Protein AF-A0AAW0IPM3-F1 (afdb_monomer_lite)

InterPro domains:
  IPR001563 Peptidase S10, serine carboxypeptidase [PF00450] (6-259)
  IPR001563 Peptidase S10, serine carboxypeptidase [PF00450] (269-409)
  IPR001563 Peptidase S10, serine carboxypeptidase [PTHR11802] (10-239)
  IPR029058 Alpha/Beta hydrolase fold [G3DSA:3.40.50.1820] (2-261)
  IPR029058 Alpha/Beta hydrolase fold [G3DSA:3.40.50.1820] (268-418)
  IPR029058 Alpha/Beta hydrolase fold [SSF53474] (6-258)
  IPR029058 Alpha/Beta hydrolase fold [SSF53474] (269-416)

Structure (mmCIF, N/CA/C/O backbone):
data_AF-A0AAW0IPM3-F1
#
_entry.id   AF-A0AAW0IPM3-F1
#
loop_
_atom_site.group_PDB
_atom_site.id
_atom_site.type_symbol
_atom_site.label_atom_id
_atom_site.label_alt_id
_atom_site.label_comp_id
_atom_site.label_asym_id
_atom_site.label_entity_id
_atom_site.label_seq_id
_atom_site.pdbx_PDB_ins_code
_atom_site.Cartn_x
_atom_site.Cartn_y
_atom_site.Cartn_z
_atom_site.occupancy
_atom_site.B_iso_or_equiv
_atom_site.auth_seq_id
_atom_site.auth_comp_id
_atom_site.auth_asym_id
_atom_site.auth_atom_id
_atom_site.pdbx_PDB_model_num
ATOM 1 N N . MET A 1 1 ? -19.213 19.530 3.485 1.00 57.34 1 MET A N 1
ATOM 2 C CA . MET A 1 1 ? -17.833 19.816 3.890 1.00 57.34 1 MET A CA 1
ATOM 3 C C . MET A 1 1 ? -17.366 21.060 3.185 1.00 57.34 1 MET A C 1
ATOM 5 O O . MET A 1 1 ? -17.543 21.154 1.973 1.00 57.34 1 MET A O 1
ATOM 9 N N . THR A 1 2 ? -16.813 22.007 3.927 1.00 66.06 2 THR A N 1
ATOM 10 C CA . THR A 1 2 ? -16.049 23.106 3.331 1.00 66.06 2 THR A CA 1
ATOM 11 C C . THR A 1 2 ? -14.639 22.602 2.976 1.00 66.06 2 THR A C 1
ATOM 13 O O . THR A 1 2 ? -14.144 21.685 3.635 1.00 66.06 2 THR A O 1
ATOM 16 N N . PRO A 1 3 ? -13.933 23.170 1.978 1.00 67.94 3 PRO A N 1
ATOM 17 C CA . PRO A 1 3 ? -12.562 22.751 1.639 1.00 67.94 3 PRO A CA 1
ATOM 18 C C . PRO A 1 3 ? -11.554 22.834 2.802 1.00 67.94 3 PRO A C 1
ATOM 20 O O . PRO A 1 3 ? -10.479 22.240 2.741 1.00 67.94 3 PRO A O 1
ATOM 23 N N . LYS A 1 4 ? -11.886 23.572 3.871 1.00 72.06 4 LYS A N 1
ATOM 24 C CA . LYS A 1 4 ? -11.078 23.686 5.094 1.00 72.06 4 LYS A CA 1
ATOM 25 C C . LYS A 1 4 ? -11.217 22.478 6.031 1.00 72.06 4 LYS A C 1
ATOM 27 O O . LYS A 1 4 ? -10.321 22.253 6.833 1.00 72.06 4 LYS A O 1
ATOM 32 N N . GLU A 1 5 ? -12.292 21.700 5.916 1.00 84.94 5 GLU A N 1
ATOM 33 C CA . GLU A 1 5 ? -12.573 20.529 6.767 1.00 84.94 5 GLU A CA 1
ATOM 34 C C . GLU A 1 5 ? -11.927 19.235 6.249 1.00 84.94 5 GLU A C 1
ATOM 36 O O . GLU A 1 5 ? -11.933 18.219 6.943 1.00 84.94 5 GLU A O 1
ATOM 41 N N . ILE A 1 6 ? -11.387 19.245 5.025 1.00 91.31 6 ILE A N 1
ATOM 42 C CA . ILE A 1 6 ? -10.729 18.076 4.436 1.00 91.31 6 ILE A CA 1
ATOM 43 C C . ILE A 1 6 ? -9.354 17.887 5.106 1.00 91.31 6 ILE A C 1
ATOM 45 O O . ILE A 1 6 ? -8.531 18.809 5.057 1.00 91.31 6 ILE A O 1
ATOM 49 N N . PRO A 1 7 ? -9.066 16.710 5.700 1.00 94.38 7 PRO A N 1
ATOM 50 C CA . PRO A 1 7 ? -7.757 16.408 6.272 1.00 94.38 7 PRO A CA 1
ATOM 51 C C . PRO A 1 7 ? -6.605 16.597 5.278 1.00 94.38 7 PRO A C 1
ATOM 53 O O . PRO A 1 7 ? -6.738 16.296 4.093 1.00 94.38 7 PRO A O 1
ATOM 56 N N . ARG A 1 8 ? -5.450 17.049 5.780 1.00 94.88 8 ARG A N 1
ATOM 57 C CA . ARG A 1 8 ? -4.244 17.333 4.971 1.00 94.88 8 ARG A CA 1
ATOM 58 C C . ARG A 1 8 ? -3.052 16.432 5.291 1.00 94.88 8 ARG A C 1
ATOM 60 O O . ARG A 1 8 ? -1.985 16.577 4.697 1.00 94.88 8 ARG A O 1
ATOM 67 N N . ASP A 1 9 ? -3.229 15.512 6.231 1.00 94.62 9 ASP A N 1
ATOM 68 C CA . ASP A 1 9 ? -2.217 14.564 6.674 1.00 94.62 9 ASP A CA 1
ATOM 69 C C . ASP A 1 9 ? -2.870 13.309 7.271 1.00 94.62 9 ASP A C 1
ATOM 71 O O . ASP A 1 9 ? -4.066 13.279 7.580 1.00 94.62 9 ASP A O 1
ATOM 75 N N . GLN A 1 10 ? -2.059 12.271 7.450 1.00 96.50 10 GLN A N 1
ATOM 76 C CA . GLN A 1 10 ? -2.516 10.956 7.894 1.00 96.50 10 GLN A CA 1
ATOM 77 C C . GLN A 1 10 ? -2.997 10.900 9.348 1.00 96.50 10 GLN A C 1
ATOM 79 O O . GLN A 1 10 ? -3.873 10.095 9.653 1.00 96.50 10 GLN A O 1
ATOM 84 N N . LEU A 1 11 ? -2.483 11.747 10.245 1.00 96.75 11 LEU A N 1
ATOM 85 C CA . LEU A 1 11 ? -2.954 11.795 11.634 1.00 96.75 11 LEU A CA 1
ATOM 86 C C . LEU A 1 11 ? -4.331 12.454 11.715 1.00 96.75 11 LEU A C 1
ATOM 88 O O . LEU A 1 11 ? -5.203 11.960 12.428 1.00 96.75 11 LEU A O 1
ATOM 92 N N . SER A 1 12 ? -4.553 13.520 10.945 1.00 96.38 12 SER A N 1
ATOM 93 C CA . SER A 1 12 ? -5.864 14.157 10.816 1.00 96.38 12 SER A CA 1
ATOM 94 C C . SER A 1 12 ? -6.902 13.179 10.248 1.00 96.38 12 SER A C 1
ATOM 96 O O . SER A 1 12 ? -8.001 13.060 10.792 1.00 96.38 12 SER A O 1
ATOM 98 N N . VAL A 1 13 ? -6.541 12.410 9.209 1.00 95.69 13 VAL A N 1
ATOM 99 C CA . VAL A 1 13 ? -7.403 11.336 8.678 1.00 95.69 13 VAL A CA 1
ATOM 100 C C . VAL A 1 13 ? -7.668 10.265 9.739 1.00 95.69 13 VAL A C 1
ATOM 102 O O . VAL A 1 13 ? -8.821 9.898 9.951 1.00 95.69 13 VAL A O 1
ATOM 105 N N . ALA A 1 14 ? -6.634 9.792 10.440 1.00 97.00 14 ALA A N 1
ATOM 106 C CA . ALA A 1 14 ? -6.776 8.782 11.486 1.00 97.00 14 ALA A CA 1
ATOM 107 C C . ALA A 1 14 ? -7.693 9.247 12.626 1.00 97.00 14 ALA A C 1
ATOM 109 O O . ALA A 1 14 ? -8.519 8.470 13.089 1.00 97.00 14 ALA A O 1
ATOM 110 N N . LYS A 1 15 ? -7.626 10.520 13.033 1.00 95.75 15 LYS A N 1
ATOM 111 C CA . LYS A 1 15 ? -8.532 11.086 14.043 1.00 95.75 15 LYS A CA 1
ATOM 112 C C . LYS A 1 15 ? -9.994 11.045 13.589 1.00 95.75 15 LYS A C 1
ATOM 114 O O . LYS A 1 15 ? -10.866 10.679 14.373 1.00 95.75 15 LYS A O 1
ATOM 119 N N . HIS A 1 16 ? -10.268 11.394 12.330 1.00 94.81 16 HIS A N 1
ATOM 120 C CA . HIS A 1 16 ? -11.626 11.334 11.780 1.00 94.81 16 HIS A CA 1
ATOM 121 C C . HIS A 1 16 ? -12.124 9.887 11.660 1.00 94.81 16 HIS A C 1
ATOM 123 O O . HIS A 1 16 ? -13.259 9.600 12.033 1.00 94.81 16 HIS A O 1
ATOM 129 N N . LEU A 1 17 ? -11.270 8.965 11.199 1.00 93.88 17 LEU A N 1
ATOM 130 C CA . LEU A 1 17 ? -11.593 7.536 11.133 1.00 93.88 17 LEU A CA 1
ATOM 131 C C . LEU A 1 17 ? -11.852 6.946 12.522 1.00 93.88 17 LEU A C 1
ATOM 133 O O . LEU A 1 17 ? -12.798 6.184 12.687 1.00 93.88 17 LEU A O 1
ATOM 137 N N . PHE A 1 18 ? -11.052 7.324 13.520 1.00 94.31 18 PHE A N 1
ATOM 138 C CA . PHE A 1 18 ? -11.244 6.895 14.901 1.00 94.31 18 PHE A CA 1
ATOM 139 C C . PHE A 1 18 ? -12.614 7.324 15.422 1.00 94.31 18 PHE A C 1
ATOM 141 O O . PHE A 1 18 ? -13.366 6.473 15.879 1.00 94.31 18 PHE A O 1
ATOM 148 N N . ALA A 1 19 ? -12.977 8.602 15.263 1.00 93.62 19 ALA A N 1
ATOM 149 C CA . ALA A 1 1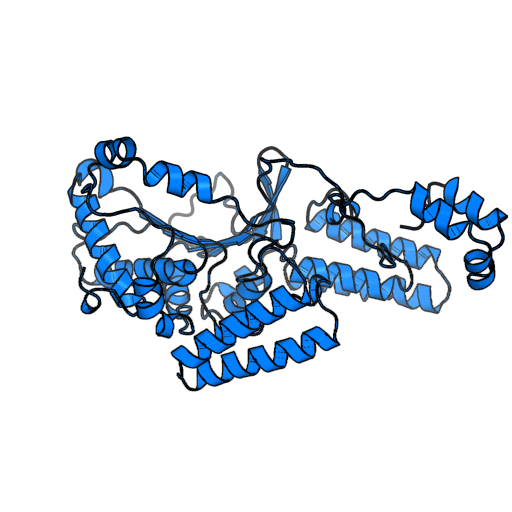9 ? -14.284 9.110 15.678 1.00 93.62 19 ALA A CA 1
ATOM 150 C C . ALA A 1 19 ? -15.450 8.403 14.966 1.00 93.62 19 ALA A C 1
ATOM 152 O O . ALA A 1 19 ? -16.459 8.083 15.594 1.00 93.62 19 ALA A O 1
ATOM 153 N N . ALA A 1 20 ? -15.317 8.132 13.664 1.00 90.62 20 ALA A N 1
ATOM 154 C CA . ALA A 1 20 ? -16.333 7.407 12.905 1.00 90.62 20 ALA A CA 1
ATOM 155 C C . ALA A 1 20 ? -16.515 5.971 13.419 1.00 90.62 20 ALA A C 1
ATOM 157 O O . ALA A 1 20 ? -17.638 5.490 13.538 1.00 90.62 20 ALA A O 1
ATOM 158 N N . ILE A 1 21 ? -15.417 5.294 13.749 1.00 90.62 21 ILE A N 1
ATOM 159 C CA . ILE A 1 21 ? -15.429 3.890 14.166 1.00 90.62 21 ILE A CA 1
ATOM 160 C C . ILE A 1 21 ? -15.889 3.728 15.601 1.00 90.62 21 ILE A C 1
ATOM 162 O O . ILE A 1 21 ? -16.661 2.816 15.874 1.00 90.62 21 ILE A O 1
ATOM 166 N N . THR A 1 22 ? -15.476 4.611 16.508 1.00 90.06 22 THR A N 1
ATOM 167 C CA . THR A 1 22 ? -16.028 4.610 17.863 1.00 90.06 22 THR A CA 1
ATOM 168 C C . THR A 1 22 ? -17.525 4.890 17.814 1.00 90.06 22 THR A C 1
ATOM 170 O O . THR A 1 22 ? -18.284 4.144 18.411 1.00 90.06 22 THR A O 1
ATOM 173 N N . SER A 1 23 ? -17.976 5.857 17.005 1.00 91.31 23 SER A N 1
ATOM 174 C CA . SER A 1 23 ? -19.414 6.111 16.816 1.00 91.31 23 SER A CA 1
ATOM 175 C C . SER A 1 23 ? -20.154 4.896 16.248 1.00 91.31 23 SER A C 1
ATOM 177 O O . SER A 1 23 ? -21.255 4.598 16.691 1.00 91.31 23 SER A O 1
ATOM 179 N N . PHE A 1 24 ? -19.555 4.175 15.294 1.00 88.94 24 PHE A N 1
ATOM 180 C CA . PHE A 1 24 ? -20.124 2.941 14.746 1.00 88.94 24 PHE A CA 1
ATOM 181 C C . PHE A 1 24 ? -20.228 1.829 15.797 1.00 88.94 24 PHE A C 1
ATOM 183 O O . PHE A 1 24 ? -21.254 1.162 15.871 1.00 88.94 24 PHE A O 1
ATOM 190 N N . ILE A 1 25 ? -19.193 1.641 16.621 1.00 87.44 25 ILE A N 1
ATOM 191 C CA . ILE A 1 25 ? -19.205 0.661 17.718 1.00 87.44 25 ILE A CA 1
ATOM 192 C C . ILE A 1 25 ? -20.319 0.995 18.717 1.00 87.44 25 ILE A C 1
ATOM 194 O O . ILE A 1 25 ? -21.007 0.089 19.178 1.00 87.44 25 ILE A O 1
ATOM 198 N N . GLU A 1 26 ? -20.537 2.280 19.002 1.00 90.56 26 GLU A N 1
ATOM 199 C CA . GLU A 1 26 ? -21.588 2.733 19.919 1.00 90.56 26 GLU A CA 1
ATOM 200 C C . GLU A 1 26 ? -23.018 2.574 19.365 1.00 90.56 26 GLU A C 1
ATOM 202 O O . GLU A 1 26 ? -23.972 2.672 20.133 1.00 90.56 26 GLU A O 1
ATOM 207 N N . LEU A 1 27 ? -23.200 2.278 18.069 1.00 91.38 27 LEU A N 1
ATOM 208 C CA . LEU A 1 27 ? -24.526 1.936 17.529 1.00 91.38 27 LEU A CA 1
ATOM 209 C C . LEU A 1 27 ? -25.035 0.588 18.057 1.00 91.38 27 LEU A C 1
ATOM 211 O O . LEU A 1 27 ? -26.241 0.420 18.213 1.00 91.38 27 LEU A O 1
ATOM 215 N N . ASP A 1 28 ? -24.129 -0.359 18.319 1.00 91.94 28 ASP A N 1
ATOM 216 C CA . ASP A 1 28 ? -24.443 -1.627 18.982 1.00 91.94 28 ASP A CA 1
ATOM 217 C C . ASP A 1 28 ? -23.225 -2.136 19.782 1.00 91.94 28 ASP A C 1
ATOM 219 O O . ASP A 1 28 ? -22.438 -2.972 19.308 1.00 91.94 28 ASP A O 1
ATOM 223 N N . PRO A 1 29 ? -23.037 -1.634 21.016 1.00 87.69 29 PRO A N 1
ATOM 224 C CA . PRO A 1 29 ? -21.896 -2.007 21.843 1.00 87.69 29 PRO A CA 1
ATOM 225 C C . PRO A 1 29 ? -21.868 -3.500 22.187 1.00 87.69 29 PRO A C 1
ATOM 227 O O . PRO A 1 29 ? -20.783 -4.063 22.343 1.00 87.69 29 PRO A O 1
ATOM 230 N N . LEU A 1 30 ? -23.036 -4.147 22.303 1.00 88.06 30 LEU A N 1
ATOM 231 C CA . LEU A 1 30 ? -23.138 -5.571 22.635 1.00 88.06 30 LEU A CA 1
ATOM 232 C C . LEU A 1 30 ? -22.555 -6.432 21.515 1.00 88.06 30 LEU A C 1
ATOM 234 O O . LEU A 1 30 ? -21.835 -7.394 21.788 1.00 88.06 30 LEU A O 1
ATOM 238 N N . LEU A 1 31 ? -22.822 -6.061 20.261 1.00 87.31 31 LEU A N 1
ATOM 239 C CA . LEU A 1 31 ? -22.283 -6.767 19.108 1.00 87.31 31 LEU A CA 1
ATOM 240 C C . LEU A 1 31 ? -20.825 -6.414 18.825 1.00 87.31 31 LEU A C 1
ATOM 242 O O . LEU A 1 31 ? -20.051 -7.312 18.498 1.00 87.31 31 LEU A O 1
ATOM 246 N N . PHE A 1 32 ? -20.432 -5.141 18.899 1.00 86.88 32 PHE A N 1
ATOM 247 C CA . PHE A 1 32 ? -19.159 -4.707 18.313 1.00 86.88 32 PHE A CA 1
ATOM 248 C C . PHE A 1 32 ? -18.005 -4.558 19.304 1.00 86.88 32 PHE A C 1
ATOM 250 O O . PHE A 1 32 ? -16.858 -4.775 18.914 1.00 86.88 32 PHE A O 1
ATOM 257 N N . LYS A 1 33 ? -18.264 -4.239 20.577 1.00 87.25 33 LYS A N 1
ATOM 258 C CA . LYS A 1 33 ? -17.207 -3.842 21.524 1.00 87.25 33 LYS A CA 1
ATOM 259 C C . LYS A 1 33 ? -16.208 -4.955 21.844 1.00 87.25 33 LYS A C 1
ATOM 261 O O . LYS A 1 33 ? -15.017 -4.695 21.992 1.00 87.25 33 LYS A O 1
ATOM 266 N N . SER A 1 34 ? -16.678 -6.198 21.933 1.00 86.62 34 SER A N 1
ATOM 267 C CA . SER A 1 34 ? -15.835 -7.362 22.237 1.00 86.62 34 SER A CA 1
ATOM 268 C C . SER A 1 34 ? -15.110 -7.928 21.011 1.00 86.62 34 SER A C 1
ATOM 270 O O . SER A 1 34 ? -14.167 -8.707 21.163 1.00 86.62 34 SER A O 1
ATOM 272 N N . ARG A 1 35 ? -15.500 -7.544 19.788 1.00 90.00 35 ARG A N 1
ATOM 273 C CA . ARG A 1 35 ? -14.964 -8.137 18.556 1.00 90.00 35 ARG A CA 1
ATOM 274 C C . ARG A 1 35 ? -13.617 -7.515 18.179 1.00 90.00 35 ARG A C 1
ATOM 276 O O . ARG A 1 35 ? -13.483 -6.293 18.224 1.00 90.00 35 ARG A O 1
ATOM 283 N N . PRO A 1 36 ? -12.631 -8.319 17.745 1.00 91.25 36 PRO A N 1
ATOM 284 C CA . PRO A 1 36 ? -11.386 -7.778 17.223 1.00 91.25 36 PRO A CA 1
ATOM 285 C C . PRO A 1 36 ? -11.651 -7.026 15.914 1.00 91.25 36 PRO A C 1
ATOM 287 O O . PRO A 1 36 ? -12.205 -7.577 14.959 1.00 91.25 36 PRO A O 1
ATOM 290 N N . LEU A 1 37 ? -11.229 -5.767 15.866 1.00 90.94 37 LEU A N 1
ATOM 291 C CA . LEU A 1 37 ? -11.354 -4.899 14.707 1.00 90.94 37 LEU A CA 1
ATOM 292 C C . LEU A 1 37 ? -10.104 -4.988 13.832 1.00 90.94 37 LEU A C 1
ATOM 294 O O . LEU A 1 37 ? -8.982 -4.813 14.311 1.00 90.94 37 LEU A O 1
ATOM 298 N N . TYR A 1 38 ? -10.303 -5.212 12.536 1.00 90.69 38 TYR A N 1
ATOM 299 C CA . TYR A 1 38 ? -9.230 -5.265 11.549 1.00 90.69 38 TYR A CA 1
ATOM 300 C C . TYR A 1 38 ? -9.368 -4.133 10.539 1.00 90.69 38 TYR A C 1
ATOM 302 O O . TYR A 1 38 ? -10.449 -3.901 10.002 1.00 90.69 38 TYR A O 1
ATOM 310 N N . PHE A 1 39 ? -8.254 -3.468 10.239 1.00 92.00 39 PHE A N 1
ATOM 311 C CA . PHE A 1 39 ? -8.198 -2.422 9.219 1.00 92.00 39 PHE A CA 1
ATOM 312 C C . PHE A 1 39 ? -7.480 -2.925 7.986 1.00 92.00 39 PHE A C 1
ATOM 314 O O . PHE A 1 39 ? -6.283 -3.194 8.043 1.00 92.00 39 PHE A O 1
ATOM 321 N N . ALA A 1 40 ? -8.190 -3.014 6.868 1.00 90.25 40 ALA A N 1
ATOM 322 C CA . ALA A 1 40 ? -7.616 -3.404 5.592 1.00 90.25 40 ALA A CA 1
ATOM 323 C C . ALA A 1 40 ? -7.768 -2.285 4.560 1.00 90.25 40 ALA A C 1
ATOM 325 O O . ALA A 1 40 ? -8.772 -1.574 4.551 1.00 90.25 40 ALA A O 1
ATOM 326 N N . GLY A 1 41 ? -6.790 -2.141 3.673 1.00 83.56 41 GLY A N 1
ATOM 327 C CA . GLY A 1 41 ? -6.887 -1.217 2.549 1.00 83.56 41 GLY A CA 1
ATOM 328 C C . GLY A 1 41 ? -5.760 -1.398 1.544 1.00 83.56 41 GLY A C 1
ATOM 329 O O . GLY A 1 41 ? -4.774 -2.081 1.828 1.00 83.56 41 GLY A O 1
ATOM 330 N N . GLU A 1 42 ? -5.906 -0.767 0.380 1.00 86.25 42 GLU A N 1
ATOM 331 C CA . GLU A 1 42 ? -4.940 -0.842 -0.716 1.00 86.25 42 GLU A CA 1
ATOM 332 C C . GLU A 1 42 ? -4.435 0.522 -1.220 1.00 86.25 42 GLU A C 1
ATOM 334 O O . GLU A 1 42 ? -5.034 1.571 -0.962 1.00 86.25 42 GLU A O 1
ATOM 339 N N . SER A 1 43 ? -3.320 0.516 -1.957 1.00 91.94 43 SER A N 1
ATOM 340 C CA . SER A 1 43 ? -2.732 1.697 -2.601 1.00 91.94 43 SER A CA 1
ATOM 341 C C . SER A 1 43 ? -2.425 2.827 -1.608 1.00 91.94 43 SER A C 1
ATOM 343 O O . SER A 1 43 ? -1.568 2.679 -0.732 1.00 91.94 43 SER A O 1
ATOM 345 N N . TYR A 1 44 ? -3.118 3.967 -1.681 1.00 95.56 44 TYR A N 1
ATOM 346 C CA . TYR A 1 44 ? -2.902 5.075 -0.746 1.00 95.56 44 TYR A CA 1
ATOM 347 C C . TYR A 1 44 ? -3.298 4.728 0.699 1.00 95.56 44 TYR A C 1
ATOM 349 O O . TYR A 1 44 ? -2.819 5.351 1.649 1.00 95.56 44 TYR A O 1
ATOM 357 N N . ALA A 1 45 ? -4.089 3.669 0.898 1.00 91.94 45 ALA A N 1
ATOM 358 C CA . ALA A 1 45 ? -4.352 3.124 2.223 1.00 91.94 45 ALA A CA 1
ATOM 359 C C . ALA A 1 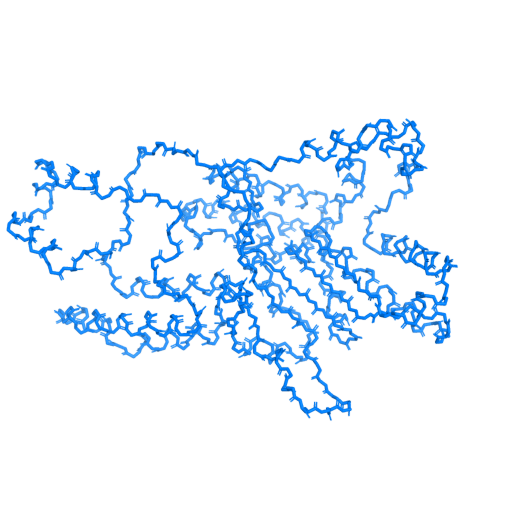45 ? -3.109 2.495 2.879 1.00 91.94 45 ALA A C 1
ATOM 361 O O . ALA A 1 45 ? -3.114 2.298 4.090 1.00 91.94 45 ALA A O 1
ATOM 362 N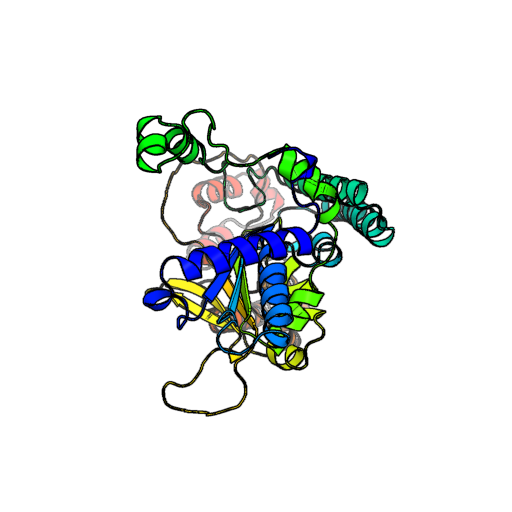 N . GLY A 1 46 ? -2.004 2.315 2.140 1.00 94.12 46 GLY A N 1
ATOM 363 C CA . GLY A 1 46 ? -0.666 2.117 2.713 1.00 94.12 46 GLY A CA 1
ATOM 364 C C . GLY A 1 46 ? -0.205 3.242 3.644 1.00 94.12 46 GLY A C 1
ATOM 365 O O . GLY A 1 46 ? 0.779 3.063 4.363 1.00 94.12 46 GLY A O 1
ATOM 366 N N . LYS A 1 47 ? -0.946 4.358 3.680 1.00 97.56 47 LYS A N 1
ATOM 367 C CA . LYS A 1 47 ? -0.844 5.425 4.675 1.00 97.56 47 LYS A CA 1
ATOM 368 C C . LYS A 1 47 ? -1.983 5.430 5.686 1.00 97.56 47 LYS A C 1
ATOM 370 O O . LYS A 1 47 ? -1.716 5.478 6.884 1.00 97.56 47 LYS A O 1
ATOM 375 N N . TYR A 1 48 ? -3.229 5.320 5.221 1.00 94.69 48 TYR A N 1
ATOM 376 C CA . TYR A 1 48 ? -4.404 5.377 6.097 1.00 94.69 48 TYR A CA 1
ATOM 377 C C . TYR A 1 48 ? -4.406 4.262 7.144 1.00 94.69 48 TYR A C 1
ATOM 379 O O . TYR A 1 48 ? -4.618 4.521 8.325 1.00 94.69 48 TYR A O 1
ATOM 387 N N . VAL A 1 49 ? -4.144 3.027 6.712 1.00 97.25 49 VAL A N 1
ATOM 388 C CA . VAL A 1 49 ? -4.205 1.821 7.544 1.00 97.25 49 VAL A CA 1
ATOM 389 C C . VAL A 1 49 ? -3.170 1.839 8.676 1.00 97.25 49 VAL A C 1
ATOM 391 O O . VAL A 1 49 ? -3.564 1.657 9.831 1.00 97.25 49 VAL A O 1
ATOM 394 N N . PRO A 1 50 ? -1.869 2.096 8.427 1.00 97.25 50 PRO A N 1
ATOM 395 C CA . PRO A 1 50 ? -0.927 2.200 9.532 1.00 97.25 50 PRO A CA 1
ATOM 396 C C . PRO A 1 50 ? -1.202 3.419 10.423 1.00 97.25 50 PRO A C 1
ATOM 398 O O . PRO A 1 50 ? -0.985 3.336 11.630 1.00 97.25 50 PRO A O 1
ATOM 401 N N . ALA A 1 51 ? -1.734 4.518 9.879 1.00 98.38 51 ALA A N 1
ATOM 402 C CA . ALA A 1 51 ? -2.068 5.698 10.672 1.00 98.38 51 ALA A CA 1
ATOM 403 C C . ALA A 1 51 ? -3.210 5.457 11.664 1.00 98.38 51 ALA A C 1
ATOM 405 O O . ALA A 1 51 ? -3.069 5.811 12.835 1.00 98.38 51 ALA A O 1
ATOM 406 N N . ILE A 1 52 ? -4.309 4.820 11.244 1.00 97.94 52 ILE A N 1
ATOM 407 C CA . ILE A 1 52 ? -5.420 4.513 12.156 1.00 97.94 52 ILE A CA 1
ATOM 408 C C . ILE A 1 52 ? -5.029 3.471 13.206 1.00 97.94 52 ILE A C 1
ATOM 410 O O . ILE A 1 52 ? -5.328 3.663 14.383 1.00 97.94 52 ILE A O 1
ATOM 414 N N . GLY A 1 53 ? -4.283 2.426 12.829 1.00 97.00 53 GLY A N 1
ATOM 415 C CA . GLY A 1 53 ? -3.776 1.450 13.795 1.00 97.00 53 GLY A CA 1
ATOM 416 C C . GLY A 1 53 ? -2.854 2.099 14.835 1.00 97.00 53 GLY A C 1
ATOM 417 O O . GLY A 1 53 ? -3.008 1.877 16.036 1.00 97.00 53 GLY A O 1
ATOM 418 N N . TYR A 1 54 ? -1.917 2.940 14.382 1.00 98.12 54 TYR A N 1
ATOM 419 C CA . TYR A 1 54 ? -1.028 3.702 15.260 1.00 98.12 54 TYR A CA 1
ATOM 420 C C . TYR A 1 54 ? -1.816 4.611 16.211 1.00 98.12 54 TYR A C 1
ATOM 422 O O . TYR A 1 54 ? -1.541 4.635 17.413 1.00 98.12 54 TYR A O 1
ATOM 430 N N . TYR A 1 55 ? -2.812 5.329 15.685 1.00 98.38 55 TYR A N 1
ATOM 431 C CA . TYR A 1 55 ? -3.653 6.232 16.465 1.00 98.38 55 TYR A CA 1
ATOM 432 C C . TYR A 1 55 ? -4.455 5.487 17.536 1.00 98.38 55 TYR A C 1
ATOM 434 O O . TYR A 1 55 ? -4.417 5.897 18.693 1.00 98.38 55 TYR A O 1
ATOM 442 N N . ILE A 1 56 ? -5.108 4.369 17.190 1.00 97.56 56 ILE A N 1
ATOM 443 C CA . ILE A 1 56 ? -5.880 3.549 18.139 1.00 97.56 56 ILE A CA 1
ATOM 444 C C . ILE A 1 56 ? -5.004 3.090 19.300 1.00 97.56 56 ILE A C 1
ATOM 446 O O . ILE A 1 56 ? -5.352 3.307 20.455 1.00 97.56 56 ILE A O 1
ATOM 450 N N . LEU A 1 57 ? -3.843 2.499 19.017 1.00 96.44 57 LEU A N 1
ATOM 451 C CA . LEU A 1 57 ? -2.962 1.996 20.071 1.00 96.44 57 LEU A CA 1
ATOM 452 C C . LEU A 1 57 ? -2.420 3.120 20.964 1.00 96.44 57 LEU A C 1
ATOM 454 O O . LEU A 1 57 ? -2.243 2.927 22.165 1.00 96.44 57 LEU A O 1
ATOM 458 N N . LYS A 1 58 ? -2.160 4.305 20.399 1.00 97.12 58 LYS A N 1
ATOM 459 C CA . LYS A 1 58 ? -1.766 5.485 21.180 1.00 97.12 58 LYS A CA 1
ATOM 460 C C . LYS A 1 58 ? -2.914 6.024 22.032 1.00 97.12 58 LYS A C 1
ATOM 462 O O . LYS A 1 58 ? -2.661 6.397 23.172 1.00 97.12 58 LYS A O 1
ATOM 467 N N . ALA A 1 59 ? -4.136 6.052 21.504 1.00 95.56 59 ALA A N 1
ATOM 468 C CA . ALA A 1 59 ? -5.324 6.473 22.238 1.00 95.56 59 ALA A CA 1
ATOM 469 C C . ALA A 1 59 ? -5.639 5.499 23.383 1.00 95.56 59 ALA A C 1
ATOM 471 O O . ALA A 1 59 ? -5.807 5.935 24.517 1.00 95.56 59 ALA A O 1
ATOM 472 N N . ASN A 1 60 ? -5.611 4.189 23.115 1.00 95.44 60 ASN A N 1
ATOM 473 C CA . ASN A 1 60 ? -5.897 3.146 24.100 1.00 95.44 60 ASN A CA 1
ATOM 474 C C . ASN A 1 60 ? -4.998 3.229 25.342 1.00 95.44 60 ASN A C 1
ATOM 476 O O . ASN A 1 60 ? -5.484 3.006 26.444 1.00 95.44 60 ASN A O 1
ATOM 480 N N . ASN A 1 61 ? -3.720 3.602 25.195 1.00 93.56 61 ASN A N 1
ATOM 481 C CA . ASN A 1 61 ? -2.804 3.763 26.335 1.00 93.56 61 ASN A CA 1
ATOM 482 C C . ASN A 1 61 ? -3.271 4.807 27.365 1.00 93.56 61 ASN A C 1
ATOM 484 O O . ASN A 1 61 ? -2.814 4.773 28.502 1.00 93.56 61 ASN A O 1
ATOM 488 N N . ASN A 1 62 ? -4.145 5.732 26.965 1.00 94.06 62 ASN A N 1
ATOM 489 C CA . ASN A 1 62 ? -4.669 6.797 27.817 1.00 94.06 62 ASN A CA 1
ATOM 490 C C . ASN A 1 62 ? -6.148 6.580 28.184 1.00 94.06 62 ASN A C 1
ATOM 492 O O . ASN A 1 62 ? -6.758 7.466 28.778 1.00 94.06 62 ASN A O 1
ATOM 496 N N . LEU A 1 63 ? -6.738 5.442 27.802 1.00 91.62 63 LEU A N 1
ATOM 497 C CA . LEU A 1 63 ? -8.150 5.135 28.020 1.00 91.62 63 LEU A CA 1
ATOM 498 C C . LEU A 1 63 ? -8.313 3.952 28.987 1.00 91.62 63 LEU A C 1
ATOM 500 O O . LEU A 1 63 ? -7.542 2.987 28.908 1.00 91.62 63 LEU A O 1
ATOM 504 N N . PRO A 1 64 ? -9.346 3.966 29.853 1.00 92.31 64 PRO A N 1
ATOM 505 C CA . PRO A 1 64 ? -9.756 2.783 30.604 1.00 92.31 64 PRO A CA 1
ATOM 506 C C . PRO A 1 64 ? -10.034 1.611 29.661 1.00 92.31 64 PRO A C 1
ATOM 508 O O . PRO A 1 64 ? -10.571 1.819 28.576 1.00 92.31 64 PRO A O 1
ATOM 511 N N . VAL A 1 65 ? -9.745 0.375 30.085 1.00 88.81 65 VAL A N 1
ATOM 512 C CA . VAL A 1 65 ? -9.947 -0.845 29.268 1.00 88.81 65 VAL A CA 1
ATOM 513 C C . VAL A 1 65 ? -11.361 -0.918 28.680 1.00 88.81 65 VAL A C 1
ATOM 515 O O . VAL A 1 65 ? -11.537 -1.282 27.522 1.00 88.81 65 VAL A O 1
ATOM 518 N N . SER A 1 66 ? -12.371 -0.489 29.439 1.00 86.44 66 SER A N 1
ATOM 519 C CA . SER A 1 66 ? -13.771 -0.446 29.006 1.00 86.44 66 SER A CA 1
ATOM 520 C C . SER A 1 66 ? -14.069 0.563 27.888 1.00 86.44 66 SER A C 1
ATOM 522 O O . SER A 1 66 ? -15.165 0.528 27.340 1.00 86.44 66 SER A O 1
ATOM 524 N N . GLN A 1 67 ? -13.146 1.460 27.550 1.00 86.81 67 GLN A N 1
ATOM 525 C CA . GLN A 1 67 ? -13.269 2.466 26.486 1.00 86.81 67 GLN A CA 1
ATOM 526 C C . GLN A 1 67 ? -12.247 2.256 25.358 1.00 86.81 67 GLN A C 1
ATOM 528 O O . GLN A 1 67 ? -12.221 3.019 24.394 1.00 86.81 67 GLN A O 1
ATOM 533 N N . GLN A 1 68 ? -11.392 1.237 25.468 1.00 92.06 68 GLN A N 1
ATOM 534 C CA . GLN A 1 68 ? -10.399 0.930 24.447 1.00 92.06 68 GLN A CA 1
ATOM 535 C C . GLN A 1 68 ? -11.045 0.286 23.219 1.00 92.06 68 GLN A C 1
ATOM 537 O O . GLN A 1 68 ? -11.979 -0.509 23.320 1.00 92.06 68 GLN A O 1
ATOM 542 N N . VAL A 1 69 ? -10.491 0.586 22.044 1.00 92.38 69 VAL A N 1
ATOM 543 C CA . VAL A 1 69 ? -10.856 -0.099 20.800 1.00 92.38 69 VAL A CA 1
ATOM 544 C C . VAL A 1 69 ? -10.060 -1.399 20.698 1.00 92.38 69 VAL A C 1
ATOM 546 O O . VAL A 1 69 ? -8.826 -1.372 20.719 1.00 92.38 69 VAL A O 1
ATOM 549 N N . ASN A 1 70 ? -10.751 -2.532 20.550 1.00 93.56 70 ASN A N 1
ATOM 550 C CA . ASN A 1 70 ? -10.140 -3.858 20.421 1.00 93.56 70 ASN A CA 1
ATOM 551 C C . ASN A 1 70 ? -9.490 -4.051 19.033 1.00 93.56 70 ASN A C 1
ATOM 553 O O . ASN A 1 70 ? -10.067 -4.676 18.146 1.00 93.56 70 ASN A O 1
ATOM 557 N N . LEU A 1 71 ? -8.304 -3.478 18.805 1.00 94.06 71 LEU A N 1
ATOM 558 C CA . LEU A 1 71 ? -7.572 -3.630 17.543 1.00 94.06 71 LEU A CA 1
ATOM 559 C C . LEU A 1 71 ? -7.002 -5.053 17.407 1.00 94.06 71 LEU A C 1
ATOM 561 O O . LEU A 1 71 ? -6.066 -5.425 18.108 1.00 94.06 71 LEU A O 1
ATOM 565 N N . GLY A 1 72 ? -7.520 -5.822 16.449 1.00 88.25 72 GLY A N 1
ATOM 566 C CA . GLY A 1 72 ? -7.043 -7.168 16.126 1.00 88.25 72 GLY A CA 1
ATOM 567 C C . GLY A 1 72 ? -5.863 -7.204 15.149 1.00 88.25 72 GLY A C 1
ATOM 568 O O . GLY A 1 72 ? -5.078 -8.159 15.165 1.00 88.25 72 GLY A O 1
ATOM 569 N N . GLY A 1 73 ? -5.730 -6.196 14.282 1.00 86.81 73 GLY A N 1
ATOM 570 C CA . GLY A 1 73 ? -4.644 -6.120 13.306 1.00 86.81 73 GLY A CA 1
ATOM 571 C C . GLY A 1 73 ? -4.896 -5.177 12.134 1.00 86.81 73 GLY A C 1
ATOM 572 O O . GLY A 1 73 ? -5.965 -4.584 11.995 1.00 86.81 73 GLY A O 1
ATOM 573 N N . VAL A 1 74 ? -3.897 -5.067 11.261 1.00 87.56 74 VAL A N 1
ATOM 574 C CA . VAL A 1 74 ? -3.972 -4.270 10.033 1.00 87.56 74 VAL A CA 1
ATOM 575 C C . VAL A 1 74 ? -3.505 -5.058 8.809 1.00 87.56 74 VAL A C 1
ATOM 577 O O . VAL A 1 74 ? -2.631 -5.913 8.928 1.00 87.56 74 VAL A O 1
ATOM 580 N N . ALA A 1 75 ? -4.049 -4.753 7.631 1.00 87.50 75 ALA A N 1
ATOM 581 C CA . ALA A 1 75 ? -3.688 -5.362 6.355 1.00 87.50 75 ALA A CA 1
ATOM 582 C C . ALA A 1 75 ? -3.517 -4.307 5.245 1.00 87.50 75 ALA A C 1
ATOM 584 O O . ALA A 1 75 ? -4.417 -3.514 4.979 1.00 87.50 75 ALA A O 1
ATOM 585 N N . ILE A 1 76 ? -2.367 -4.301 4.574 1.00 87.44 76 ILE A N 1
ATOM 586 C CA . ILE A 1 76 ? -1.973 -3.293 3.586 1.00 87.44 76 ILE A CA 1
ATOM 587 C C . ILE A 1 76 ? -1.666 -3.982 2.253 1.00 87.44 76 ILE A C 1
ATOM 589 O O . ILE A 1 76 ? -0.685 -4.719 2.141 1.00 87.44 76 ILE A O 1
ATOM 593 N N . GLY A 1 77 ? -2.501 -3.713 1.251 1.00 83.75 77 GLY A N 1
ATOM 594 C CA . GLY A 1 77 ? -2.386 -4.222 -0.114 1.00 83.75 77 GLY A CA 1
ATOM 595 C C . GLY A 1 77 ? -1.691 -3.238 -1.044 1.00 83.75 77 GLY A C 1
ATOM 596 O O . GLY A 1 77 ? -2.150 -2.105 -1.135 1.00 83.75 77 GLY A O 1
ATOM 597 N N . ASN A 1 78 ? -0.613 -3.619 -1.736 1.00 84.50 78 ASN A N 1
ATOM 598 C CA . ASN A 1 78 ? 0.039 -2.758 -2.746 1.00 84.50 78 ASN A CA 1
ATOM 599 C C . ASN A 1 78 ? 0.197 -1.292 -2.284 1.00 84.50 78 ASN A C 1
ATOM 601 O O . ASN A 1 78 ? -0.202 -0.348 -2.962 1.00 84.50 78 ASN A O 1
ATOM 605 N N . GLY A 1 79 ? 0.653 -1.109 -1.042 1.00 91.50 79 GLY A N 1
ATOM 606 C CA . GLY A 1 79 ? 0.557 0.168 -0.339 1.00 91.50 79 GLY A CA 1
ATOM 607 C C . GLY A 1 79 ? 1.699 1.144 -0.633 1.00 91.50 79 GLY A C 1
ATOM 608 O O . GLY A 1 79 ? 2.866 0.753 -0.674 1.00 91.50 79 GLY A O 1
ATOM 609 N N . LEU A 1 80 ? 1.384 2.440 -0.723 1.00 96.25 80 LEU A N 1
ATOM 610 C CA . LEU A 1 80 ? 2.376 3.518 -0.654 1.00 96.25 80 LEU A CA 1
ATOM 611 C C . LEU A 1 80 ? 2.655 3.870 0.817 1.00 96.25 80 LEU A C 1
ATOM 613 O O . LEU A 1 80 ? 1.881 4.595 1.436 1.00 96.25 80 LEU A O 1
ATOM 617 N N . THR A 1 81 ? 3.762 3.383 1.373 1.00 97.00 81 THR A N 1
ATOM 618 C CA . THR A 1 81 ? 4.108 3.508 2.803 1.00 97.00 81 THR A CA 1
ATOM 619 C C . THR A 1 81 ? 5.408 4.285 3.021 1.00 97.00 81 THR A C 1
ATOM 621 O O . THR A 1 81 ? 5.465 5.155 3.895 1.00 97.00 81 THR A O 1
ATOM 624 N N . ASP A 1 82 ? 6.437 4.023 2.208 1.00 97.69 82 ASP A N 1
ATOM 625 C CA . ASP A 1 82 ? 7.750 4.675 2.283 1.00 97.69 82 ASP A CA 1
ATOM 626 C C . ASP A 1 82 ? 8.182 5.211 0.905 1.00 97.69 82 ASP A C 1
ATOM 628 O O . ASP A 1 82 ? 8.955 4.567 0.188 1.00 97.69 82 ASP A O 1
ATOM 632 N N . PRO A 1 83 ? 7.685 6.398 0.500 1.00 96.50 83 PRO A N 1
ATOM 633 C CA . PRO A 1 83 ? 7.801 6.870 -0.878 1.00 96.50 83 PRO A CA 1
ATOM 634 C C . PRO A 1 83 ? 9.233 7.011 -1.399 1.00 96.50 83 PRO A C 1
ATOM 636 O O . PRO A 1 83 ? 9.460 6.739 -2.571 1.00 96.50 83 PRO A O 1
ATOM 639 N N . ILE A 1 84 ? 10.202 7.404 -0.560 1.00 95.50 84 ILE A N 1
ATOM 640 C CA . ILE A 1 84 ? 11.611 7.527 -0.982 1.00 95.50 84 ILE A CA 1
ATOM 641 C C . ILE A 1 84 ? 12.135 6.179 -1.479 1.00 95.50 84 ILE A C 1
ATOM 643 O O . ILE A 1 84 ? 12.666 6.094 -2.585 1.00 95.50 84 ILE A O 1
ATOM 647 N N . THR A 1 85 ? 11.964 5.134 -0.671 1.00 94.44 85 THR A N 1
ATOM 648 C CA . THR A 1 85 ? 12.451 3.792 -0.995 1.00 94.44 85 THR A CA 1
ATOM 649 C C . THR A 1 85 ? 11.675 3.199 -2.164 1.00 94.44 85 THR A C 1
ATOM 651 O O . THR A 1 85 ? 12.272 2.623 -3.066 1.00 94.44 85 THR A O 1
ATOM 654 N N . GLN A 1 86 ? 10.353 3.391 -2.202 1.00 93.81 86 GLN A N 1
ATOM 655 C CA . GLN A 1 86 ? 9.524 2.847 -3.277 1.00 93.81 86 GLN A CA 1
ATOM 656 C C . GLN A 1 86 ? 9.819 3.502 -4.632 1.00 93.81 86 GLN A C 1
ATOM 658 O O . GLN A 1 86 ? 9.954 2.798 -5.631 1.00 93.81 86 GLN A O 1
ATOM 663 N N . VAL A 1 87 ? 9.988 4.829 -4.674 1.00 93.44 87 VAL A N 1
ATOM 664 C CA . VAL A 1 87 ? 10.333 5.555 -5.908 1.00 93.44 87 VAL A CA 1
ATOM 665 C C . VAL A 1 87 ? 11.702 5.155 -6.442 1.00 93.44 87 VAL A C 1
ATOM 667 O O . VAL A 1 87 ? 11.885 5.183 -7.651 1.00 93.44 87 VAL A O 1
ATOM 670 N N . ALA A 1 88 ? 12.640 4.748 -5.587 1.00 89.75 88 ALA A N 1
ATOM 671 C CA . ALA A 1 88 ? 13.962 4.293 -6.015 1.00 89.75 88 ALA A CA 1
ATOM 672 C C . ALA A 1 88 ? 13.947 2.934 -6.748 1.00 89.75 88 ALA A C 1
ATOM 674 O O . ALA A 1 88 ? 14.962 2.535 -7.309 1.00 89.75 88 ALA A O 1
ATOM 675 N N . THR A 1 89 ? 12.822 2.210 -6.751 1.00 83.56 89 THR A N 1
ATOM 676 C CA . THR A 1 89 ? 12.692 0.917 -7.445 1.00 83.56 89 THR A CA 1
ATOM 677 C C . THR A 1 89 ? 12.068 1.080 -8.834 1.00 83.56 89 THR A C 1
ATOM 679 O O . THR A 1 89 ? 11.264 1.985 -9.050 1.00 83.56 89 THR A O 1
ATOM 682 N N . HIS A 1 90 ? 12.431 0.232 -9.806 1.00 71.19 90 HIS A N 1
ATOM 683 C CA . HIS A 1 90 ? 11.922 0.328 -11.183 1.00 71.19 90 HIS A CA 1
ATOM 684 C C . HIS A 1 90 ? 11.704 -1.036 -11.857 1.00 71.19 90 HIS A C 1
ATOM 686 O O . HIS A 1 90 ? 12.251 -2.063 -11.459 1.00 71.19 90 HIS A O 1
ATOM 692 N N . ALA A 1 91 ? 10.934 -1.023 -12.949 1.00 65.25 91 ALA A N 1
ATOM 693 C CA . ALA A 1 91 ? 10.487 -2.198 -13.699 1.00 65.25 91 ALA A CA 1
ATOM 694 C C . ALA A 1 91 ? 11.550 -2.817 -14.634 1.00 65.25 91 ALA A C 1
ATOM 696 O O . ALA A 1 91 ? 11.205 -3.570 -15.539 1.00 65.25 91 ALA A O 1
ATOM 697 N N . TYR A 1 92 ? 12.841 -2.525 -14.468 1.00 71.19 92 TYR A N 1
ATOM 698 C CA . TYR A 1 92 ? 13.866 -3.003 -15.416 1.00 71.19 92 TYR A CA 1
ATOM 699 C C . TYR A 1 92 ? 13.935 -4.530 -15.470 1.00 71.19 92 TYR A C 1
ATOM 701 O O . TYR A 1 92 ? 13.847 -5.120 -16.542 1.00 71.19 92 TYR A O 1
ATOM 709 N N . TYR A 1 93 ? 13.958 -5.176 -14.303 1.00 66.62 93 TYR A N 1
ATOM 710 C CA . TYR A 1 93 ? 14.008 -6.636 -14.201 1.00 66.62 93 TYR A CA 1
ATOM 711 C C . TYR A 1 93 ? 12.706 -7.336 -14.621 1.00 66.62 93 TYR A C 1
ATOM 713 O O . TYR A 1 93 ? 12.664 -8.557 -14.685 1.00 66.62 93 TYR A O 1
ATOM 721 N N . SER A 1 94 ? 11.652 -6.586 -14.962 1.00 70.44 94 SER A N 1
ATOM 722 C CA . SER A 1 94 ? 10.459 -7.155 -15.605 1.00 70.44 94 SER A CA 1
ATOM 723 C C . SER A 1 94 ? 10.591 -7.270 -17.132 1.00 70.44 94 SER A C 1
ATOM 725 O O . SER A 1 94 ? 9.701 -7.807 -17.784 1.00 70.44 94 SER A O 1
ATOM 727 N N . GLY A 1 95 ? 11.681 -6.754 -17.720 1.00 76.12 95 GLY A N 1
ATOM 728 C CA . GLY A 1 95 ? 11.915 -6.742 -19.169 1.00 76.12 95 GLY A CA 1
ATOM 729 C C . GLY A 1 95 ? 11.096 -5.699 -19.937 1.00 76.12 95 GLY A C 1
ATOM 730 O O . GLY A 1 95 ? 11.156 -5.655 -21.162 1.00 76.12 95 GLY A O 1
ATOM 731 N N . LEU A 1 96 ? 10.339 -4.850 -19.235 1.00 81.62 96 LEU A N 1
ATOM 732 C CA . LEU A 1 96 ? 9.451 -3.857 -19.846 1.00 81.62 96 LEU A CA 1
ATOM 733 C C . LEU A 1 96 ? 10.178 -2.597 -20.340 1.00 81.62 96 LEU A C 1
ATOM 735 O O . LEU A 1 96 ? 9.632 -1.859 -21.157 1.00 81.62 96 LEU A O 1
ATOM 739 N N . ILE A 1 97 ? 11.390 -2.340 -19.844 1.00 84.31 97 ILE A N 1
ATOM 740 C CA . ILE A 1 97 ? 12.233 -1.208 -20.247 1.00 84.31 97 ILE A CA 1
ATOM 741 C C . ILE A 1 97 ? 13.677 -1.672 -20.458 1.00 84.31 97 ILE A C 1
ATOM 743 O O . ILE A 1 97 ? 14.146 -2.579 -19.773 1.00 84.31 97 ILE A O 1
ATOM 747 N N . ASN A 1 98 ? 14.396 -1.036 -21.384 1.00 82.75 98 ASN A N 1
ATOM 748 C CA . ASN A 1 98 ? 15.818 -1.302 -21.629 1.00 82.75 98 ASN A CA 1
ATOM 749 C C . ASN A 1 98 ? 16.745 -0.458 -20.727 1.00 82.75 98 ASN A C 1
ATOM 751 O O . ASN A 1 98 ? 16.289 0.424 -19.999 1.00 82.75 98 ASN A O 1
ATOM 755 N N . GLU A 1 99 ? 18.062 -0.700 -20.796 1.00 86.62 99 GLU A N 1
ATOM 756 C CA . GLU A 1 99 ? 19.061 0.004 -19.967 1.00 86.62 99 GLU A CA 1
ATOM 757 C C . GLU A 1 99 ? 19.009 1.528 -20.154 1.00 86.62 99 GLU A C 1
ATOM 759 O O . GLU A 1 99 ? 19.035 2.284 -19.187 1.00 86.62 99 GLU A O 1
ATOM 764 N N . ARG A 1 100 ? 18.848 1.999 -21.398 1.00 90.31 100 ARG A N 1
ATOM 765 C CA . ARG A 1 100 ? 18.751 3.435 -21.694 1.00 90.31 100 ARG A CA 1
ATOM 766 C C . ARG A 1 100 ? 17.521 4.057 -21.032 1.00 90.31 100 ARG A C 1
ATOM 768 O O . ARG A 1 100 ? 17.617 5.132 -20.445 1.00 90.31 100 ARG A O 1
ATOM 775 N N . GLN A 1 101 ? 16.365 3.404 -21.141 1.00 92.25 101 GLN A N 1
ATOM 776 C CA . GLN A 1 101 ? 15.118 3.851 -20.518 1.00 92.25 101 GLN A CA 1
ATOM 777 C C . GLN A 1 101 ? 15.227 3.844 -18.991 1.00 92.25 101 GLN A C 1
ATOM 779 O O . GLN A 1 101 ? 14.806 4.811 -18.359 1.00 92.25 101 GLN A O 1
ATOM 784 N N . LYS A 1 102 ? 15.858 2.816 -18.409 1.00 89.56 102 LYS A N 1
ATOM 785 C CA . LYS A 1 102 ? 16.178 2.756 -16.979 1.00 89.56 102 LYS A CA 1
ATOM 786 C C . LYS A 1 102 ? 16.999 3.971 -16.541 1.00 89.56 102 LYS A C 1
ATOM 788 O O . LYS A 1 102 ? 16.550 4.685 -15.653 1.00 89.56 102 LYS A O 1
ATOM 793 N N . SER A 1 103 ? 18.120 4.279 -17.200 1.00 92.06 103 SER A N 1
ATOM 794 C CA . SER A 1 103 ? 18.952 5.435 -16.823 1.00 92.06 103 SER A CA 1
ATOM 795 C C . SER A 1 103 ? 18.206 6.773 -16.914 1.00 92.06 103 SER A C 1
ATOM 797 O O . SER A 1 103 ? 18.484 7.702 -16.157 1.00 92.06 103 SER A O 1
ATOM 799 N N . VAL A 1 104 ? 17.262 6.906 -17.852 1.00 95.06 104 VAL A N 1
ATOM 800 C CA . VAL A 1 104 ? 16.398 8.094 -17.951 1.00 95.06 104 VAL A CA 1
ATOM 801 C C . VAL A 1 104 ? 15.401 8.146 -16.790 1.00 95.06 104 VAL A C 1
ATOM 803 O O . VAL A 1 104 ? 15.223 9.205 -16.188 1.00 95.06 104 VAL A O 1
ATOM 806 N N . LEU A 1 105 ? 14.777 7.016 -16.452 1.00 94.62 105 LEU A N 1
ATOM 807 C CA . LEU A 1 105 ? 13.818 6.917 -15.354 1.00 94.62 105 LEU A CA 1
ATOM 808 C C . LEU A 1 105 ? 14.482 7.182 -13.993 1.00 94.62 105 LEU A C 1
ATOM 810 O O . LEU A 1 105 ? 13.934 7.930 -13.186 1.00 94.62 105 LEU A O 1
ATOM 814 N N . GLU A 1 106 ? 15.693 6.665 -13.776 1.00 93.88 106 GLU A N 1
ATOM 815 C CA . GLU A 1 106 ? 16.484 6.871 -12.556 1.00 93.88 106 GLU A CA 1
ATOM 816 C C . GLU A 1 106 ? 16.761 8.351 -12.281 1.00 93.88 106 GLU A C 1
ATOM 818 O O . GLU A 1 106 ? 16.664 8.800 -11.141 1.00 93.88 106 GLU A O 1
ATOM 823 N N . LYS A 1 107 ? 17.032 9.155 -13.316 1.00 95.75 107 LYS A N 1
ATOM 824 C CA . LYS A 1 107 ? 17.211 10.608 -13.153 1.00 95.75 107 LYS A CA 1
ATOM 825 C C . LYS A 1 107 ? 15.941 11.285 -12.630 1.00 95.75 107 LYS A C 1
ATOM 827 O O . LYS A 1 107 ? 16.020 12.119 -11.729 1.00 95.75 107 LYS A O 1
ATOM 832 N N . ALA A 1 108 ? 14.774 10.908 -13.153 1.00 97.00 108 ALA A N 1
ATOM 833 C CA . ALA A 1 108 ? 13.492 11.435 -12.685 1.00 97.00 108 ALA A CA 1
ATOM 834 C C . ALA A 1 108 ? 13.170 10.968 -11.251 1.00 97.00 108 ALA A C 1
ATOM 836 O O . ALA A 1 108 ? 12.687 11.752 -10.429 1.00 97.00 108 ALA A O 1
ATOM 837 N N . GLN A 1 109 ? 13.501 9.716 -10.917 1.00 96.38 109 GLN A N 1
ATOM 838 C CA . GLN A 1 109 ? 13.377 9.175 -9.559 1.00 96.38 109 GLN A CA 1
ATOM 839 C C . GLN A 1 109 ? 14.249 9.948 -8.566 1.00 96.38 109 GLN A C 1
ATOM 841 O O . GLN A 1 109 ? 13.775 10.323 -7.491 1.00 96.38 109 GLN A O 1
ATOM 846 N N . TRP A 1 110 ? 15.498 10.244 -8.936 1.00 97.12 110 TRP A N 1
ATOM 847 C CA . TRP A 1 110 ? 16.413 11.028 -8.110 1.00 97.12 110 TRP A CA 1
ATOM 848 C C . TRP A 1 110 ? 15.887 12.426 -7.807 1.00 97.12 110 TRP A C 1
ATOM 850 O O . TRP A 1 110 ? 16.016 12.875 -6.668 1.00 97.12 110 TRP A O 1
ATOM 860 N N . GLU A 1 111 ? 15.249 13.091 -8.769 1.00 98.00 111 GLU A N 1
ATOM 861 C CA . GLU A 1 111 ? 14.633 14.397 -8.527 1.00 98.00 111 GLU A CA 1
ATOM 862 C C . GLU A 1 111 ? 13.472 14.294 -7.527 1.00 98.00 111 GLU A C 1
ATOM 864 O O . GLU A 1 111 ? 13.424 15.044 -6.550 1.00 98.00 111 GLU A O 1
ATOM 869 N N . ALA A 1 112 ? 12.585 13.304 -7.684 1.00 98.00 112 ALA A N 1
ATOM 870 C CA . ALA A 1 112 ? 11.508 13.060 -6.724 1.00 98.00 112 ALA A CA 1
ATOM 871 C C . ALA A 1 112 ? 12.047 12.776 -5.309 1.00 98.00 112 ALA A C 1
ATOM 873 O O . ALA A 1 112 ? 11.560 13.343 -4.325 1.00 98.00 112 ALA A O 1
ATOM 874 N N . ILE A 1 113 ? 13.095 11.955 -5.188 1.00 97.81 113 ILE A N 1
ATOM 875 C CA . ILE A 1 113 ? 13.760 11.648 -3.913 1.00 97.81 113 ILE A CA 1
ATOM 876 C C . ILE A 1 113 ? 14.409 12.900 -3.314 1.00 97.81 113 ILE A C 1
ATOM 878 O O . ILE A 1 113 ? 14.236 13.171 -2.124 1.00 97.81 113 ILE A O 1
ATOM 882 N N . LYS A 1 114 ? 15.133 13.686 -4.116 1.00 98.44 114 LYS A N 1
ATOM 883 C CA . LYS A 1 114 ? 15.784 14.931 -3.690 1.00 98.44 114 LYS A CA 1
ATOM 884 C C . LYS A 1 114 ? 14.762 15.926 -3.149 1.00 98.44 114 LYS A C 1
ATOM 886 O O . LYS A 1 114 ? 14.915 16.397 -2.024 1.00 98.44 114 LYS A O 1
ATOM 891 N N . LEU A 1 115 ? 13.688 16.188 -3.894 1.00 98.69 115 LEU A N 1
ATOM 892 C CA . LEU A 1 115 ? 12.606 17.078 -3.465 1.00 98.69 115 LEU A CA 1
ATOM 893 C C . LEU A 1 115 ? 11.941 16.583 -2.175 1.00 98.69 115 LEU A C 1
ATOM 895 O O . LEU A 1 115 ? 11.638 17.390 -1.293 1.00 98.69 115 LEU A O 1
ATOM 899 N N . THR A 1 116 ? 11.779 15.264 -2.028 1.00 98.44 116 THR A N 1
ATOM 900 C CA . THR A 1 116 ? 11.249 14.651 -0.801 1.00 98.44 116 THR A CA 1
ATOM 901 C C . THR A 1 116 ? 12.170 14.906 0.392 1.00 98.44 116 THR A C 1
ATOM 903 O O . THR A 1 116 ? 11.710 15.356 1.440 1.00 98.44 116 THR A O 1
ATOM 906 N N . LYS A 1 117 ? 13.484 14.694 0.234 1.00 97.50 117 LYS A N 1
ATOM 907 C CA . LYS A 1 117 ? 14.487 14.968 1.279 1.00 97.50 117 LYS A CA 1
ATOM 908 C C . LYS A 1 117 ? 14.536 16.451 1.658 1.00 97.50 117 LYS A C 1
ATOM 910 O O . LYS A 1 117 ? 14.678 16.774 2.832 1.00 97.50 117 LYS A O 1
ATOM 915 N N . MET A 1 118 ? 14.337 17.345 0.689 1.00 98.31 118 MET A N 1
ATOM 916 C CA . MET A 1 118 ? 14.217 18.793 0.905 1.00 98.31 118 MET A CA 1
ATOM 917 C C . MET A 1 118 ? 12.863 19.220 1.498 1.00 98.31 118 MET A C 1
ATOM 919 O O . MET A 1 118 ? 12.637 20.413 1.685 1.00 98.31 118 MET A O 1
ATOM 923 N N . ARG A 1 119 ? 11.943 18.278 1.763 1.00 98.12 119 ARG A N 1
ATOM 924 C CA . ARG A 1 119 ? 10.577 18.534 2.257 1.00 98.12 119 ARG A CA 1
ATOM 925 C C . ARG A 1 119 ? 9.741 19.435 1.339 1.00 98.12 119 ARG A C 1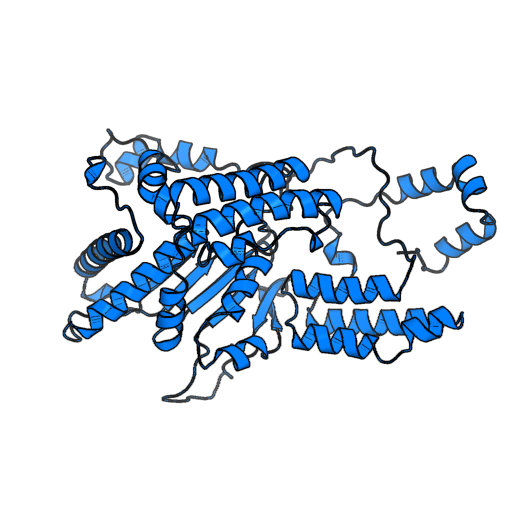
ATOM 927 O O . ARG A 1 119 ? 8.763 20.040 1.771 1.00 98.12 119 ARG A O 1
ATOM 934 N N . LYS A 1 120 ? 10.082 19.496 0.049 1.00 98.44 120 LYS A N 1
ATOM 935 C CA . LYS A 1 120 ? 9.307 20.189 -0.989 1.00 98.44 120 LYS A CA 1
ATOM 936 C C . LYS A 1 120 ? 8.160 19.289 -1.455 1.00 98.44 120 LYS A C 1
ATOM 938 O O . LYS A 1 120 ? 8.140 18.840 -2.598 1.00 98.44 120 LYS A O 1
ATOM 943 N N . TRP A 1 121 ? 7.229 18.980 -0.552 1.00 98.25 121 TRP A N 1
ATOM 944 C CA . TRP A 1 121 ? 6.297 17.857 -0.700 1.00 98.25 121 TRP A CA 1
ATOM 945 C C . TRP A 1 121 ? 5.458 17.888 -1.974 1.00 98.25 121 TRP A C 1
ATOM 947 O O . TRP A 1 121 ? 5.438 16.907 -2.709 1.00 98.25 121 TRP A O 1
ATOM 957 N N . ARG A 1 122 ? 4.824 19.025 -2.277 1.00 97.88 122 ARG A N 1
ATOM 958 C CA . ARG A 1 122 ? 4.023 19.202 -3.495 1.00 97.88 122 ARG A CA 1
ATOM 959 C C . ARG A 1 122 ? 4.822 18.931 -4.769 1.00 97.88 122 ARG A C 1
ATOM 961 O O . ARG A 1 122 ? 4.358 18.214 -5.652 1.00 97.88 122 ARG A O 1
ATOM 968 N N . LEU A 1 123 ? 6.039 19.474 -4.843 1.00 98.50 123 LEU A N 1
ATOM 969 C CA . LEU A 1 123 ? 6.941 19.269 -5.978 1.00 98.50 123 LEU A CA 1
ATOM 970 C C . LEU A 1 123 ? 7.412 17.813 -6.056 1.00 98.50 123 LEU A C 1
ATOM 972 O O . LEU A 1 123 ? 7.453 17.244 -7.141 1.00 98.50 123 LEU A O 1
ATOM 976 N N . ALA A 1 124 ? 7.702 17.188 -4.916 1.00 98.62 124 ALA A N 1
ATOM 977 C CA . ALA A 1 124 ? 8.072 15.781 -4.858 1.00 98.62 124 ALA A CA 1
ATOM 978 C C . ALA A 1 124 ? 6.940 14.862 -5.355 1.00 98.62 124 ALA A C 1
ATOM 980 O O . ALA A 1 124 ? 7.197 13.926 -6.111 1.00 98.62 124 ALA A O 1
ATOM 981 N N . THR A 1 125 ? 5.684 15.141 -4.984 1.00 98.06 125 THR A N 1
ATOM 982 C CA . THR A 1 125 ? 4.505 14.402 -5.470 1.00 98.06 125 THR A CA 1
ATOM 983 C C . THR A 1 125 ? 4.339 14.551 -6.983 1.00 98.06 125 THR A C 1
ATOM 985 O O . THR A 1 125 ? 4.071 13.564 -7.676 1.00 98.06 125 THR A O 1
ATOM 988 N N . ASN A 1 126 ? 4.560 15.757 -7.518 1.00 98.44 126 ASN A N 1
ATOM 989 C CA . ASN A 1 126 ? 4.551 15.997 -8.963 1.00 98.44 126 ASN A CA 1
ATOM 990 C C . ASN A 1 126 ? 5.658 15.197 -9.662 1.00 98.44 126 ASN A C 1
ATOM 992 O O . ASN A 1 126 ? 5.386 14.501 -10.634 1.00 98.44 126 ASN A O 1
ATOM 996 N N . ALA A 1 127 ? 6.880 15.224 -9.125 1.00 98.38 127 ALA A N 1
ATOM 997 C CA . ALA A 1 127 ? 8.011 14.481 -9.673 1.00 98.38 127 ALA A CA 1
ATOM 998 C C . ALA A 1 127 ? 7.784 12.958 -9.639 1.00 98.38 127 ALA A C 1
ATOM 1000 O O . ALA A 1 127 ? 8.069 12.275 -10.618 1.00 98.38 127 ALA A O 1
ATOM 1001 N N . ARG A 1 128 ? 7.192 12.401 -8.569 1.00 96.44 128 ARG A N 1
ATOM 1002 C CA . ARG A 1 128 ? 6.790 10.980 -8.548 1.00 96.44 128 ARG A CA 1
ATOM 1003 C C . ARG A 1 128 ? 5.734 10.672 -9.612 1.00 96.44 128 ARG A C 1
ATOM 1005 O O . ARG A 1 128 ? 5.799 9.626 -10.253 1.00 96.44 128 ARG A O 1
ATOM 1012 N N . SER A 1 129 ? 4.751 11.552 -9.783 1.00 96.62 129 SER A N 1
ATOM 1013 C CA . SER A 1 129 ? 3.707 11.377 -10.803 1.00 96.62 129 SER A CA 1
ATOM 1014 C C . SER A 1 129 ? 4.308 11.369 -12.208 1.00 96.62 129 SER A C 1
ATOM 1016 O O . SER A 1 129 ? 3.916 10.553 -13.039 1.00 96.62 129 SER A O 1
ATOM 1018 N N . GLU A 1 130 ? 5.319 12.206 -12.437 1.00 97.56 130 GLU A N 1
ATOM 1019 C CA . GLU A 1 130 ? 6.091 12.233 -13.675 1.00 97.56 130 GLU A CA 1
ATOM 1020 C C . GLU A 1 130 ? 6.872 10.932 -13.905 1.00 97.56 130 GLU A C 1
ATOM 1022 O O . GLU A 1 130 ? 6.782 10.368 -14.991 1.00 97.56 130 GLU A O 1
ATOM 1027 N N . VAL A 1 131 ? 7.543 10.381 -12.885 1.00 96.25 131 VAL A N 1
ATOM 1028 C CA . VAL A 1 131 ? 8.207 9.063 -12.974 1.00 96.25 131 VAL A CA 1
ATOM 1029 C C . VAL A 1 131 ? 7.230 7.980 -13.441 1.00 96.25 131 VAL A C 1
ATOM 1031 O O . VAL A 1 131 ? 7.530 7.225 -14.366 1.00 96.25 131 VAL A O 1
ATOM 1034 N N . LEU A 1 132 ? 6.041 7.911 -12.835 1.00 95.00 132 LEU A N 1
ATOM 1035 C CA . LEU A 1 132 ? 5.022 6.931 -13.218 1.00 95.00 132 LEU A CA 1
ATOM 1036 C C . LEU A 1 132 ? 4.519 7.171 -14.650 1.00 95.00 132 LEU A C 1
ATOM 1038 O O . LEU A 1 132 ? 4.386 6.224 -15.423 1.00 95.00 132 LEU A O 1
ATOM 1042 N N . ARG A 1 133 ? 4.295 8.431 -15.039 1.00 96.50 133 ARG A N 1
ATOM 1043 C CA . ARG A 1 133 ? 3.883 8.796 -16.402 1.00 96.50 133 ARG A CA 1
ATOM 1044 C C . ARG A 1 133 ? 4.938 8.405 -17.438 1.00 96.50 133 ARG A C 1
ATOM 1046 O O . ARG A 1 133 ? 4.590 7.840 -18.473 1.00 96.50 133 ARG A O 1
ATOM 1053 N N . MET A 1 134 ? 6.216 8.661 -17.153 1.00 95.88 134 MET A N 1
ATOM 1054 C CA . MET A 1 134 ? 7.341 8.257 -17.997 1.00 95.88 134 MET A CA 1
ATOM 1055 C C . MET A 1 134 ? 7.396 6.739 -18.144 1.00 95.88 134 MET A C 1
ATOM 1057 O O . MET A 1 134 ? 7.471 6.251 -19.267 1.00 95.88 134 MET A O 1
ATOM 1061 N N . LEU A 1 135 ? 7.297 5.989 -17.040 1.00 93.81 135 LEU A N 1
ATOM 1062 C CA . LEU A 1 135 ? 7.283 4.527 -17.075 1.00 93.81 135 LEU A CA 1
ATOM 1063 C C . LEU A 1 135 ? 6.119 3.996 -17.923 1.00 93.81 135 LEU A C 1
ATOM 1065 O O . LEU A 1 135 ? 6.316 3.129 -18.774 1.00 93.81 135 LEU A O 1
ATOM 1069 N N . GLN A 1 136 ? 4.910 4.530 -17.740 1.00 93.25 136 GLN A N 1
ATOM 1070 C CA . GLN A 1 136 ? 3.756 4.118 -18.537 1.00 93.25 136 GLN A CA 1
ATOM 1071 C C . GLN A 1 136 ? 3.940 4.453 -20.026 1.00 93.25 136 GLN A C 1
ATOM 1073 O O . GLN A 1 136 ? 3.650 3.618 -20.879 1.00 93.25 136 GLN A O 1
ATOM 1078 N N . GLY A 1 137 ? 4.490 5.627 -20.347 1.00 94.31 137 GLY A N 1
ATOM 1079 C CA . GLY A 1 137 ? 4.799 6.023 -21.723 1.00 94.31 137 GLY A CA 1
ATOM 1080 C C . GLY A 1 137 ? 5.893 5.173 -22.377 1.00 94.31 137 GLY A C 1
ATOM 1081 O O . GLY A 1 137 ? 5.771 4.810 -23.541 1.00 94.31 137 GLY A O 1
ATOM 1082 N N . MET A 1 138 ? 6.938 4.806 -21.629 1.00 93.81 138 MET A N 1
ATOM 1083 C CA . MET A 1 138 ? 8.032 3.947 -22.105 1.00 93.81 138 MET A CA 1
ATOM 1084 C C . MET A 1 138 ? 7.579 2.515 -22.398 1.00 93.81 138 MET A C 1
ATOM 1086 O O . MET A 1 138 ? 8.136 1.875 -23.285 1.00 93.81 138 MET A O 1
ATOM 1090 N N . THR A 1 139 ? 6.607 2.018 -21.633 1.00 88.25 139 THR A N 1
ATOM 1091 C CA . THR A 1 139 ? 6.131 0.628 -21.702 1.00 88.25 139 THR A CA 1
ATOM 1092 C C . THR A 1 139 ? 4.890 0.457 -22.579 1.00 88.25 139 THR A C 1
ATOM 1094 O O . THR A 1 139 ? 4.589 -0.657 -22.998 1.00 88.25 139 THR A O 1
ATOM 1097 N N . GLY A 1 140 ? 4.145 1.536 -22.845 1.00 89.38 140 GLY A N 1
ATOM 1098 C CA . GLY A 1 140 ? 2.875 1.487 -23.574 1.00 89.38 140 GLY A CA 1
ATOM 1099 C C . GLY A 1 140 ? 1.749 0.775 -22.814 1.00 89.38 140 GLY A C 1
ATOM 1100 O O . GLY A 1 140 ? 0.735 0.414 -23.411 1.00 89.38 140 GLY A O 1
ATOM 1101 N N . LEU A 1 141 ? 1.915 0.537 -21.508 1.00 86.19 141 LEU A N 1
ATOM 1102 C CA . LEU A 1 141 ? 0.930 -0.185 -20.709 1.00 86.19 141 LEU A CA 1
ATOM 1103 C C . LEU A 1 141 ? -0.370 0.609 -20.566 1.00 86.19 141 LEU A C 1
ATOM 1105 O O . LEU A 1 141 ? -0.371 1.806 -20.272 1.00 86.19 141 LEU A O 1
ATOM 1109 N N . ALA A 1 142 ? -1.499 -0.098 -20.655 1.00 84.31 142 ALA A N 1
ATOM 1110 C CA . ALA A 1 142 ? -2.803 0.482 -20.348 1.00 84.31 142 ALA A CA 1
ATOM 1111 C C . ALA A 1 142 ? -2.885 0.922 -18.876 1.00 84.31 142 ALA A C 1
ATOM 1113 O O . ALA A 1 142 ? -3.551 1.892 -18.535 1.00 84.31 142 ALA A O 1
ATOM 1114 N N . THR A 1 143 ? -2.204 0.231 -17.967 1.00 86.12 143 THR A N 1
ATOM 1115 C CA . THR A 1 143 ? -2.188 0.596 -16.552 1.00 86.12 143 THR A CA 1
ATOM 1116 C C . THR A 1 143 ? -0.933 0.081 -15.864 1.00 86.12 143 THR A C 1
ATOM 1118 O O . THR A 1 143 ? -0.428 -0.985 -16.203 1.00 86.12 143 THR A O 1
ATOM 1121 N N . LEU A 1 144 ? -0.452 0.827 -14.868 1.00 88.69 144 LEU A N 1
ATOM 1122 C CA . LEU A 1 144 ? 0.634 0.389 -13.990 1.00 88.69 144 LEU A CA 1
ATOM 1123 C C . LEU A 1 144 ? 0.154 -0.489 -12.824 1.00 88.69 144 LEU A C 1
ATOM 1125 O O . LEU A 1 144 ? 0.985 -1.048 -12.123 1.00 88.69 144 LEU A O 1
ATOM 1129 N N . HIS A 1 145 ? -1.159 -0.619 -12.611 1.00 83.94 145 HIS A N 1
ATOM 1130 C CA . HIS A 1 145 ? -1.720 -1.445 -11.532 1.00 83.94 145 HIS A CA 1
ATOM 1131 C C . HIS A 1 145 ? -1.672 -2.950 -11.837 1.00 83.94 145 HIS A C 1
ATOM 1133 O O . HIS A 1 145 ? -1.752 -3.772 -10.934 1.00 83.94 145 HIS A O 1
ATOM 1139 N N . ASP A 1 146 ? -1.599 -3.316 -13.117 1.00 82.19 146 ASP A N 1
ATOM 1140 C CA . ASP A 1 146 ? -1.465 -4.701 -13.572 1.00 82.19 146 ASP A CA 1
ATOM 1141 C C . ASP A 1 146 ? -0.871 -4.684 -14.982 1.00 82.19 146 ASP A C 1
ATOM 1143 O O . ASP A 1 146 ? -1.581 -4.438 -15.961 1.00 82.19 146 ASP A O 1
ATOM 1147 N N . PHE A 1 147 ? 0.430 -4.954 -15.100 1.00 79.81 147 PHE A N 1
ATOM 1148 C CA . PHE A 1 147 ? 1.107 -4.942 -16.399 1.00 79.81 147 PHE A CA 1
ATOM 1149 C C . PHE A 1 147 ? 0.644 -6.065 -17.346 1.00 79.81 147 PHE A C 1
ATOM 1151 O O . PHE A 1 147 ? 0.964 -6.042 -18.532 1.00 79.81 147 PHE A O 1
ATOM 1158 N N . SER A 1 148 ? -0.133 -7.044 -16.864 1.00 76.38 148 SER A N 1
ATOM 1159 C CA . SER A 1 148 ? -0.744 -8.076 -17.712 1.00 76.38 148 SER A CA 1
ATOM 1160 C C . SER A 1 148 ? -2.025 -7.596 -18.410 1.00 76.38 148 SER A C 1
ATOM 1162 O O . SER A 1 148 ? -2.534 -8.263 -19.321 1.00 76.38 148 SER A O 1
ATOM 1164 N N . LYS A 1 149 ? -2.580 -6.446 -18.000 1.00 74.94 149 LYS A N 1
ATOM 1165 C CA . LYS A 1 149 ? -3.796 -5.877 -18.588 1.00 74.94 149 LYS A CA 1
ATOM 1166 C C . LYS A 1 149 ? -3.488 -5.162 -19.895 1.00 74.94 149 LYS A C 1
ATOM 1168 O O . LYS A 1 149 ? -2.66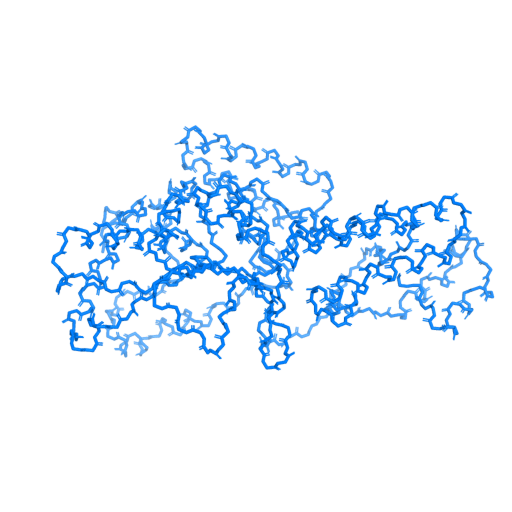7 -4.257 -19.970 1.00 74.94 149 LYS A O 1
ATOM 1173 N N . LYS A 1 150 ? -4.265 -5.517 -20.917 1.00 78.75 150 LYS A N 1
ATOM 1174 C CA . LYS A 1 150 ? -4.212 -4.891 -22.247 1.00 78.75 150 LYS A CA 1
ATOM 1175 C C . LYS A 1 150 ? -5.125 -3.670 -22.390 1.00 78.75 150 LYS A C 1
ATOM 1177 O O . LYS A 1 150 ? -5.063 -2.983 -23.398 1.00 78.75 150 LYS A O 1
ATOM 1182 N N . ALA A 1 151 ? -6.002 -3.433 -21.419 1.00 82.19 151 ALA A N 1
ATOM 1183 C CA . ALA A 1 151 ? -6.973 -2.347 -21.430 1.00 82.19 151 ALA A CA 1
ATOM 1184 C C . ALA A 1 151 ? -7.211 -1.839 -20.004 1.00 82.19 151 ALA A C 1
ATOM 1186 O O . ALA A 1 151 ? -6.967 -2.564 -19.034 1.00 82.19 151 ALA A O 1
ATOM 1187 N N . HIS A 1 152 ? -7.708 -0.607 -19.893 1.00 79.19 152 HIS A N 1
ATOM 1188 C CA . HIS A 1 152 ? -8.079 -0.004 -18.616 1.00 79.19 152 HIS A CA 1
ATOM 1189 C C . HIS A 1 152 ? -9.192 -0.790 -17.906 1.00 79.19 152 HIS A C 1
ATOM 1191 O O . HIS A 1 152 ? -9.969 -1.525 -18.525 1.00 79.19 152 HIS A O 1
ATOM 1197 N N . TYR A 1 153 ? -9.263 -0.632 -16.584 1.00 79.19 153 TYR A N 1
ATOM 1198 C CA . TYR A 1 153 ? -10.339 -1.201 -15.783 1.00 79.19 153 TYR A CA 1
ATOM 1199 C C . TYR A 1 153 ? -11.673 -0.546 -16.131 1.00 79.19 153 TYR A C 1
ATOM 1201 O O . TYR A 1 153 ? -11.775 0.676 -16.177 1.00 79.19 153 TYR A O 1
ATOM 1209 N N . LYS A 1 154 ? -12.690 -1.385 -16.335 1.00 82.38 154 LYS A N 1
ATOM 1210 C CA . LYS A 1 154 ? -14.063 -0.964 -16.609 1.00 82.38 154 LYS A CA 1
ATOM 1211 C C . LYS A 1 154 ? -14.807 -0.646 -15.316 1.00 82.38 154 LYS A C 1
ATOM 1213 O O . LYS A 1 154 ? -15.603 -1.454 -14.838 1.00 82.38 154 LYS A O 1
ATOM 1218 N N . THR A 1 155 ? -14.475 0.472 -14.682 1.00 79.06 155 THR A N 1
ATOM 1219 C CA . THR A 1 155 ? -15.091 0.870 -13.409 1.00 79.06 155 THR A CA 1
ATOM 1220 C C . THR A 1 155 ? -16.414 1.627 -13.612 1.00 79.06 155 THR A C 1
ATOM 1222 O O . THR A 1 155 ? -17.210 1.733 -12.679 1.00 79.06 155 THR A O 1
ATOM 1225 N N . GLU A 1 156 ? -16.725 2.031 -14.850 1.00 81.88 156 GLU A N 1
ATOM 1226 C CA . GLU A 1 156 ? -17.914 2.796 -15.251 1.00 81.88 156 GLU A CA 1
ATOM 1227 C C . GLU A 1 156 ? -19.251 2.215 -14.837 1.00 81.88 156 GLU A C 1
ATOM 1229 O O . GLU A 1 156 ? -20.162 2.958 -14.463 1.00 81.88 156 GLU A O 1
ATOM 1234 N N . MET A 1 157 ? -19.351 0.892 -14.811 1.00 82.94 157 MET A N 1
ATOM 1235 C CA . MET A 1 157 ? -20.581 0.217 -14.419 1.00 82.94 157 MET A CA 1
ATOM 1236 C C . MET A 1 157 ? -20.926 0.474 -12.948 1.00 82.94 157 MET A C 1
ATOM 1238 O O . MET A 1 157 ? -22.098 0.644 -12.613 1.00 82.94 157 MET A O 1
ATOM 1242 N N . VAL A 1 158 ? -19.916 0.562 -12.074 1.00 83.25 158 VAL A N 1
ATOM 1243 C CA . VAL A 1 158 ? -20.116 0.769 -10.633 1.00 83.25 158 VAL A CA 1
ATOM 1244 C C . VAL A 1 158 ? -20.629 2.177 -10.366 1.00 83.25 158 VAL A C 1
ATOM 1246 O O . VAL A 1 158 ? -21.624 2.347 -9.662 1.00 83.25 158 VAL A O 1
ATOM 1249 N N . PHE A 1 159 ? -20.011 3.201 -10.962 1.00 81.88 159 PHE A N 1
ATOM 1250 C CA . PHE A 1 159 ? -20.482 4.571 -10.754 1.00 81.88 159 PHE A CA 1
ATOM 1251 C C . PHE A 1 159 ? -21.817 4.829 -11.446 1.00 81.88 159 PHE A C 1
ATOM 1253 O O . PHE A 1 159 ? -22.654 5.523 -10.875 1.00 81.88 159 PHE A O 1
ATOM 1260 N N . ALA A 1 160 ? -22.066 4.249 -12.624 1.00 86.12 160 ALA A N 1
ATOM 1261 C CA . ALA A 1 160 ? -23.382 4.332 -13.253 1.00 86.12 160 ALA A CA 1
ATOM 1262 C C . ALA A 1 160 ? -24.474 3.751 -12.340 1.00 86.12 160 ALA A C 1
ATOM 1264 O O . ALA A 1 160 ? -25.534 4.356 -12.187 1.00 86.12 160 ALA A O 1
ATOM 1265 N N . PHE A 1 161 ? -24.199 2.622 -11.678 1.00 88.81 161 PHE A N 1
ATOM 1266 C CA . PHE A 1 161 ? -25.106 2.021 -10.704 1.00 88.81 161 PHE A CA 1
ATOM 1267 C C . PHE A 1 161 ? -25.313 2.906 -9.464 1.00 88.81 161 PHE A C 1
ATOM 1269 O O . PHE A 1 161 ? -26.453 3.232 -9.138 1.00 88.81 161 PHE A O 1
ATOM 1276 N N . LEU A 1 162 ? -24.236 3.361 -8.814 1.00 88.19 162 LEU A N 1
ATOM 1277 C CA . LEU A 1 162 ? -24.310 4.176 -7.590 1.00 88.19 162 LEU A CA 1
ATOM 1278 C C . LEU A 1 162 ? -24.888 5.583 -7.816 1.00 88.19 162 LEU A C 1
ATOM 1280 O O . LEU A 1 162 ? -25.312 6.240 -6.866 1.00 88.19 162 LEU A O 1
ATOM 1284 N N . ARG A 1 163 ? -24.939 6.058 -9.066 1.00 89.12 163 ARG A N 1
ATOM 1285 C CA . ARG A 1 163 ? -25.583 7.328 -9.433 1.00 89.12 163 ARG A CA 1
ATOM 1286 C C . ARG A 1 163 ? -27.098 7.216 -9.621 1.00 89.12 163 ARG A C 1
ATOM 1288 O O . ARG A 1 163 ? -27.760 8.256 -9.590 1.00 89.12 163 ARG A O 1
ATOM 1295 N N . LYS A 1 164 ? -27.659 6.007 -9.767 1.00 89.06 164 LYS A N 1
ATOM 1296 C CA . LYS A 1 164 ? -29.112 5.801 -9.909 1.00 89.06 164 LYS A CA 1
ATOM 1297 C C . LYS A 1 164 ? -29.861 6.352 -8.697 1.00 89.06 164 LYS A C 1
ATOM 1299 O O . LYS A 1 164 ? -29.461 6.138 -7.550 1.00 89.06 164 LYS A O 1
ATOM 1304 N N . LYS A 1 165 ? -30.965 7.060 -8.945 1.00 89.81 165 LYS A N 1
ATOM 1305 C CA . LYS A 1 165 ? -31.765 7.707 -7.895 1.00 89.81 165 LYS A CA 1
ATOM 1306 C C . LYS A 1 165 ? -32.321 6.679 -6.911 1.00 89.81 165 LYS A C 1
ATOM 1308 O O . LYS A 1 165 ? -32.296 6.916 -5.708 1.00 89.81 165 LYS A O 1
ATOM 1313 N N . GLU A 1 166 ? -32.771 5.538 -7.420 1.00 91.06 166 GLU A N 1
ATOM 1314 C CA . GLU A 1 166 ? -33.361 4.440 -6.654 1.00 91.06 166 GLU A CA 1
ATOM 1315 C C . GLU A 1 166 ? -32.327 3.827 -5.710 1.00 91.06 166 GLU A C 1
ATOM 1317 O O . GLU A 1 166 ? -32.606 3.647 -4.529 1.00 91.06 166 GLU A O 1
ATOM 1322 N N . VAL A 1 167 ? -31.106 3.596 -6.206 1.00 90.62 167 VAL A N 1
ATOM 1323 C CA . VAL A 1 167 ? -29.986 3.072 -5.407 1.00 90.62 167 VAL A CA 1
ATOM 1324 C C . VAL A 1 167 ? -29.623 4.052 -4.296 1.00 90.62 167 VAL A C 1
ATOM 1326 O O . VAL A 1 167 ? -29.504 3.669 -3.138 1.00 90.62 167 VAL A O 1
ATOM 1329 N N . ARG A 1 168 ? -29.511 5.343 -4.617 1.00 87.81 168 ARG A N 1
ATOM 1330 C CA . ARG A 1 168 ? -29.186 6.376 -3.623 1.00 87.81 168 ARG A CA 1
ATOM 1331 C C . ARG A 1 168 ? -30.276 6.522 -2.563 1.00 87.81 168 ARG A C 1
ATOM 1333 O O . ARG A 1 168 ? -29.949 6.661 -1.389 1.00 87.81 168 ARG A O 1
ATOM 1340 N N . LYS A 1 169 ? -31.550 6.437 -2.963 1.00 88.12 169 LYS A N 1
ATOM 1341 C CA . LYS A 1 169 ? -32.691 6.422 -2.038 1.00 88.12 169 LYS A CA 1
ATOM 1342 C C . LYS A 1 169 ? -32.649 5.189 -1.131 1.00 88.12 169 LYS A C 1
ATOM 1344 O O . LYS A 1 169 ? -32.839 5.335 0.069 1.00 88.12 169 LYS A O 1
ATOM 1349 N N . ALA A 1 170 ? -32.362 4.010 -1.683 1.00 90.94 170 ALA A N 1
ATOM 1350 C CA . ALA A 1 170 ? -32.250 2.768 -0.917 1.00 90.94 170 ALA A CA 1
ATOM 1351 C C . ALA A 1 170 ? -31.099 2.802 0.106 1.00 90.94 170 ALA A C 1
ATOM 1353 O O . ALA A 1 170 ? -31.229 2.246 1.189 1.00 90.94 170 ALA A O 1
ATOM 1354 N N . LEU A 1 171 ? -30.004 3.501 -0.205 1.00 88.81 171 LEU A N 1
ATOM 1355 C CA . LEU A 1 171 ? -28.872 3.718 0.705 1.00 88.81 171 LEU A CA 1
ATOM 1356 C C . LEU A 1 171 ? -29.092 4.868 1.710 1.00 88.81 171 LEU A C 1
ATOM 1358 O O . LEU A 1 171 ? -28.165 5.226 2.432 1.00 88.81 171 LEU A O 1
ATOM 1362 N N . GLY A 1 172 ? -30.277 5.493 1.735 1.00 88.50 172 GLY A N 1
ATOM 1363 C CA . GLY A 1 172 ? -30.582 6.612 2.636 1.00 88.50 172 GLY A CA 1
ATOM 1364 C C . GLY A 1 172 ? -29.789 7.894 2.344 1.00 88.50 172 GLY A C 1
ATOM 1365 O O . GLY A 1 172 ? -29.660 8.756 3.210 1.00 88.50 172 GLY A O 1
ATOM 1366 N N . LEU A 1 173 ? -29.228 8.035 1.138 1.00 85.00 173 LEU A N 1
ATOM 1367 C CA . LEU A 1 173 ? -28.377 9.168 0.780 1.00 85.00 173 LEU A CA 1
ATOM 1368 C C . LEU A 1 173 ? -29.207 10.389 0.377 1.00 85.00 173 LEU A C 1
ATOM 1370 O O . LEU A 1 173 ? -30.193 10.290 -0.356 1.00 85.00 173 LEU A O 1
ATOM 1374 N N . ASN A 1 174 ? -28.730 11.577 0.754 1.00 77.25 174 ASN A N 1
ATOM 1375 C CA . ASN A 1 174 ? -29.284 12.830 0.254 1.00 77.25 174 ASN A CA 1
ATOM 1376 C C . ASN A 1 174 ? -29.153 12.895 -1.285 1.00 77.25 174 ASN A C 1
ATOM 1378 O O . ASN A 1 174 ? -28.051 12.841 -1.850 1.00 77.25 174 ASN A O 1
ATOM 1382 N N . THR A 1 175 ? -30.285 13.048 -1.979 1.00 71.31 175 THR A N 1
ATOM 1383 C CA . THR A 1 175 ? -30.367 13.003 -3.446 1.00 71.31 175 THR A CA 1
ATOM 1384 C C . THR A 1 175 ? -29.696 14.193 -4.149 1.00 71.31 175 THR A C 1
ATOM 1386 O O . THR A 1 175 ? -29.527 14.158 -5.368 1.00 71.31 175 THR A O 1
ATOM 1389 N N . SER A 1 176 ? -29.191 15.187 -3.413 1.00 77.62 176 SER A N 1
ATOM 1390 C CA . SER A 1 176 ? -28.371 16.282 -3.959 1.00 77.62 176 SER A CA 1
ATOM 1391 C C . SER A 1 176 ? -26.895 15.920 -4.214 1.00 77.62 176 SER A C 1
ATOM 1393 O O . SER A 1 176 ? -26.235 16.594 -4.999 1.00 77.62 176 SER A O 1
ATOM 1395 N N . LYS A 1 177 ? -26.350 14.858 -3.593 1.00 74.69 177 LYS A N 1
ATOM 1396 C CA . LYS A 1 177 ? -24.922 14.481 -3.709 1.00 74.69 177 LYS A CA 1
ATOM 1397 C C . LYS A 1 177 ? -24.679 13.325 -4.678 1.00 74.69 177 LYS A C 1
ATOM 1399 O O . LYS A 1 177 ? -25.034 12.186 -4.384 1.00 74.69 177 LYS A O 1
ATOM 1404 N N . ILE A 1 178 ? -24.064 13.607 -5.822 1.00 81.62 178 ILE A N 1
ATOM 1405 C CA . ILE A 1 178 ? -23.762 12.601 -6.849 1.00 81.62 178 ILE A CA 1
ATOM 1406 C C . ILE A 1 178 ? -22.488 11.842 -6.466 1.00 81.62 178 ILE A C 1
ATOM 1408 O O . ILE A 1 178 ? -21.490 12.451 -6.092 1.00 81.62 178 ILE A O 1
ATOM 1412 N N . TYR A 1 179 ? -22.537 10.512 -6.556 1.00 82.62 179 TYR A N 1
ATOM 1413 C CA . TYR A 1 179 ? -21.379 9.656 -6.319 1.00 82.62 179 TYR A CA 1
ATOM 1414 C C . TYR A 1 179 ? -20.301 9.866 -7.392 1.00 82.62 179 TYR A C 1
ATOM 1416 O O . TYR A 1 179 ? -20.597 9.872 -8.594 1.00 82.62 179 TYR A O 1
ATOM 1424 N N . ASP A 1 180 ? -19.050 9.960 -6.949 1.00 82.69 180 ASP A N 1
ATOM 1425 C CA . ASP A 1 180 ? -17.866 9.928 -7.799 1.00 82.69 180 ASP A CA 1
ATOM 1426 C C . ASP A 1 180 ? -16.820 8.978 -7.208 1.00 82.69 180 ASP A C 1
ATOM 1428 O O . ASP A 1 180 ? -16.784 8.766 -5.995 1.00 82.69 180 ASP A O 1
ATOM 1432 N N . LEU A 1 181 ? -15.985 8.393 -8.067 1.00 80.06 181 LEU A N 1
ATOM 1433 C CA . LEU A 1 181 ? -14.984 7.410 -7.651 1.00 80.06 181 LEU A CA 1
ATOM 1434 C C . LEU A 1 181 ? -13.863 8.069 -6.838 1.00 80.06 181 LEU A C 1
ATOM 1436 O O . LEU A 1 181 ? -13.370 7.493 -5.871 1.00 80.06 181 LEU A O 1
ATOM 1440 N N . CYS A 1 182 ? -13.439 9.266 -7.243 1.00 82.44 182 CYS A N 1
ATOM 1441 C CA . CYS A 1 182 ? -12.376 10.029 -6.597 1.00 82.44 182 CYS A CA 1
ATOM 1442 C C . CYS A 1 182 ? -12.747 11.513 -6.548 1.00 82.44 182 CYS A C 1
ATOM 1444 O O . CYS A 1 182 ? -13.411 12.025 -7.442 1.00 82.44 182 CYS A O 1
ATOM 1446 N N . SER A 1 183 ? -12.287 12.216 -5.511 1.00 88.31 183 SER A N 1
ATOM 1447 C CA . SER A 1 183 ? -12.499 13.657 -5.357 1.00 88.31 183 SER A CA 1
ATOM 1448 C C . SER A 1 183 ? -11.204 14.424 -5.617 1.00 88.31 183 SER A C 1
ATOM 1450 O O . SER A 1 183 ? -10.203 14.206 -4.930 1.00 88.31 183 SER A O 1
ATOM 1452 N N . ASN A 1 184 ? -11.241 15.364 -6.566 1.00 88.75 184 ASN A N 1
ATOM 1453 C CA . ASN A 1 184 ? -10.119 16.267 -6.843 1.00 88.75 184 ASN A CA 1
ATOM 1454 C C . ASN A 1 184 ? -9.798 17.174 -5.649 1.00 88.75 184 ASN A C 1
ATOM 1456 O O . ASN A 1 184 ? -8.627 17.457 -5.399 1.00 88.75 184 ASN A O 1
ATOM 1460 N N . ASP A 1 185 ? -10.809 17.586 -4.881 1.00 90.25 185 ASP A N 1
ATOM 1461 C CA . ASP A 1 185 ? -10.619 18.409 -3.682 1.00 90.25 185 ASP A CA 1
ATOM 1462 C C . ASP A 1 185 ? -9.842 17.641 -2.609 1.00 90.25 185 ASP A C 1
ATOM 1464 O O . ASP A 1 185 ? -8.892 18.166 -2.025 1.00 90.25 185 ASP A O 1
ATOM 1468 N N . VAL A 1 186 ? -10.190 16.366 -2.396 1.00 90.62 186 VAL A N 1
ATOM 1469 C CA . VAL A 1 186 ? -9.468 15.480 -1.470 1.00 90.62 186 VAL A CA 1
ATOM 1470 C C . VAL A 1 186 ? -8.050 15.207 -1.967 1.00 90.62 186 VAL A C 1
ATOM 1472 O O . VAL A 1 186 ? -7.103 15.316 -1.187 1.00 90.62 186 VAL A O 1
ATOM 1475 N N . ALA A 1 187 ? -7.882 14.912 -3.260 1.00 88.94 187 ALA A N 1
ATOM 1476 C CA . ALA A 1 187 ? -6.564 14.713 -3.858 1.00 88.94 187 ALA A CA 1
ATOM 1477 C C . ALA A 1 187 ? -5.677 15.960 -3.693 1.00 88.94 187 ALA A C 1
ATOM 1479 O O . ALA A 1 187 ? -4.522 15.846 -3.293 1.00 88.94 187 ALA A O 1
ATOM 1480 N N . THR A 1 188 ? -6.237 17.153 -3.907 1.00 92.00 188 THR A N 1
ATOM 1481 C CA . THR A 1 188 ? -5.540 18.438 -3.746 1.00 92.00 188 THR A CA 1
ATOM 1482 C C . THR A 1 188 ? -5.173 18.711 -2.288 1.00 92.00 188 THR A C 1
ATOM 1484 O O . THR A 1 188 ? -4.070 19.188 -2.008 1.00 92.00 188 THR A O 1
ATOM 1487 N N . ALA A 1 189 ? -6.069 18.406 -1.344 1.00 94.12 189 ALA A N 1
ATOM 1488 C CA . ALA A 1 189 ? -5.824 18.600 0.084 1.00 94.12 189 ALA A CA 1
ATOM 1489 C C . ALA A 1 189 ? -4.699 17.694 0.612 1.00 94.12 189 ALA A C 1
ATOM 1491 O O . ALA A 1 189 ? -3.876 18.148 1.408 1.00 94.12 189 ALA A O 1
ATOM 1492 N N . LEU A 1 190 ? -4.632 16.448 0.131 1.00 94.62 190 LEU A N 1
ATOM 1493 C CA . LEU A 1 190 ? -3.629 15.450 0.521 1.00 94.62 190 LEU A CA 1
ATOM 1494 C C . LEU A 1 190 ? -2.391 15.421 -0.389 1.00 94.62 190 LEU A C 1
ATOM 1496 O O . LEU A 1 190 ? -1.491 14.610 -0.175 1.00 94.62 190 LEU A O 1
ATOM 1500 N N . HIS A 1 191 ? -2.301 16.299 -1.389 1.00 95.81 191 HIS A N 1
ATOM 1501 C CA . HIS A 1 191 ? -1.225 16.269 -2.387 1.00 95.81 191 HIS A CA 1
ATOM 1502 C C . HIS A 1 191 ? 0.176 16.373 -1.768 1.00 95.81 191 HIS A C 1
ATOM 1504 O O . HIS A 1 191 ? 1.118 15.697 -2.181 1.00 95.81 191 HIS A O 1
ATOM 1510 N N . ASP A 1 192 ? 0.303 17.182 -0.721 1.00 96.31 192 ASP A N 1
ATOM 1511 C CA . ASP A 1 192 ? 1.543 17.392 0.028 1.00 96.31 192 ASP A CA 1
ATOM 1512 C C . ASP A 1 192 ? 1.848 16.236 1.002 1.00 96.31 192 ASP A C 1
ATOM 1514 O O . ASP A 1 192 ? 2.928 16.167 1.583 1.00 96.31 192 ASP A O 1
ATOM 1518 N N . ASP A 1 193 ? 0.916 15.313 1.218 1.00 97.56 193 ASP A N 1
ATOM 1519 C CA . ASP A 1 193 ? 1.115 14.153 2.084 1.00 97.56 193 ASP A CA 1
ATOM 1520 C C . ASP A 1 193 ? 1.679 12.935 1.328 1.00 97.56 193 ASP A C 1
ATOM 1522 O O . ASP A 1 193 ? 2.364 12.092 1.916 1.00 97.56 193 ASP A O 1
ATOM 1526 N N . PHE A 1 194 ? 1.488 12.873 0.006 1.00 95.25 194 PHE A N 1
ATOM 1527 C CA . PHE A 1 194 ? 1.870 11.730 -0.831 1.00 95.25 194 PHE A CA 1
ATOM 1528 C C . PHE A 1 194 ? 3.315 11.265 -0.629 1.00 95.25 194 PHE A C 1
ATOM 1530 O O . PHE A 1 194 ? 3.554 10.068 -0.465 1.00 95.25 194 PHE A O 1
ATOM 1537 N N . MET A 1 195 ? 4.273 12.190 -0.570 1.00 97.62 195 MET A N 1
ATOM 1538 C CA . MET A 1 195 ? 5.696 11.855 -0.434 1.00 97.62 195 MET A CA 1
ATOM 1539 C C . MET A 1 195 ? 6.199 11.754 1.014 1.00 97.62 195 MET A C 1
ATOM 1541 O O . MET A 1 195 ? 7.371 11.451 1.232 1.00 97.62 195 MET A O 1
ATOM 1545 N N . LYS A 1 196 ? 5.338 11.943 2.021 1.00 98.25 196 LYS A N 1
ATOM 1546 C CA . LYS A 1 196 ? 5.703 11.741 3.433 1.00 98.25 196 LYS A CA 1
ATOM 1547 C C . LYS A 1 196 ? 5.696 10.252 3.789 1.00 98.25 196 LYS A C 1
ATOM 1549 O O . LYS A 1 196 ? 4.759 9.534 3.451 1.00 98.25 196 LYS A O 1
ATOM 1554 N N . SER A 1 197 ? 6.724 9.773 4.482 1.00 98.19 197 SER A N 1
ATOM 1555 C CA . SER A 1 197 ? 6.778 8.374 4.926 1.00 98.19 197 SER A CA 1
ATOM 1556 C C . SER A 1 197 ? 5.917 8.153 6.171 1.00 98.19 197 SER A C 1
ATOM 1558 O O . SER A 1 197 ? 5.966 8.948 7.110 1.00 98.19 197 SER A O 1
ATOM 1560 N N . VAL A 1 198 ? 5.170 7.049 6.195 1.00 98.31 198 VAL A N 1
ATOM 1561 C CA . VAL A 1 198 ? 4.465 6.539 7.388 1.00 98.31 198 VAL A CA 1
ATOM 1562 C C . VAL A 1 198 ? 5.094 5.241 7.907 1.00 98.31 198 VAL A C 1
ATOM 1564 O O . VAL A 1 198 ? 4.523 4.572 8.765 1.00 98.31 198 VAL A O 1
ATOM 1567 N N . LYS A 1 199 ? 6.285 4.869 7.415 1.00 97.50 199 LYS A N 1
ATOM 1568 C CA . LYS A 1 199 ? 6.989 3.638 7.810 1.00 97.50 199 LYS A CA 1
ATOM 1569 C C . LYS A 1 199 ? 7.127 3.487 9.329 1.00 97.50 199 LYS A C 1
ATOM 1571 O O . LYS A 1 199 ? 6.957 2.390 9.847 1.00 97.50 199 LYS A O 1
ATOM 1576 N N . PHE A 1 200 ? 7.350 4.588 10.049 1.00 97.81 200 PHE A N 1
ATOM 1577 C CA . PHE A 1 200 ? 7.457 4.585 11.513 1.00 97.81 200 PHE A CA 1
ATOM 1578 C C . PHE A 1 200 ? 6.172 4.113 12.220 1.00 97.81 200 PHE A C 1
ATOM 1580 O O . PHE A 1 200 ? 6.227 3.557 13.315 1.00 97.81 200 PHE A O 1
ATOM 1587 N N . MET A 1 201 ? 5.003 4.311 11.603 1.00 98.25 201 MET A N 1
ATOM 1588 C CA . MET A 1 201 ? 3.731 3.809 12.127 1.00 98.25 201 MET A CA 1
ATOM 1589 C C . MET A 1 201 ? 3.644 2.291 11.957 1.00 98.25 201 MET A C 1
ATOM 1591 O O . MET A 1 201 ? 3.162 1.607 12.855 1.00 98.25 201 MET A O 1
ATOM 1595 N N . VAL A 1 202 ? 4.181 1.750 10.856 1.00 95.69 202 VAL A N 1
ATOM 1596 C CA . VAL A 1 202 ? 4.326 0.297 10.673 1.00 95.69 202 VAL A CA 1
ATOM 1597 C C . VAL A 1 202 ? 5.321 -0.274 11.683 1.00 95.69 202 VAL A C 1
ATOM 1599 O O . VAL A 1 202 ? 4.985 -1.237 12.360 1.00 95.69 202 VAL A O 1
ATOM 1602 N N . GLU A 1 203 ? 6.493 0.349 11.858 1.00 94.50 203 GLU A N 1
ATOM 1603 C CA . GLU A 1 203 ? 7.493 -0.035 12.877 1.00 94.50 203 GLU A CA 1
ATOM 1604 C C . GLU A 1 203 ? 6.906 -0.090 14.292 1.00 94.50 203 GLU A C 1
ATOM 1606 O O . GLU A 1 203 ? 7.283 -0.937 15.100 1.00 94.50 203 GLU A O 1
ATOM 1611 N N . PHE A 1 204 ? 5.974 0.810 14.604 1.00 95.38 204 PHE A N 1
ATOM 1612 C CA . PHE A 1 204 ? 5.257 0.798 15.872 1.00 95.38 204 PHE A CA 1
ATOM 1613 C C . PHE A 1 204 ? 4.225 -0.335 15.945 1.00 95.38 204 PHE A C 1
ATOM 1615 O O . PHE A 1 204 ? 4.122 -1.010 16.969 1.00 95.38 204 PHE A O 1
ATOM 1622 N N . LEU A 1 205 ? 3.464 -0.550 14.868 1.00 92.94 205 LEU A N 1
ATOM 1623 C CA . LEU A 1 205 ? 2.401 -1.550 14.812 1.00 92.94 205 LEU A CA 1
ATOM 1624 C C . LEU A 1 205 ? 2.926 -2.973 14.928 1.00 92.94 205 LEU A C 1
ATOM 1626 O O . LEU A 1 205 ? 2.370 -3.749 15.694 1.00 92.94 205 LEU A O 1
ATOM 1630 N N . VAL A 1 206 ? 4.021 -3.299 14.245 1.00 86.75 206 VAL A N 1
ATOM 1631 C CA . VAL A 1 206 ? 4.616 -4.646 14.286 1.00 86.75 206 VAL A CA 1
ATOM 1632 C C . VAL A 1 206 ? 5.132 -5.027 15.678 1.00 86.75 206 VAL A C 1
ATOM 1634 O O . VAL A 1 206 ? 5.335 -6.195 15.967 1.00 86.75 206 VAL A O 1
ATOM 1637 N N . LYS A 1 207 ? 5.307 -4.064 16.586 1.00 88.25 207 LYS A N 1
ATOM 1638 C CA . LYS A 1 207 ? 5.699 -4.333 17.980 1.00 88.25 207 LYS A CA 1
ATOM 1639 C C . LYS A 1 207 ? 4.510 -4.561 18.912 1.00 88.25 207 LYS A C 1
ATOM 1641 O O . LYS A 1 207 ? 4.700 -4.893 20.077 1.00 88.25 207 LYS A O 1
ATOM 1646 N N . LYS A 1 208 ? 3.288 -4.274 18.455 1.00 89.88 208 LYS A N 1
ATOM 1647 C CA . LYS A 1 208 ? 2.102 -4.157 19.323 1.00 89.88 208 LYS A CA 1
ATOM 1648 C C . LYS A 1 208 ? 0.836 -4.802 18.765 1.00 89.88 208 LYS A C 1
ATOM 1650 O O . LYS A 1 208 ? -0.156 -4.883 19.476 1.00 89.88 208 LYS A O 1
ATOM 1655 N N . SER A 1 209 ? 0.839 -5.207 17.502 1.00 89.06 209 SER A N 1
ATOM 1656 C CA . SER A 1 209 ? -0.328 -5.706 16.784 1.00 89.06 209 SER A CA 1
ATOM 1657 C C . SER A 1 209 ? 0.104 -6.592 15.615 1.00 89.06 209 SER A C 1
ATOM 1659 O O . SER A 1 209 ? 1.266 -6.616 15.214 1.00 89.06 209 SER A O 1
ATOM 1661 N N . LYS A 1 210 ? -0.861 -7.303 15.029 1.00 86.25 210 LYS A N 1
ATOM 1662 C CA . LYS A 1 210 ? -0.673 -8.048 13.782 1.00 86.25 210 LYS A CA 1
ATOM 1663 C C . LYS A 1 210 ? -0.675 -7.081 12.596 1.00 86.25 210 LYS A C 1
ATOM 1665 O O . LYS A 1 210 ? -1.588 -6.260 12.477 1.00 86.25 210 LYS A O 1
ATOM 1670 N N . VAL A 1 211 ? 0.312 -7.198 11.715 1.00 85.25 211 VAL A N 1
ATOM 1671 C CA . VAL A 1 211 ? 0.390 -6.492 10.431 1.00 85.25 211 VAL A CA 1
ATOM 1672 C C . VAL A 1 211 ? 0.428 -7.529 9.312 1.00 85.25 211 VAL A C 1
ATOM 1674 O O . VAL A 1 211 ? 1.120 -8.537 9.389 1.00 85.25 211 VAL A O 1
ATOM 1677 N N . LEU A 1 212 ? -0.324 -7.294 8.249 1.00 84.75 212 LEU A N 1
ATOM 1678 C CA . LEU A 1 212 ? -0.305 -8.086 7.030 1.00 84.75 212 LEU A CA 1
ATOM 1679 C C . LEU A 1 212 ? 0.038 -7.154 5.872 1.00 84.75 212 LEU A C 1
ATOM 1681 O O . LEU A 1 212 ? -0.677 -6.198 5.609 1.00 84.75 212 LEU A O 1
ATOM 1685 N N . LEU A 1 213 ? 1.121 -7.427 5.163 1.00 83.25 213 LEU A N 1
ATOM 1686 C CA . LEU A 1 213 ? 1.422 -6.818 3.878 1.00 83.25 213 LEU A CA 1
ATOM 1687 C C . LEU A 1 213 ? 1.052 -7.829 2.793 1.00 83.25 213 LEU A C 1
ATOM 1689 O O . LEU A 1 213 ? 1.482 -8.978 2.832 1.00 83.25 213 LEU A O 1
ATOM 1693 N N . TYR A 1 214 ? 0.255 -7.431 1.813 1.00 80.50 214 TYR A N 1
ATOM 1694 C CA . TYR A 1 214 ? -0.031 -8.277 0.660 1.00 80.50 214 TYR A CA 1
ATOM 1695 C C . TYR A 1 214 ? 0.179 -7.495 -0.631 1.00 80.50 214 TYR A C 1
ATOM 1697 O O . TYR A 1 214 ? 0.016 -6.279 -0.674 1.00 80.50 214 TYR A O 1
ATOM 1705 N N . GLN A 1 215 ? 0.653 -8.170 -1.669 1.00 75.94 215 GLN A N 1
ATOM 1706 C CA . GLN A 1 215 ? 1.125 -7.525 -2.888 1.00 75.94 215 GLN A CA 1
ATOM 1707 C C . GLN A 1 215 ? 0.668 -8.317 -4.105 1.00 75.94 215 GLN A C 1
ATOM 1709 O O . GLN A 1 215 ? 0.936 -9.513 -4.227 1.00 75.94 215 GLN A O 1
ATOM 1714 N N . GLY A 1 216 ? -0.008 -7.645 -5.029 1.00 75.06 216 GLY A N 1
ATOM 1715 C CA . GLY A 1 216 ? -0.245 -8.147 -6.371 1.00 75.06 216 GLY A CA 1
ATOM 1716 C C . GLY A 1 216 ? 1.065 -8.193 -7.149 1.00 75.06 216 GLY A C 1
ATOM 1717 O O . GLY A 1 216 ? 1.751 -7.182 -7.287 1.00 75.06 216 GLY A O 1
ATOM 1718 N N . HIS A 1 217 ? 1.402 -9.368 -7.678 1.00 73.25 217 HIS A N 1
ATOM 1719 C CA . HIS A 1 217 ? 2.668 -9.592 -8.380 1.00 73.25 217 HIS A CA 1
ATOM 1720 C C . HIS A 1 217 ? 2.833 -8.734 -9.655 1.00 73.25 217 HIS A C 1
ATOM 1722 O O . HIS A 1 217 ? 3.953 -8.432 -10.055 1.00 73.25 217 HIS A O 1
ATOM 1728 N N . PHE A 1 218 ? 1.726 -8.317 -10.279 1.00 79.75 218 PHE A N 1
ATOM 1729 C CA . PHE A 1 218 ? 1.735 -7.541 -11.525 1.00 79.75 218 PHE A CA 1
ATOM 1730 C C . PHE A 1 218 ? 1.615 -6.019 -11.344 1.00 79.75 218 PHE A C 1
ATOM 1732 O O . PHE A 1 218 ? 1.528 -5.296 -12.338 1.00 79.75 218 PHE A O 1
ATOM 1739 N N . ASP A 1 219 ? 1.614 -5.521 -10.107 1.00 81.81 219 ASP A N 1
ATOM 1740 C CA . ASP A 1 219 ? 1.606 -4.082 -9.835 1.00 81.81 219 ASP A CA 1
ATOM 1741 C C . ASP A 1 219 ? 3.013 -3.494 -10.050 1.00 81.81 219 ASP A C 1
ATOM 1743 O O . ASP A 1 219 ? 3.989 -3.974 -9.471 1.00 81.81 219 ASP A O 1
ATOM 1747 N N . LEU A 1 220 ? 3.128 -2.458 -10.886 1.00 85.62 220 LEU A N 1
ATOM 1748 C CA . LEU A 1 220 ? 4.364 -1.696 -11.114 1.00 85.62 220 LEU A CA 1
ATOM 1749 C C . LEU A 1 220 ? 4.399 -0.354 -10.384 1.00 85.62 220 LEU A C 1
ATOM 1751 O O . LEU A 1 220 ? 5.456 0.270 -10.309 1.00 85.62 220 LEU A O 1
ATOM 1755 N N . ARG A 1 221 ? 3.256 0.125 -9.896 1.00 88.31 221 ARG A N 1
ATOM 1756 C CA . ARG A 1 221 ? 3.122 1.413 -9.218 1.00 88.31 221 ARG A CA 1
ATOM 1757 C C . ARG A 1 221 ? 3.609 1.324 -7.776 1.00 88.31 221 ARG A C 1
ATOM 1759 O O . ARG A 1 221 ? 4.403 2.161 -7.355 1.00 88.31 221 ARG A O 1
ATOM 1766 N N . ASP A 1 222 ? 3.123 0.323 -7.050 1.00 87.94 222 ASP A N 1
ATOM 1767 C CA . ASP A 1 222 ? 3.430 0.047 -5.646 1.00 87.94 222 ASP A CA 1
ATOM 1768 C C . ASP A 1 222 ? 3.722 -1.464 -5.526 1.00 87.94 222 ASP A C 1
ATOM 1770 O O . ASP A 1 222 ? 2.958 -2.251 -4.969 1.00 87.94 222 ASP A O 1
ATOM 1774 N N . SER A 1 223 ? 4.817 -1.871 -6.177 1.00 81.31 223 SER A N 1
ATOM 1775 C CA . SER A 1 223 ? 5.151 -3.265 -6.489 1.00 81.31 223 SER A CA 1
ATOM 1776 C C . SER A 1 223 ? 5.663 -4.077 -5.296 1.00 81.31 223 SER A C 1
ATOM 1778 O O . SER A 1 223 ? 6.112 -3.524 -4.283 1.00 81.31 223 SER A O 1
ATOM 1780 N N . VAL A 1 224 ? 5.712 -5.402 -5.486 1.00 80.25 224 VAL A N 1
ATOM 1781 C CA . VAL A 1 224 ? 6.408 -6.365 -4.610 1.00 80.25 224 VAL A CA 1
ATOM 1782 C C . VAL A 1 224 ? 7.818 -5.873 -4.279 1.00 80.25 224 VAL A C 1
ATOM 1784 O O . VAL A 1 224 ? 8.149 -5.727 -3.104 1.00 80.25 224 VAL A O 1
ATOM 1787 N N . LEU A 1 225 ? 8.606 -5.535 -5.308 1.00 82.38 225 LEU A N 1
ATOM 1788 C CA . LEU A 1 225 ? 9.985 -5.065 -5.166 1.00 82.38 225 LEU A CA 1
ATOM 1789 C C . LEU A 1 225 ? 10.074 -3.791 -4.322 1.00 82.38 225 LEU A C 1
ATOM 1791 O O . LEU A 1 225 ? 10.896 -3.700 -3.412 1.00 82.38 225 LEU A O 1
ATOM 1795 N N . SER A 1 226 ? 9.204 -2.818 -4.603 1.00 88.19 226 SER A N 1
ATOM 1796 C CA . SER A 1 226 ? 9.164 -1.557 -3.862 1.00 88.19 226 SER A CA 1
ATOM 1797 C C . SER A 1 226 ? 8.839 -1.788 -2.385 1.00 88.19 226 SER A C 1
ATOM 1799 O O . SER A 1 226 ? 9.428 -1.152 -1.510 1.00 88.19 226 SER A O 1
ATOM 1801 N N . THR A 1 227 ? 7.947 -2.744 -2.107 1.00 87.81 227 THR A N 1
ATOM 1802 C CA . THR A 1 227 ? 7.521 -3.077 -0.751 1.00 87.81 227 THR A CA 1
ATOM 1803 C C . THR A 1 227 ? 8.612 -3.815 0.013 1.00 87.81 227 THR A C 1
ATOM 1805 O O . THR A 1 227 ? 8.938 -3.439 1.136 1.00 87.81 227 THR A O 1
ATOM 1808 N N . GLU A 1 228 ? 9.232 -4.826 -0.596 1.00 85.56 228 GLU A N 1
ATOM 1809 C CA . GLU A 1 228 ? 10.358 -5.530 0.021 1.00 85.56 228 GLU A CA 1
ATOM 1810 C C . GLU A 1 228 ? 11.521 -4.587 0.340 1.00 85.56 228 GLU A C 1
ATOM 1812 O O . GLU A 1 228 ? 12.123 -4.698 1.410 1.00 85.56 228 GLU A O 1
ATOM 1817 N N . ALA A 1 229 ? 11.813 -3.637 -0.554 1.00 90.12 229 ALA A N 1
ATOM 1818 C CA . ALA A 1 229 ? 12.901 -2.687 -0.373 1.00 90.12 229 ALA A CA 1
ATOM 1819 C C . ALA A 1 229 ? 12.748 -1.866 0.916 1.00 90.12 229 ALA A C 1
ATOM 1821 O O . ALA A 1 229 ? 13.716 -1.737 1.664 1.00 90.12 229 ALA A O 1
ATOM 1822 N N . TRP A 1 230 ? 11.552 -1.349 1.228 1.00 93.94 230 TRP A N 1
ATOM 1823 C CA . TRP A 1 230 ? 11.367 -0.580 2.466 1.00 93.94 230 TRP A CA 1
ATOM 1824 C C . TRP A 1 230 ? 11.194 -1.465 3.699 1.00 93.94 230 TRP A C 1
ATOM 1826 O O . TRP A 1 230 ? 11.646 -1.069 4.776 1.00 93.94 230 TRP A O 1
ATOM 1836 N N . VAL A 1 231 ? 10.622 -2.668 3.562 1.00 90.06 231 VAL A N 1
ATOM 1837 C CA . VAL A 1 231 ? 10.490 -3.629 4.673 1.00 90.06 231 VAL A CA 1
ATOM 1838 C C . VAL A 1 231 ? 11.857 -4.000 5.247 1.00 90.06 231 VAL A C 1
ATOM 1840 O O . VAL A 1 231 ? 12.021 -4.017 6.465 1.00 90.06 231 VAL A O 1
ATOM 1843 N N . LYS A 1 232 ? 12.873 -4.170 4.393 1.00 90.00 232 LYS A N 1
ATOM 1844 C CA . LYS A 1 232 ? 14.270 -4.412 4.806 1.00 90.00 232 LYS A CA 1
ATOM 1845 C C . LYS A 1 232 ? 14.884 -3.293 5.653 1.00 90.00 232 LYS A C 1
ATOM 1847 O O . LYS A 1 232 ? 15.946 -3.481 6.232 1.00 90.00 232 LYS A O 1
ATOM 1852 N N . THR A 1 233 ? 14.244 -2.127 5.716 1.00 94.25 233 THR A N 1
ATOM 1853 C CA . THR A 1 233 ? 14.738 -0.952 6.450 1.00 94.25 233 THR A CA 1
ATOM 1854 C C . THR A 1 233 ? 13.946 -0.652 7.725 1.00 94.25 233 THR A C 1
ATOM 1856 O O . THR A 1 233 ? 14.210 0.362 8.372 1.00 94.25 233 THR A O 1
ATOM 1859 N N . ILE A 1 234 ? 12.955 -1.483 8.067 1.00 91.00 234 ILE A N 1
ATOM 1860 C CA . ILE A 1 234 ? 12.124 -1.325 9.268 1.00 91.00 234 ILE A CA 1
ATOM 1861 C C . ILE A 1 234 ? 12.970 -1.560 10.523 1.00 91.00 234 ILE A C 1
ATOM 1863 O O . ILE A 1 234 ? 13.683 -2.551 10.644 1.00 91.00 234 ILE A O 1
ATOM 1867 N N . LYS A 1 235 ? 12.822 -0.691 11.521 1.00 92.19 235 LYS A N 1
ATOM 1868 C CA . LYS A 1 235 ? 13.413 -0.871 12.856 1.00 92.19 235 LYS A CA 1
ATOM 1869 C C . LYS A 1 235 ? 12.575 -1.801 13.742 1.00 92.19 235 LYS A C 1
ATOM 1871 O O . LYS A 1 235 ? 11.860 -1.345 14.642 1.00 92.19 235 LYS A O 1
ATOM 1876 N N . TRP A 1 236 ? 12.689 -3.104 13.498 1.00 88.38 236 TRP A N 1
ATOM 1877 C CA . TRP A 1 236 ? 12.000 -4.159 14.244 1.00 88.38 236 TRP A CA 1
ATOM 1878 C C . TRP A 1 236 ? 12.942 -5.322 14.574 1.00 88.38 236 TRP A C 1
ATOM 1880 O O . TRP A 1 236 ? 13.660 -5.816 13.712 1.00 88.38 236 TRP A O 1
ATOM 1890 N N . GLU A 1 237 ? 12.917 -5.763 15.827 1.00 84.81 237 GLU A N 1
ATOM 1891 C CA . GLU A 1 237 ? 13.742 -6.840 16.377 1.00 84.81 237 GLU A CA 1
ATOM 1892 C C . GLU A 1 237 ? 13.555 -8.180 15.649 1.00 84.81 237 GLU A C 1
ATOM 1894 O O . GLU A 1 237 ? 14.524 -8.910 15.450 1.00 84.81 237 GLU A O 1
ATOM 1899 N N . GLY A 1 238 ? 12.345 -8.467 15.156 1.00 80.81 238 GLY A N 1
ATOM 1900 C CA . GLY A 1 238 ? 12.056 -9.676 14.380 1.00 80.81 238 GLY A CA 1
ATOM 1901 C C . GLY A 1 238 ? 12.436 -9.598 12.896 1.00 80.81 238 GLY A C 1
ATOM 1902 O O . GLY A 1 238 ? 12.227 -10.573 12.171 1.00 80.81 238 GLY A O 1
ATOM 1903 N N . LEU A 1 239 ? 12.998 -8.478 12.413 1.00 82.00 239 LEU A N 1
ATOM 1904 C CA . LEU A 1 239 ? 13.259 -8.274 10.982 1.00 82.00 239 LEU A CA 1
ATOM 1905 C C . LEU A 1 239 ? 14.192 -9.343 10.401 1.00 82.00 239 LEU A C 1
ATOM 1907 O O . LEU A 1 239 ? 13.899 -9.894 9.343 1.00 82.00 239 LEU A O 1
ATOM 1911 N N . ASN A 1 240 ? 15.296 -9.659 11.082 1.00 80.06 240 ASN A N 1
ATOM 1912 C CA . ASN A 1 240 ? 16.264 -10.636 10.574 1.00 80.06 240 ASN A CA 1
ATOM 1913 C C . ASN A 1 240 ? 15.633 -12.024 10.420 1.00 80.06 240 ASN A C 1
ATOM 1915 O O . ASN A 1 240 ? 15.784 -12.656 9.377 1.00 80.06 240 ASN A O 1
ATOM 1919 N N . GLN A 1 241 ? 14.872 -12.473 11.422 1.00 77.88 241 GLN A N 1
ATOM 1920 C CA . GLN A 1 241 ? 14.155 -13.746 11.358 1.00 77.88 241 GLN A CA 1
ATOM 1921 C C . GLN A 1 241 ? 13.118 -13.744 10.227 1.00 77.88 241 GLN A C 1
ATOM 1923 O O . GLN A 1 241 ? 13.013 -14.717 9.485 1.00 77.88 241 GLN A O 1
ATOM 1928 N N . PHE A 1 242 ? 12.392 -12.637 10.056 1.00 77.62 242 PHE A N 1
ATOM 1929 C CA . PHE A 1 242 ? 11.420 -12.475 8.979 1.00 77.62 242 PHE A CA 1
ATOM 1930 C C . PHE A 1 242 ? 12.066 -12.540 7.585 1.00 77.62 242 PHE A C 1
ATOM 1932 O O . PHE A 1 242 ? 11.553 -13.236 6.712 1.00 77.62 242 PHE A O 1
ATOM 1939 N N . LEU A 1 243 ? 13.202 -11.865 7.373 1.00 76.69 243 LEU A N 1
ATOM 1940 C CA . LEU A 1 243 ? 13.912 -11.864 6.087 1.00 76.69 243 LEU A CA 1
ATOM 1941 C C . LEU A 1 243 ? 14.546 -13.223 5.758 1.00 76.69 243 LEU A C 1
ATOM 1943 O O . LEU A 1 243 ? 14.610 -13.599 4.587 1.00 76.69 243 LEU A O 1
ATOM 1947 N N . MET A 1 244 ? 15.000 -13.953 6.779 1.00 77.75 244 MET A N 1
ATOM 1948 C CA . MET A 1 244 ? 15.632 -15.267 6.627 1.00 77.75 244 MET A CA 1
ATOM 1949 C C . MET A 1 244 ? 14.627 -16.418 6.517 1.00 77.75 244 MET A C 1
ATOM 1951 O O . MET A 1 244 ? 15.002 -17.516 6.106 1.00 77.75 244 MET A O 1
ATOM 1955 N N . ALA A 1 245 ? 13.357 -16.197 6.866 1.00 74.44 245 ALA A N 1
ATOM 1956 C CA . ALA A 1 245 ? 12.325 -17.218 6.763 1.00 74.44 245 ALA A CA 1
ATOM 1957 C C . ALA A 1 245 ? 12.083 -17.603 5.295 1.00 74.44 245 ALA A C 1
ATOM 1959 O O . ALA A 1 245 ? 11.739 -16.756 4.467 1.00 74.44 245 ALA A O 1
ATOM 1960 N N . ASN A 1 246 ? 12.227 -18.895 4.980 1.00 73.38 246 ASN A N 1
ATOM 1961 C CA . ASN A 1 246 ? 11.983 -19.432 3.638 1.00 73.38 246 ASN A CA 1
ATOM 1962 C C . ASN A 1 246 ? 10.590 -19.058 3.139 1.00 73.38 246 ASN A C 1
ATOM 1964 O O . ASN A 1 246 ? 9.620 -19.134 3.889 1.00 73.38 246 ASN A O 1
ATOM 1968 N N . ARG A 1 247 ? 10.455 -18.703 1.863 1.00 70.50 247 ARG A N 1
ATOM 1969 C CA . ARG A 1 247 ? 9.127 -18.530 1.271 1.00 70.50 247 ARG A CA 1
ATOM 1970 C C . ARG A 1 247 ? 8.530 -19.901 0.960 1.00 70.50 247 ARG A C 1
ATOM 1972 O O . ARG A 1 247 ? 9.154 -20.708 0.277 1.00 70.50 247 ARG A O 1
ATOM 1979 N N . LYS A 1 248 ? 7.324 -20.159 1.465 1.00 69.06 248 LYS A N 1
ATOM 1980 C CA . LYS A 1 248 ? 6.482 -21.305 1.120 1.00 69.06 248 LYS A CA 1
ATOM 1981 C C . LYS A 1 248 ? 5.431 -20.909 0.100 1.00 69.06 248 LYS A C 1
ATOM 1983 O O . LYS A 1 248 ? 4.883 -19.808 0.123 1.00 69.06 248 LYS A O 1
ATOM 1988 N N . VAL A 1 249 ? 5.113 -21.866 -0.753 1.00 68.88 249 VAL A N 1
ATOM 1989 C CA . VAL A 1 249 ? 4.047 -21.775 -1.742 1.00 68.88 249 VAL A CA 1
ATOM 1990 C C . VAL A 1 249 ? 2.702 -21.735 -1.035 1.00 68.88 249 VAL A C 1
ATOM 1992 O O . VAL A 1 249 ? 2.395 -22.598 -0.215 1.00 68.88 249 VAL A O 1
ATOM 1995 N N . TRP A 1 250 ? 1.884 -20.748 -1.370 1.00 64.25 250 TRP A N 1
ATOM 1996 C CA . TRP A 1 250 ? 0.504 -20.684 -0.928 1.00 64.25 250 TRP A CA 1
ATOM 1997 C C . TRP A 1 250 ? -0.421 -21.119 -2.059 1.00 64.25 250 TRP A C 1
ATOM 1999 O O . TRP A 1 250 ? -0.331 -20.618 -3.183 1.00 64.25 250 TRP A O 1
ATOM 2009 N N . ARG A 1 251 ? -1.309 -22.068 -1.756 1.00 69.75 251 ARG A N 1
ATOM 2010 C CA . ARG A 1 251 ? -2.326 -22.568 -2.678 1.00 69.75 251 ARG A CA 1
ATOM 2011 C C . ARG A 1 251 ? -3.724 -22.333 -2.130 1.00 69.75 251 ARG A C 1
ATOM 2013 O O . ARG A 1 251 ? -3.942 -22.442 -0.927 1.00 69.75 251 ARG A O 1
ATOM 2020 N N . VAL A 1 252 ? -4.660 -22.055 -3.028 1.00 61.78 252 VAL A N 1
ATOM 2021 C CA . VAL A 1 252 ? -6.097 -21.990 -2.746 1.00 61.78 252 VAL A CA 1
ATOM 2022 C C . VAL A 1 252 ? -6.767 -22.958 -3.712 1.00 61.78 252 VAL A C 1
ATOM 2024 O O . VAL A 1 252 ? -6.561 -22.856 -4.917 1.00 61.78 252 VAL A O 1
ATOM 2027 N N . ASN A 1 253 ? -7.508 -23.935 -3.185 1.00 68.88 253 ASN A N 1
ATOM 2028 C CA . ASN A 1 253 ? -8.159 -24.989 -3.977 1.00 68.88 253 ASN A CA 1
ATOM 2029 C C . ASN A 1 253 ? -7.189 -25.737 -4.920 1.00 68.88 253 ASN A C 1
ATOM 2031 O O . ASN A 1 253 ? -7.514 -26.021 -6.066 1.00 68.88 253 ASN A O 1
ATOM 2035 N N . GLY A 1 254 ? -5.963 -26.012 -4.458 1.00 66.25 254 GLY A N 1
ATOM 2036 C CA . GLY A 1 254 ? -4.919 -26.689 -5.245 1.00 66.25 254 GLY A CA 1
ATOM 2037 C C . GLY A 1 254 ? -4.165 -25.790 -6.237 1.00 66.25 254 GLY A C 1
ATOM 2038 O O . GLY A 1 254 ? -3.037 -26.108 -6.631 1.00 66.25 254 GLY A O 1
ATOM 2039 N N . GLU A 1 255 ? -4.702 -24.619 -6.577 1.00 57.22 255 GLU A N 1
ATOM 2040 C CA . GLU A 1 255 ? -4.058 -23.668 -7.480 1.00 57.22 255 GLU A CA 1
ATOM 2041 C C . GLU A 1 255 ? -3.042 -22.786 -6.754 1.00 57.22 255 GLU A C 1
ATOM 2043 O O . GLU A 1 255 ? -3.237 -22.399 -5.604 1.00 57.22 255 GLU A O 1
ATOM 2048 N N . LEU A 1 256 ? -1.945 -22.442 -7.437 1.00 60.06 256 LEU A N 1
ATOM 2049 C CA . LEU A 1 256 ? -0.964 -21.490 -6.921 1.00 60.06 256 LEU A CA 1
ATOM 2050 C C . LEU A 1 256 ? -1.624 -20.122 -6.713 1.00 60.06 256 LEU A C 1
ATOM 2052 O O . LEU A 1 256 ? -1.940 -19.439 -7.685 1.00 60.06 256 LEU A O 1
ATOM 2056 N N . ALA A 1 257 ? -1.750 -19.711 -5.456 1.00 56.19 257 ALA A N 1
ATOM 2057 C CA . ALA A 1 257 ? -2.266 -18.410 -5.059 1.00 56.19 257 ALA A CA 1
ATOM 2058 C C . ALA A 1 257 ? -1.143 -17.427 -4.715 1.00 56.19 257 ALA A C 1
ATOM 2060 O O . ALA A 1 257 ? -1.372 -16.224 -4.772 1.00 56.19 257 ALA A O 1
ATOM 2061 N N . GLY A 1 258 ? 0.062 -17.905 -4.378 1.00 58.38 258 GLY A N 1
ATOM 2062 C CA . GLY A 1 258 ? 1.126 -17.011 -3.948 1.00 58.38 258 GLY A CA 1
ATOM 2063 C C . GLY A 1 258 ? 2.343 -17.635 -3.287 1.00 58.38 258 GLY A C 1
ATOM 2064 O O . GLY A 1 258 ? 2.535 -18.848 -3.326 1.00 58.38 258 GLY A O 1
ATOM 2065 N N . SER A 1 259 ? 3.132 -16.794 -2.619 1.00 59.25 259 SER A N 1
ATOM 2066 C CA . SER A 1 259 ? 4.153 -17.211 -1.651 1.00 59.25 259 SER A CA 1
ATOM 2067 C C . SER A 1 259 ? 4.007 -16.441 -0.331 1.00 59.25 259 SER A C 1
ATOM 2069 O O . SER A 1 259 ? 3.550 -15.293 -0.328 1.00 59.25 259 SER A O 1
ATOM 2071 N N . LYS A 1 260 ? 4.366 -17.086 0.787 1.00 62.44 260 LYS A N 1
ATOM 2072 C CA . LYS A 1 260 ? 4.336 -16.546 2.161 1.00 62.44 260 LYS A CA 1
ATOM 2073 C C . LYS A 1 260 ? 5.611 -16.940 2.935 1.00 62.44 260 LYS A C 1
ATOM 2075 O O . LYS A 1 260 ? 6.098 -18.044 2.711 1.00 62.44 260 LYS A O 1
ATOM 2080 N N . PRO A 1 261 ? 6.166 -16.123 3.848 1.00 57.56 261 PRO A N 1
ATOM 2081 C CA . PRO A 1 261 ? 7.245 -16.556 4.743 1.00 57.56 261 PRO A CA 1
ATOM 2082 C C . PRO A 1 261 ? 6.845 -17.748 5.637 1.00 57.56 261 PRO A C 1
ATOM 2084 O O . PRO A 1 261 ? 5.736 -17.787 6.168 1.00 57.56 261 PRO A O 1
ATOM 2087 N N . LEU A 1 262 ? 7.760 -18.702 5.838 1.00 45.12 262 LEU A N 1
ATOM 2088 C CA . LEU A 1 262 ? 7.580 -19.941 6.612 1.00 45.12 262 LEU A CA 1
ATOM 2089 C C . LEU A 1 262 ? 7.258 -19.695 8.089 1.00 45.12 262 LEU A C 1
ATOM 2091 O O . LEU A 1 262 ? 6.563 -20.501 8.695 1.00 45.12 262 LEU A O 1
ATOM 2095 N N . ALA A 1 263 ? 7.700 -18.567 8.649 1.00 46.19 263 ALA A N 1
ATOM 2096 C CA . ALA A 1 263 ? 7.442 -18.208 10.044 1.00 46.19 263 ALA A CA 1
ATOM 2097 C C . ALA A 1 263 ? 5.937 -18.124 10.394 1.00 46.19 263 ALA A C 1
ATOM 2099 O O . ALA A 1 263 ? 5.589 -18.044 11.563 1.00 46.19 263 ALA A O 1
ATOM 2100 N N . LEU A 1 264 ? 5.044 -18.143 9.395 1.00 44.22 264 LEU A N 1
ATOM 2101 C CA . LEU A 1 264 ? 3.593 -17.985 9.534 1.00 44.22 264 LEU A CA 1
ATOM 2102 C C . LEU A 1 264 ? 2.811 -19.300 9.736 1.00 44.22 264 LEU A C 1
ATOM 2104 O O . LEU A 1 264 ? 1.581 -19.257 9.753 1.00 44.22 264 LEU A O 1
ATOM 2108 N N . GLU A 1 265 ? 3.464 -20.461 9.845 1.00 38.38 265 GLU A N 1
ATOM 2109 C CA . GLU A 1 265 ? 2.784 -21.726 10.168 1.00 38.38 265 GLU A CA 1
ATOM 2110 C C . GLU A 1 265 ? 2.859 -22.023 11.668 1.00 38.38 265 GLU A C 1
ATOM 2112 O O . GLU A 1 265 ? 3.886 -22.457 12.178 1.00 38.38 265 GLU A O 1
ATOM 2117 N N . GLN A 1 266 ? 1.742 -21.801 12.369 1.00 41.31 266 GLN A N 1
ATOM 2118 C CA . GLN A 1 266 ? 1.473 -22.490 13.630 1.00 41.31 266 GLN A CA 1
ATOM 2119 C C . GLN A 1 266 ? 1.181 -23.961 13.312 1.00 41.31 266 GLN A C 1
ATOM 2121 O O . GLN A 1 266 ? 0.329 -24.249 12.466 1.00 41.31 266 GLN A O 1
ATOM 2126 N N . ASN A 1 267 ? 1.862 -24.887 13.988 1.00 31.62 267 ASN A N 1
ATOM 2127 C CA . ASN A 1 267 ? 1.445 -26.285 14.008 1.00 31.62 267 ASN A CA 1
ATOM 2128 C C . ASN A 1 267 ? 0.049 -26.372 14.657 1.00 31.62 267 ASN A C 1
ATOM 2130 O O . ASN A 1 267 ? -0.153 -25.791 15.728 1.00 31.62 267 ASN A O 1
ATOM 2134 N N . PRO A 1 268 ? -0.925 -27.080 14.058 1.00 28.20 268 PRO A N 1
ATOM 2135 C CA . PRO A 1 268 ? -2.216 -27.307 14.694 1.00 28.20 268 PRO A CA 1
ATOM 2136 C C . PRO A 1 268 ? -2.015 -28.267 15.878 1.00 28.20 268 PRO A C 1
ATOM 2138 O O . PRO A 1 268 ? -1.986 -29.479 15.697 1.00 28.20 268 PRO A O 1
ATOM 2141 N N . GLY A 1 269 ? -1.811 -27.723 17.081 1.00 30.44 269 GLY A N 1
ATOM 2142 C CA . GLY A 1 269 ? -1.646 -28.515 18.307 1.00 30.44 269 GLY A CA 1
ATOM 2143 C C . GLY A 1 269 ? -0.828 -27.864 19.426 1.00 30.44 269 GLY A C 1
ATOM 2144 O O . GLY A 1 269 ? -0.956 -28.281 20.572 1.00 30.44 269 GLY A O 1
ATOM 2145 N N . GLU A 1 270 ? -0.035 -26.825 19.149 1.00 27.30 270 GLU A N 1
ATOM 2146 C CA . GLU A 1 270 ? 0.797 -26.184 20.178 1.00 27.30 270 GLU A CA 1
ATOM 2147 C C . GLU A 1 270 ? 0.171 -24.881 20.691 1.00 27.30 270 GLU A C 1
ATOM 2149 O O . GLU A 1 270 ? 0.217 -23.824 20.062 1.00 27.30 270 GLU A O 1
ATOM 2154 N N . SER A 1 271 ? -0.427 -24.968 21.879 1.00 26.77 271 SER A N 1
ATOM 2155 C CA . SER A 1 271 ? -0.817 -23.817 22.690 1.00 26.77 271 SER A CA 1
ATOM 2156 C C . SER A 1 271 ? 0.426 -23.225 23.361 1.00 26.77 271 SER A C 1
ATOM 2158 O O . SER A 1 271 ? 0.808 -23.648 24.452 1.00 26.77 271 SER A O 1
ATOM 2160 N N . TYR A 1 272 ? 1.022 -22.198 22.757 1.00 32.91 272 TYR A N 1
ATOM 2161 C CA . TYR A 1 272 ? 1.907 -21.288 23.484 1.00 32.91 272 TYR A CA 1
ATOM 2162 C C . TYR A 1 272 ? 1.088 -20.114 24.015 1.00 32.91 272 TYR A C 1
ATOM 2164 O O . TYR A 1 272 ? 0.893 -19.092 23.353 1.00 32.91 272 TYR A O 1
ATOM 2172 N N . ALA A 1 273 ? 0.592 -20.269 25.241 1.00 27.73 273 ALA A N 1
ATOM 2173 C CA . ALA A 1 273 ? 0.178 -19.137 26.049 1.00 27.73 273 ALA A CA 1
ATOM 2174 C C . ALA A 1 273 ? 1.410 -18.240 26.270 1.00 27.73 273 ALA A C 1
ATOM 2176 O O . ALA A 1 273 ? 2.288 -18.556 27.065 1.00 27.73 273 ALA A O 1
ATOM 2177 N N . GLY A 1 274 ? 1.485 -17.141 25.517 1.00 31.23 274 GLY A N 1
ATOM 2178 C CA . GLY A 1 274 ? 2.479 -16.085 25.697 1.00 31.23 274 GLY A CA 1
ATOM 2179 C C . GLY A 1 274 ? 3.875 -16.394 25.150 1.00 31.23 274 GLY A C 1
ATOM 2180 O O . GLY A 1 274 ? 4.776 -16.666 25.932 1.00 31.23 274 GLY A O 1
ATOM 2181 N N . LYS A 1 275 ? 4.063 -16.286 23.825 1.00 30.09 275 LYS A N 1
ATOM 2182 C CA . LYS A 1 275 ? 5.238 -15.703 23.128 1.00 30.09 275 LYS A CA 1
ATOM 2183 C C . LYS A 1 275 ? 5.135 -15.941 21.607 1.00 30.09 275 LYS A C 1
ATOM 2185 O O . LYS A 1 275 ? 4.784 -17.026 21.169 1.00 30.09 275 LYS A O 1
ATOM 2190 N N . ASP A 1 276 ? 5.421 -14.881 20.850 1.00 36.66 276 ASP A N 1
ATOM 2191 C CA . ASP A 1 276 ? 5.831 -14.826 19.436 1.00 36.66 276 ASP A CA 1
ATOM 2192 C C . ASP A 1 276 ? 4.890 -15.362 18.333 1.00 36.66 276 ASP A C 1
ATOM 2194 O O . ASP A 1 276 ? 5.033 -16.457 17.798 1.00 36.66 276 ASP A O 1
ATOM 2198 N N . VAL A 1 277 ? 3.982 -14.487 17.878 1.00 31.16 277 VAL A N 1
ATOM 2199 C CA . VAL A 1 277 ? 3.372 -14.538 16.532 1.00 31.16 277 VAL A CA 1
ATOM 2200 C C . VAL A 1 277 ? 4.203 -13.626 15.619 1.00 31.16 277 VAL A C 1
ATOM 2202 O O . VAL A 1 277 ? 4.481 -12.500 16.041 1.00 31.16 277 VAL A O 1
ATOM 2205 N N . PRO A 1 278 ? 4.572 -13.997 14.375 1.00 38.75 278 PRO A N 1
ATOM 2206 C CA . PRO A 1 278 ? 5.240 -13.050 13.493 1.00 38.75 278 PRO A CA 1
ATOM 2207 C C . PRO A 1 278 ? 4.298 -11.882 13.222 1.00 38.75 278 PRO A C 1
ATOM 2209 O O . PRO A 1 278 ? 3.212 -12.041 12.662 1.00 38.75 278 PRO A O 1
ATOM 2212 N N . ALA A 1 279 ? 4.726 -10.694 13.626 1.00 43.00 279 ALA A N 1
ATOM 2213 C CA . ALA A 1 279 ? 3.928 -9.487 13.532 1.00 43.00 279 ALA A CA 1
ATOM 2214 C C . ALA A 1 279 ? 3.753 -8.964 12.096 1.00 43.00 279 ALA A C 1
ATOM 2216 O O . ALA A 1 279 ? 3.026 -7.995 11.903 1.00 43.00 279 ALA A O 1
ATOM 2217 N N . ILE A 1 280 ? 4.372 -9.603 11.094 1.00 39.56 280 ILE A N 1
ATOM 2218 C CA . ILE A 1 280 ? 4.193 -9.307 9.668 1.00 39.56 280 ILE A CA 1
ATOM 2219 C C . ILE A 1 280 ? 3.882 -10.599 8.903 1.00 39.56 280 ILE A C 1
ATOM 2221 O O . ILE A 1 280 ? 4.739 -11.471 8.770 1.00 39.56 280 ILE A O 1
ATOM 2225 N N . GLY A 1 281 ? 2.684 -10.698 8.328 1.00 46.22 281 GLY A N 1
ATOM 2226 C CA . GLY A 1 281 ? 2.417 -11.592 7.200 1.00 46.22 281 GLY A CA 1
ATOM 2227 C C . GLY A 1 281 ? 2.822 -10.913 5.893 1.00 46.22 281 GLY A C 1
ATOM 2228 O O . GLY A 1 281 ? 2.501 -9.744 5.716 1.00 46.22 281 GLY A O 1
ATOM 2229 N N . TYR A 1 282 ? 3.511 -11.599 4.979 1.00 46.72 282 TYR A N 1
ATOM 2230 C CA . TYR A 1 282 ? 3.781 -11.077 3.632 1.00 46.72 282 TYR A CA 1
ATOM 2231 C C . TYR A 1 282 ? 3.271 -12.054 2.584 1.00 46.72 282 TYR A C 1
ATOM 2233 O O . TYR A 1 282 ? 3.761 -13.176 2.515 1.00 46.72 282 TYR A O 1
ATOM 2241 N N . TYR A 1 283 ? 2.288 -11.645 1.788 1.00 49.16 283 TYR A N 1
ATOM 2242 C CA . TYR A 1 283 ? 1.659 -12.514 0.794 1.00 49.16 283 TYR A CA 1
ATOM 2243 C C . TYR A 1 283 ? 1.795 -11.911 -0.594 1.00 49.16 283 TYR A C 1
ATOM 2245 O O . TYR A 1 283 ? 1.360 -10.787 -0.834 1.00 49.16 283 TYR A O 1
ATOM 2253 N N . ILE A 1 284 ? 2.355 -12.673 -1.526 1.00 51.66 284 ILE A N 1
ATOM 2254 C CA . ILE A 1 284 ? 2.327 -12.304 -2.943 1.00 51.66 284 ILE A CA 1
ATOM 2255 C C . ILE A 1 284 ? 1.147 -13.007 -3.575 1.00 51.66 284 ILE A C 1
ATOM 2257 O O . ILE A 1 284 ? 1.143 -14.226 -3.621 1.00 51.66 284 ILE A O 1
ATOM 2261 N N . LEU A 1 285 ? 0.158 -12.265 -4.058 1.00 39.72 285 LEU A N 1
ATOM 2262 C CA . LEU A 1 285 ? -1.040 -12.830 -4.668 1.00 39.72 285 LEU A CA 1
ATOM 2263 C C . LEU A 1 285 ? -0.850 -13.010 -6.179 1.00 39.72 285 LEU A C 1
ATOM 2265 O O . LEU A 1 285 ? -0.582 -12.051 -6.909 1.00 39.72 285 LEU A O 1
ATOM 2269 N N . LYS A 1 286 ? -1.058 -14.238 -6.665 1.00 39.28 286 LYS A N 1
ATOM 2270 C CA . LYS A 1 286 ? -1.358 -14.538 -8.067 1.00 39.28 286 LYS A CA 1
ATOM 2271 C C . LYS A 1 286 ? -2.846 -14.253 -8.294 1.00 39.28 286 LYS A C 1
ATOM 2273 O O . LYS A 1 286 ? -3.689 -14.597 -7.473 1.00 39.28 286 LYS A O 1
ATOM 2278 N N . LYS A 1 287 ? -3.167 -13.587 -9.404 1.00 39.84 287 LYS A N 1
ATOM 2279 C CA . LYS A 1 287 ? -4.529 -13.178 -9.787 1.00 39.84 287 LYS A CA 1
ATOM 2280 C C . LYS A 1 287 ? -5.586 -14.283 -9.576 1.00 39.84 287 LYS A C 1
ATOM 2282 O O . LYS A 1 287 ? -5.393 -15.395 -10.057 1.00 39.84 287 LYS A O 1
ATOM 2287 N N . ASN A 1 288 ? -6.735 -13.918 -8.997 1.00 37.25 288 ASN A N 1
ATOM 2288 C CA . ASN A 1 288 ? -7.957 -14.735 -8.938 1.00 37.25 288 ASN A CA 1
ATOM 2289 C C . ASN A 1 288 ? -8.668 -14.727 -10.325 1.00 37.25 288 ASN A C 1
ATOM 2291 O O . ASN A 1 288 ? -8.894 -13.638 -10.875 1.00 37.25 288 ASN A O 1
ATOM 2295 N N . PRO A 1 289 ? -8.939 -15.880 -10.970 1.00 31.38 289 PRO A N 1
ATOM 2296 C CA . PRO A 1 289 ? -9.285 -15.939 -12.390 1.00 31.38 289 PRO A CA 1
ATOM 2297 C C . PRO A 1 289 ? -10.798 -15.885 -12.647 1.00 31.38 289 PRO A C 1
ATOM 2299 O O . PRO A 1 289 ? -11.429 -16.908 -12.857 1.00 31.38 289 PRO A O 1
ATOM 2302 N N . TYR A 1 290 ? -11.370 -14.689 -12.776 1.00 27.36 290 TYR A N 1
ATOM 2303 C CA . TYR A 1 290 ? -12.627 -14.518 -13.517 1.00 27.36 290 TYR A CA 1
ATOM 2304 C C . TYR A 1 290 ? -12.511 -13.315 -14.459 1.00 27.36 290 TYR A C 1
ATOM 2306 O O . TYR A 1 290 ? -11.931 -12.292 -14.094 1.00 27.36 290 TYR A O 1
ATOM 2314 N N . LEU A 1 291 ? -13.052 -13.465 -15.675 1.00 25.41 291 LEU A N 1
ATOM 2315 C CA . LEU A 1 291 ? -13.046 -12.552 -16.836 1.00 25.41 291 LEU A CA 1
ATOM 2316 C C . LEU A 1 291 ? -11.958 -12.836 -17.890 1.00 25.41 291 LEU A C 1
ATOM 2318 O O . LEU A 1 291 ? -10.884 -12.227 -17.936 1.00 25.41 291 LEU A O 1
ATOM 2322 N N . THR A 1 292 ? -12.303 -13.757 -18.790 1.00 25.55 292 THR A N 1
ATOM 2323 C CA . THR A 1 292 ? -11.743 -13.941 -20.133 1.00 25.55 292 THR A CA 1
ATOM 2324 C C . THR A 1 292 ? -12.338 -12.933 -21.114 1.00 25.55 292 THR A C 1
ATOM 2326 O O . THR A 1 292 ? -13.555 -12.865 -21.247 1.00 25.55 292 THR A O 1
ATOM 2329 N N . VAL A 1 293 ? -11.496 -12.228 -21.876 1.00 26.23 293 VAL A N 1
ATOM 2330 C CA . VAL A 1 293 ? -11.859 -11.744 -23.219 1.00 26.23 293 VAL A CA 1
ATOM 2331 C C . VAL A 1 293 ? -10.644 -11.903 -24.129 1.00 26.23 293 VAL A C 1
ATOM 2333 O O . VAL A 1 293 ? -9.580 -11.330 -23.891 1.00 26.23 293 VAL A O 1
ATOM 2336 N N . SER A 1 294 ? -10.811 -12.727 -25.157 1.00 30.00 294 SER A N 1
ATOM 2337 C CA . SER A 1 294 ? -9.863 -12.985 -26.234 1.00 30.00 294 SER A CA 1
ATOM 2338 C C . SER A 1 294 ? -10.007 -11.948 -27.349 1.00 30.00 294 SER A C 1
ATOM 2340 O O . SER A 1 294 ? -11.117 -11.749 -27.838 1.00 30.00 294 SER A O 1
ATOM 2342 N N . LYS A 1 295 ? -8.890 -11.363 -27.798 1.00 27.38 295 LYS A N 1
ATOM 2343 C CA . LYS A 1 295 ? -8.579 -11.081 -29.216 1.00 27.38 295 LYS A CA 1
ATOM 2344 C C . LYS A 1 295 ? -7.082 -10.715 -29.366 1.00 27.38 295 LYS A C 1
ATOM 2346 O O . LYS A 1 295 ? -6.503 -10.171 -28.420 1.00 27.38 295 LYS A O 1
ATOM 2351 N N . PRO A 1 296 ? -6.429 -11.084 -30.485 1.00 27.72 296 PRO A N 1
ATOM 2352 C CA . PRO A 1 296 ? -4.977 -10.993 -30.653 1.00 27.72 296 PRO A CA 1
ATOM 2353 C C . PRO A 1 296 ? -4.532 -9.611 -31.162 1.00 27.72 296 PRO A C 1
ATOM 2355 O O . PRO A 1 296 ? -5.261 -8.961 -31.906 1.00 27.72 296 PRO A O 1
ATOM 2358 N N . LEU A 1 297 ? -3.327 -9.180 -30.767 1.00 25.14 297 LEU A N 1
ATOM 2359 C CA . LEU A 1 297 ? -2.673 -7.972 -31.280 1.00 25.14 297 LEU A CA 1
ATOM 2360 C C . LEU A 1 297 ? -1.450 -8.372 -32.115 1.00 25.14 297 LEU A C 1
ATOM 2362 O O . LEU A 1 297 ? -0.653 -9.207 -31.689 1.00 25.14 297 LEU A O 1
ATOM 2366 N N . ASN A 1 298 ? -1.336 -7.751 -33.286 1.00 29.12 298 ASN A N 1
ATOM 2367 C CA . ASN A 1 298 ? -0.217 -7.828 -34.219 1.00 29.12 298 ASN A CA 1
ATOM 2368 C C . ASN A 1 298 ? 1.000 -7.089 -33.636 1.00 29.12 298 ASN A C 1
ATOM 2370 O O . ASN A 1 298 ? 0.883 -5.913 -33.296 1.00 29.12 298 ASN A O 1
ATOM 2374 N N . LEU A 1 299 ? 2.163 -7.739 -33.565 1.00 28.03 299 LEU A N 1
ATOM 2375 C CA . LEU A 1 299 ? 3.439 -7.072 -33.296 1.00 28.03 299 LEU A CA 1
ATOM 2376 C C . LEU A 1 299 ? 4.453 -7.473 -34.369 1.00 28.03 299 LEU A C 1
ATOM 2378 O O . LEU A 1 299 ? 4.973 -8.586 -34.387 1.00 28.03 299 LEU A O 1
ATOM 2382 N N . VAL A 1 300 ? 4.722 -6.524 -35.265 1.00 24.91 300 VAL A N 1
ATOM 2383 C CA . VAL A 1 300 ? 5.893 -6.512 -36.142 1.00 24.91 300 VAL A CA 1
ATOM 2384 C C . VAL A 1 300 ? 7.076 -6.107 -35.264 1.00 24.91 300 VAL A C 1
ATOM 2386 O O . VAL A 1 300 ? 7.343 -4.931 -35.051 1.00 24.91 300 VAL A O 1
ATOM 2389 N N . GLY A 1 301 ? 7.726 -7.096 -34.662 1.00 23.86 301 GLY A N 1
ATOM 2390 C CA . GLY A 1 301 ? 8.863 -6.904 -33.771 1.00 23.86 301 GLY A CA 1
ATOM 2391 C C . GLY A 1 301 ? 9.502 -8.255 -33.494 1.00 23.86 301 GLY A C 1
ATOM 2392 O O . GLY A 1 301 ? 8.833 -9.194 -33.076 1.00 23.86 301 GLY A O 1
ATOM 2393 N N . PHE A 1 302 ? 10.785 -8.378 -33.804 1.00 21.84 302 PHE A N 1
ATOM 2394 C CA . PHE A 1 302 ? 11.549 -9.613 -33.686 1.00 21.84 302 PHE A CA 1
ATOM 2395 C C . PHE A 1 302 ? 11.595 -10.063 -32.212 1.00 21.84 302 PHE A C 1
ATOM 2397 O O . PHE A 1 302 ? 12.258 -9.437 -31.389 1.00 21.84 302 PHE A O 1
ATOM 2404 N N . ALA A 1 303 ? 10.872 -11.130 -31.866 1.00 23.95 303 ALA A N 1
ATOM 2405 C CA . ALA A 1 303 ? 10.919 -11.743 -30.543 1.00 23.95 303 ALA A CA 1
ATOM 2406 C C . ALA A 1 303 ? 12.037 -12.793 -30.506 1.00 23.95 303 ALA A C 1
ATOM 2408 O O . ALA A 1 303 ? 11.959 -13.809 -31.196 1.00 23.95 303 ALA A O 1
ATOM 2409 N N . ILE A 1 304 ? 13.064 -12.581 -29.681 1.00 26.23 304 ILE A N 1
ATOM 2410 C CA . ILE A 1 304 ? 13.928 -13.678 -29.230 1.00 26.23 304 ILE A CA 1
ATOM 2411 C C . ILE A 1 304 ? 13.248 -14.267 -27.991 1.00 26.23 304 ILE A C 1
ATOM 2413 O O . ILE A 1 304 ? 13.472 -13.812 -26.873 1.00 26.23 304 ILE A O 1
ATOM 2417 N N . GLY A 1 305 ? 12.357 -15.239 -28.197 1.00 29.03 305 GLY A N 1
ATOM 2418 C CA . GLY A 1 305 ? 11.885 -16.106 -27.114 1.00 29.03 305 GLY A CA 1
ATOM 2419 C C . GLY A 1 305 ? 13.044 -16.961 -26.599 1.00 29.03 305 GLY A C 1
ATOM 2420 O O . GLY A 1 305 ? 13.848 -17.386 -27.421 1.00 29.03 305 GLY A O 1
ATOM 2421 N N . ASN A 1 306 ? 13.157 -17.121 -25.271 1.00 34.34 306 ASN A N 1
ATOM 2422 C CA . ASN A 1 306 ? 14.010 -18.052 -24.498 1.00 34.34 306 ASN A CA 1
ATOM 2423 C C . ASN A 1 306 ? 15.413 -18.441 -25.053 1.00 34.34 306 ASN A C 1
ATOM 2425 O O . ASN A 1 306 ? 16.014 -19.419 -24.622 1.00 34.34 306 ASN A O 1
ATOM 2429 N N . GLY A 1 307 ? 16.016 -17.635 -25.930 1.00 33.19 307 GLY A N 1
ATOM 2430 C CA . GLY A 1 307 ? 17.192 -18.024 -26.705 1.00 33.19 307 GLY A CA 1
ATOM 2431 C C . GLY A 1 307 ? 18.408 -18.369 -25.844 1.00 33.19 307 GLY A C 1
ATOM 2432 O O . GLY A 1 307 ? 19.001 -17.486 -25.220 1.00 33.19 307 GLY A O 1
ATOM 2433 N N . LEU A 1 308 ? 18.783 -19.654 -25.857 1.00 41.09 308 LEU A N 1
ATOM 2434 C CA . LEU A 1 308 ? 19.965 -20.299 -25.259 1.00 41.09 308 LEU A CA 1
ATOM 2435 C C . LEU A 1 308 ? 21.298 -19.737 -25.788 1.00 41.09 308 LEU A C 1
ATOM 2437 O O . LEU A 1 308 ? 22.056 -20.444 -26.445 1.00 41.09 308 LEU A O 1
ATOM 2441 N N . LYS A 1 309 ? 21.600 -18.460 -25.539 1.00 40.88 309 LYS A N 1
ATOM 2442 C CA . LYS A 1 309 ? 22.889 -17.876 -25.953 1.00 40.88 309 LYS A CA 1
ATOM 2443 C C . LYS A 1 309 ? 23.952 -17.881 -24.854 1.00 40.88 309 LYS A C 1
ATOM 2445 O O . LYS A 1 309 ? 25.128 -17.820 -25.183 1.00 40.88 309 LYS A O 1
ATOM 2450 N N . ASP A 1 310 ? 23.554 -18.052 -23.590 1.00 48.41 310 ASP A N 1
ATOM 2451 C CA . ASP A 1 310 ? 24.460 -18.321 -22.466 1.00 48.41 310 ASP A CA 1
ATOM 2452 C C . ASP A 1 310 ? 23.677 -18.949 -21.290 1.00 48.41 310 ASP A C 1
ATOM 2454 O O . ASP A 1 310 ? 22.818 -18.307 -20.676 1.00 48.41 310 ASP A O 1
ATOM 2458 N N . SER A 1 311 ? 23.929 -20.227 -20.984 1.00 46.06 311 SER A N 1
ATOM 2459 C CA . SER A 1 311 ? 23.236 -20.945 -19.903 1.00 46.06 311 SER A CA 1
ATOM 2460 C C . SER A 1 311 ? 23.543 -20.386 -18.513 1.00 46.06 311 SER A C 1
ATOM 2462 O O . SER A 1 311 ? 22.705 -20.502 -17.621 1.00 46.06 311 SER A O 1
ATOM 2464 N N . VAL A 1 312 ? 24.710 -19.765 -18.328 1.00 45.66 312 VAL A N 1
ATOM 2465 C CA . VAL A 1 312 ? 25.135 -19.149 -17.066 1.00 45.66 312 VAL A CA 1
ATOM 2466 C C . VAL A 1 312 ? 24.346 -17.875 -16.826 1.00 45.66 312 VAL A C 1
ATOM 2468 O O . VAL A 1 312 ? 23.737 -17.716 -15.767 1.00 45.66 312 VAL A O 1
ATOM 2471 N N . ILE A 1 313 ? 24.329 -16.987 -17.824 1.00 49.25 313 ILE A N 1
ATOM 2472 C CA . ILE A 1 313 ? 23.607 -15.717 -17.736 1.00 49.25 313 ILE A CA 1
ATOM 2473 C C . ILE A 1 313 ? 22.123 -16.002 -17.538 1.00 49.25 313 ILE A C 1
ATOM 2475 O O . ILE A 1 313 ? 21.506 -15.411 -16.657 1.00 49.25 313 ILE A O 1
ATOM 2479 N N . GLN A 1 314 ? 21.550 -16.956 -18.278 1.00 50.78 314 GLN A N 1
ATOM 2480 C CA . GLN A 1 314 ? 20.142 -17.303 -18.113 1.00 50.78 314 GLN A CA 1
ATOM 2481 C C . GLN A 1 314 ? 19.822 -17.775 -16.694 1.00 50.78 314 GLN A C 1
ATOM 2483 O O . GLN A 1 314 ? 18.861 -17.281 -16.120 1.00 50.78 314 GLN A O 1
ATOM 2488 N N . VAL A 1 315 ? 20.571 -18.709 -16.104 1.00 49.03 315 VAL A N 1
ATOM 2489 C CA . VAL A 1 315 ? 20.252 -19.247 -14.766 1.00 49.03 315 VAL A CA 1
ATOM 2490 C C . VAL A 1 315 ? 20.382 -18.185 -13.669 1.00 49.03 315 VAL A C 1
ATOM 2492 O O . VAL A 1 315 ? 19.454 -18.054 -12.871 1.00 49.03 315 VAL A O 1
ATOM 2495 N N . ALA A 1 316 ? 21.436 -17.358 -13.703 1.00 51.47 316 ALA A N 1
ATOM 2496 C CA . ALA A 1 316 ? 21.545 -16.188 -12.819 1.00 51.47 316 ALA A CA 1
ATOM 2497 C C . ALA A 1 316 ? 20.336 -15.258 -12.998 1.00 51.47 316 ALA A C 1
ATOM 2499 O O . ALA A 1 316 ? 19.717 -14.827 -12.028 1.00 51.47 316 ALA A O 1
ATOM 2500 N N . THR A 1 317 ? 19.927 -15.029 -14.249 1.00 55.88 317 THR A N 1
ATOM 2501 C CA . THR A 1 317 ? 18.745 -14.221 -14.570 1.00 55.88 317 THR A CA 1
ATOM 2502 C C . THR A 1 317 ? 17.458 -14.857 -14.028 1.00 55.88 317 THR A C 1
ATOM 2504 O O . THR A 1 317 ? 16.581 -14.129 -13.588 1.00 55.88 317 THR A O 1
ATOM 2507 N N . HIS A 1 318 ? 17.317 -16.189 -13.979 1.00 56.34 318 HIS A N 1
ATOM 2508 C CA . HIS A 1 318 ? 16.139 -16.847 -13.387 1.00 56.34 318 HIS A CA 1
ATOM 2509 C C . HIS A 1 318 ? 16.078 -16.668 -11.865 1.00 56.34 318 HIS A C 1
ATOM 2511 O O . HIS A 1 318 ? 15.005 -16.350 -11.352 1.00 56.34 318 HIS A O 1
ATOM 2517 N N . ALA A 1 319 ? 17.198 -16.837 -11.153 1.00 58.75 319 ALA A N 1
ATOM 2518 C CA . ALA A 1 319 ? 17.265 -16.601 -9.708 1.00 58.75 319 ALA A CA 1
ATOM 2519 C C . ALA A 1 319 ? 16.996 -15.124 -9.383 1.00 58.75 319 ALA A C 1
ATOM 2521 O O . ALA A 1 319 ? 16.146 -14.816 -8.547 1.00 58.75 319 ALA A O 1
ATOM 2522 N N . MET A 1 320 ? 17.625 -14.206 -10.124 1.00 60.25 320 MET A N 1
ATOM 2523 C CA . MET A 1 320 ? 17.368 -12.770 -10.020 1.00 60.25 320 MET A CA 1
ATOM 2524 C C . MET A 1 320 ? 15.906 -12.435 -10.328 1.00 60.25 320 MET A C 1
ATOM 2526 O O . MET A 1 320 ? 15.274 -11.734 -9.548 1.00 60.25 320 MET A O 1
ATOM 2530 N N . ASN A 1 321 ? 15.327 -12.965 -11.407 1.00 60.81 321 ASN A N 1
ATOM 2531 C CA . ASN A 1 321 ? 13.930 -12.720 -11.761 1.00 60.81 321 ASN A CA 1
ATOM 2532 C C . ASN A 1 321 ? 12.976 -13.260 -10.697 1.00 60.81 321 ASN A C 1
ATOM 2534 O O . ASN A 1 321 ? 12.036 -12.562 -10.331 1.00 60.81 321 ASN A O 1
ATOM 2538 N N . ALA A 1 322 ? 13.207 -14.468 -10.174 1.00 59.56 322 ALA A N 1
ATOM 2539 C CA . ALA A 1 322 ? 12.389 -15.055 -9.114 1.00 59.56 322 ALA A CA 1
ATOM 2540 C C . ALA A 1 322 ? 12.459 -14.230 -7.822 1.00 59.56 322 ALA A C 1
ATOM 2542 O O . ALA A 1 322 ? 11.438 -14.018 -7.164 1.00 59.56 322 ALA A O 1
ATOM 2543 N N . TYR A 1 323 ? 13.645 -13.723 -7.494 1.00 63.22 323 TYR A N 1
ATOM 2544 C CA . TYR A 1 323 ? 13.871 -12.833 -6.364 1.00 63.22 323 TYR A CA 1
ATOM 2545 C C . TYR A 1 323 ? 13.207 -11.462 -6.557 1.00 63.22 323 TYR A C 1
ATOM 2547 O O . TYR A 1 323 ? 12.426 -11.041 -5.713 1.00 63.22 323 TYR A O 1
ATOM 2555 N N . TYR A 1 324 ? 13.415 -10.791 -7.696 1.00 62.94 324 TYR A N 1
ATOM 2556 C CA . TYR A 1 324 ? 12.769 -9.507 -8.009 1.00 62.94 324 TYR A CA 1
ATOM 2557 C C . TYR A 1 324 ? 11.245 -9.635 -8.167 1.00 62.94 324 TYR A C 1
ATOM 2559 O O . TYR A 1 324 ? 10.516 -8.655 -8.021 1.00 62.94 324 TYR A O 1
ATOM 2567 N N . SER A 1 325 ? 10.763 -10.855 -8.411 1.00 58.59 325 SER A N 1
ATOM 2568 C CA . SER A 1 325 ? 9.350 -11.241 -8.397 1.00 58.59 325 SER A CA 1
ATOM 2569 C C . SER A 1 325 ? 8.794 -11.521 -6.993 1.00 58.59 325 SER A C 1
ATOM 2571 O O . SER A 1 325 ? 7.586 -11.726 -6.856 1.00 58.59 325 SER A O 1
ATOM 2573 N N . GLY A 1 326 ? 9.657 -11.562 -5.971 1.00 61.03 326 GLY A N 1
ATOM 2574 C CA . GLY A 1 326 ? 9.370 -11.897 -4.571 1.00 61.03 326 GLY A CA 1
ATOM 2575 C C . GLY A 1 326 ? 9.017 -13.369 -4.315 1.00 61.03 326 GLY A C 1
ATOM 2576 O O . GLY A 1 326 ? 8.546 -13.731 -3.235 1.00 61.03 326 GLY A O 1
ATOM 2577 N N . LEU A 1 327 ? 9.212 -14.254 -5.296 1.00 62.75 327 LEU A N 1
ATOM 2578 C CA . LEU A 1 327 ? 8.884 -15.678 -5.161 1.00 62.75 327 LEU A CA 1
ATOM 2579 C C . LEU A 1 327 ? 9.820 -16.393 -4.183 1.00 62.75 327 LEU A C 1
ATOM 2581 O O . LEU A 1 327 ? 9.386 -17.301 -3.478 1.00 62.75 327 LEU A O 1
ATOM 2585 N N . ILE A 1 328 ? 11.071 -15.944 -4.120 1.00 65.75 328 ILE A N 1
ATOM 2586 C CA . ILE A 1 328 ? 12.127 -16.448 -3.241 1.00 65.75 328 ILE A CA 1
ATOM 2587 C C . ILE A 1 328 ? 12.714 -15.290 -2.423 1.00 65.75 328 ILE A C 1
ATOM 2589 O O . ILE A 1 328 ? 12.653 -14.138 -2.849 1.00 65.75 328 ILE A O 1
ATOM 2593 N N . ASN A 1 329 ? 13.232 -15.571 -1.227 1.00 70.50 329 ASN A N 1
ATOM 2594 C CA . ASN A 1 329 ? 13.938 -14.572 -0.414 1.00 70.50 329 ASN A CA 1
ATOM 2595 C C . ASN A 1 329 ? 15.430 -14.463 -0.817 1.00 70.50 329 ASN A C 1
ATOM 2597 O O . ASN A 1 329 ? 15.895 -15.185 -1.700 1.00 70.50 329 ASN A O 1
ATOM 2601 N N . GLU A 1 330 ? 16.189 -13.556 -0.185 1.00 78.31 330 GLU A N 1
ATOM 2602 C CA . GLU A 1 330 ? 17.621 -13.370 -0.495 1.00 78.31 330 GLU A CA 1
ATOM 2603 C C . GLU A 1 330 ? 18.436 -14.637 -0.228 1.00 78.31 330 GLU A C 1
ATOM 2605 O O . GLU A 1 330 ? 19.275 -14.993 -1.040 1.00 78.31 330 GLU A O 1
ATOM 2610 N N . ARG A 1 331 ? 18.158 -15.352 0.868 1.00 82.06 331 ARG A N 1
ATOM 2611 C CA . ARG A 1 331 ? 18.845 -16.604 1.202 1.00 82.06 331 ARG A CA 1
ATOM 2612 C C . ARG A 1 331 ? 18.618 -17.668 0.128 1.00 82.06 331 ARG A C 1
ATOM 2614 O O . ARG A 1 331 ? 19.576 -18.253 -0.343 1.00 82.06 331 ARG A O 1
ATOM 2621 N N . GLN A 1 332 ? 17.374 -17.883 -0.292 1.00 76.31 332 GLN A N 1
ATOM 2622 C CA . GLN A 1 332 ? 17.010 -18.824 -1.355 1.00 76.31 332 GLN A CA 1
ATOM 2623 C C . GLN A 1 332 ? 17.619 -18.404 -2.701 1.00 76.31 332 GLN A C 1
ATOM 2625 O O . GLN A 1 332 ? 18.033 -19.257 -3.480 1.00 76.31 332 GLN A O 1
ATOM 2630 N N . LYS A 1 333 ? 17.713 -17.095 -2.976 1.00 77.81 333 LYS A N 1
ATOM 2631 C CA . LYS A 1 333 ? 18.462 -16.577 -4.127 1.00 77.81 333 LYS A CA 1
ATOM 2632 C C . LYS A 1 333 ? 19.950 -16.910 -4.003 1.00 77.81 333 LYS A C 1
ATOM 2634 O O . LYS A 1 333 ? 20.486 -17.467 -4.949 1.00 77.81 333 LYS A O 1
ATOM 2639 N N . SER A 1 334 ? 20.587 -16.644 -2.861 1.00 78.38 334 SER A N 1
ATOM 2640 C CA . SER A 1 334 ? 21.982 -17.012 -2.600 1.00 78.38 334 SER A CA 1
ATOM 2641 C C . SER A 1 334 ? 22.215 -18.515 -2.710 1.00 78.38 334 SER A C 1
ATOM 2643 O O . SER A 1 334 ? 23.198 -18.908 -3.308 1.00 78.38 334 SER A O 1
ATOM 2645 N N . GLU A 1 335 ? 21.306 -19.358 -2.217 1.00 77.50 335 GLU A N 1
ATOM 2646 C CA . GLU A 1 335 ? 21.381 -20.820 -2.345 1.00 77.50 335 GLU A CA 1
ATOM 2647 C C . GLU A 1 335 ? 21.291 -21.261 -3.818 1.00 77.50 335 GLU A C 1
ATOM 2649 O O . GLU A 1 335 ? 22.013 -22.162 -4.239 1.00 77.50 335 GLU A O 1
ATOM 2654 N N . LEU A 1 336 ? 20.444 -20.615 -4.631 1.00 68.50 336 LEU A N 1
ATOM 2655 C CA . LEU A 1 336 ? 20.379 -20.861 -6.078 1.00 68.50 336 LEU A CA 1
ATOM 2656 C C . LEU A 1 336 ? 21.627 -20.343 -6.808 1.00 68.50 336 LEU A C 1
ATOM 2658 O O . LEU A 1 336 ? 22.127 -21.011 -7.712 1.00 68.50 336 LEU A O 1
ATOM 2662 N N . GLU A 1 337 ? 22.135 -19.177 -6.412 1.00 67.94 337 GLU A N 1
ATOM 2663 C CA . GLU A 1 337 ? 23.379 -18.594 -6.920 1.00 67.94 337 GLU A CA 1
ATOM 2664 C C . GLU A 1 337 ? 24.608 -19.404 -6.473 1.00 67.94 337 GLU A C 1
ATOM 2666 O O . GLU A 1 337 ? 2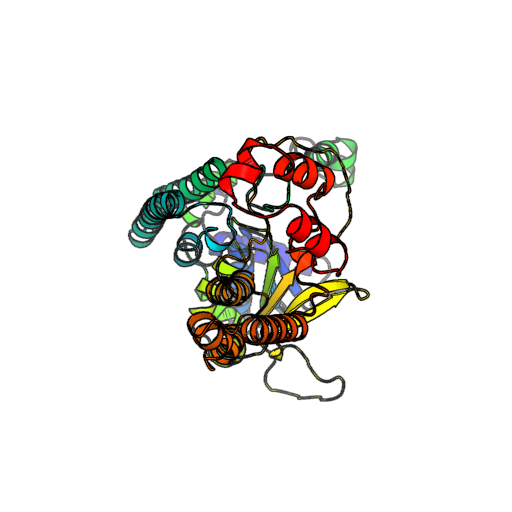5.581 -19.474 -7.212 1.00 67.94 337 GLU A O 1
ATOM 2671 N N . GLU A 1 338 ? 24.572 -20.073 -5.319 1.00 68.19 338 GLU A N 1
ATOM 2672 C CA . GLU A 1 338 ? 25.627 -20.954 -4.804 1.00 68.19 338 GLU A CA 1
ATOM 2673 C C . GLU A 1 338 ? 25.587 -22.331 -5.472 1.00 68.19 338 GLU A C 1
ATOM 2675 O O . GLU A 1 338 ? 26.610 -22.835 -5.935 1.00 68.19 338 GLU A O 1
ATOM 2680 N N . ALA A 1 339 ? 24.392 -22.902 -5.650 1.00 62.62 339 ALA A N 1
ATOM 2681 C CA . ALA A 1 339 ? 24.195 -24.065 -6.512 1.00 62.62 339 ALA A CA 1
ATOM 2682 C C . ALA A 1 339 ? 24.668 -23.790 -7.955 1.00 62.62 339 ALA A C 1
ATOM 2684 O O . ALA A 1 339 ? 25.076 -24.705 -8.669 1.00 62.62 339 ALA A O 1
ATOM 2685 N N . GLN A 1 340 ? 24.647 -22.521 -8.374 1.00 56.66 340 GLN A N 1
ATOM 2686 C CA . GLN A 1 340 ? 25.242 -22.037 -9.616 1.00 56.66 340 GLN A CA 1
ATOM 2687 C C . GLN A 1 340 ? 26.763 -21.780 -9.505 1.00 56.66 340 GLN A C 1
ATOM 2689 O O . GLN A 1 340 ? 27.476 -21.993 -10.490 1.00 56.66 340 GLN A O 1
ATOM 2694 N N . SER A 1 341 ? 27.264 -21.325 -8.348 1.00 52.22 341 SER A N 1
ATOM 2695 C CA . SER A 1 341 ? 28.668 -20.955 -8.098 1.00 52.22 341 SER A CA 1
ATOM 2696 C C . SER A 1 341 ? 29.586 -22.151 -7.866 1.00 52.22 341 SER A C 1
ATOM 2698 O O . SER A 1 341 ? 30.800 -22.009 -8.024 1.00 52.22 341 SER A O 1
ATOM 2700 N N . GLN A 1 342 ? 29.043 -23.349 -7.624 1.00 48.41 342 GLN A N 1
ATOM 2701 C CA . GLN A 1 342 ? 29.786 -24.605 -7.754 1.00 48.41 342 GLN A CA 1
ATOM 2702 C C . GLN A 1 342 ? 30.081 -24.944 -9.225 1.00 48.41 342 GLN A C 1
ATOM 2704 O O . GLN A 1 342 ? 29.747 -26.023 -9.681 1.00 48.41 342 GLN A O 1
ATOM 2709 N N . TRP A 1 343 ? 30.687 -24.007 -9.962 1.00 50.41 343 TRP A N 1
ATOM 2710 C CA . TRP A 1 343 ? 31.480 -24.099 -11.195 1.00 50.41 343 TRP A CA 1
ATOM 2711 C C . TRP A 1 343 ? 31.020 -24.967 -12.373 1.00 50.41 343 TRP A C 1
ATOM 2713 O O . TRP A 1 343 ? 31.553 -24.763 -13.452 1.00 50.41 343 TRP A O 1
ATOM 2723 N N . ASP A 1 344 ? 30.036 -25.848 -12.282 1.00 55.50 344 ASP A N 1
ATOM 2724 C CA . ASP A 1 344 ? 29.727 -26.824 -13.313 1.00 55.50 344 ASP A CA 1
ATOM 2725 C C . ASP A 1 344 ? 29.237 -26.123 -14.575 1.00 55.50 344 ASP A C 1
ATOM 2727 O O . ASP A 1 344 ? 29.921 -26.161 -15.585 1.00 55.50 344 ASP A O 1
ATOM 2731 N N . ALA A 1 345 ? 28.122 -25.391 -14.567 1.00 52.44 345 ALA A N 1
ATOM 2732 C CA . ALA A 1 345 ? 27.595 -24.842 -15.822 1.00 52.44 345 ALA A CA 1
ATOM 2733 C C . ALA A 1 345 ? 28.571 -23.875 -16.526 1.00 52.44 345 ALA A C 1
ATOM 2735 O O . ALA A 1 345 ? 28.738 -23.958 -17.741 1.00 52.44 345 ALA A O 1
ATOM 2736 N N . VAL A 1 346 ? 29.254 -23.000 -15.778 1.00 51.28 346 VAL A N 1
ATOM 2737 C CA . VAL A 1 346 ? 30.208 -22.009 -16.316 1.00 51.28 346 VAL A CA 1
ATOM 2738 C C . VAL A 1 346 ? 31.483 -22.670 -16.819 1.00 51.28 346 VAL A C 1
ATOM 2740 O O . VAL A 1 346 ? 31.920 -22.407 -17.939 1.00 51.28 346 VAL A O 1
ATOM 2743 N N . LYS A 1 347 ? 32.097 -23.519 -15.990 1.00 57.16 347 LYS A N 1
ATOM 2744 C CA . LYS A 1 347 ? 33.348 -24.209 -16.309 1.00 57.16 347 LYS A CA 1
ATOM 2745 C C . LYS A 1 347 ? 33.110 -25.211 -17.429 1.00 57.16 347 LYS A C 1
ATOM 2747 O O . LYS A 1 347 ? 33.864 -25.206 -18.389 1.00 57.16 347 LYS A O 1
ATOM 2752 N N . LEU A 1 348 ? 32.023 -25.983 -17.376 1.00 57.47 348 LEU A N 1
ATOM 2753 C CA . LEU A 1 348 ? 31.639 -26.932 -18.424 1.00 57.47 348 LEU A CA 1
ATOM 2754 C C . LEU A 1 348 ? 31.334 -26.208 -19.739 1.00 57.47 348 LEU A C 1
ATOM 2756 O O . LEU A 1 348 ? 31.759 -26.686 -20.781 1.00 57.47 348 LEU A O 1
ATOM 2760 N N . THR A 1 349 ? 30.705 -25.027 -19.707 1.00 53.25 349 THR A N 1
ATOM 2761 C CA . THR A 1 349 ? 30.523 -24.187 -20.908 1.00 53.25 349 THR A CA 1
ATOM 2762 C C . THR A 1 349 ? 31.866 -23.723 -21.477 1.00 53.25 349 THR A C 1
ATOM 2764 O O . THR A 1 349 ? 32.130 -23.915 -22.661 1.00 53.25 349 THR A O 1
ATOM 2767 N N . LYS A 1 350 ? 32.762 -23.184 -20.636 1.00 56.34 350 LYS A N 1
ATOM 2768 C CA . LYS A 1 350 ? 34.115 -22.764 -21.049 1.00 56.34 350 LYS A CA 1
ATOM 2769 C C . LYS A 1 350 ? 34.986 -23.930 -21.540 1.00 56.34 350 LYS A C 1
ATOM 2771 O O . LYS A 1 350 ? 35.865 -23.717 -22.364 1.00 56.34 350 LYS A O 1
ATOM 2776 N N . MET A 1 351 ? 34.732 -25.148 -21.061 1.00 62.91 351 MET A N 1
ATOM 2777 C CA . MET A 1 351 ? 35.401 -26.388 -21.477 1.00 62.91 351 MET A CA 1
ATOM 2778 C C . MET A 1 351 ? 34.721 -27.071 -22.681 1.00 62.91 351 MET A C 1
ATOM 2780 O O . MET A 1 351 ? 35.132 -28.162 -23.064 1.00 62.91 351 MET A O 1
ATOM 2784 N N . GLY A 1 352 ? 33.664 -26.486 -23.262 1.00 57.28 352 GLY A N 1
ATOM 2785 C CA . GLY A 1 352 ? 32.923 -27.076 -24.386 1.00 57.28 352 GLY A CA 1
ATOM 2786 C C . GLY A 1 352 ? 32.083 -28.315 -24.030 1.00 57.28 352 GLY A C 1
ATOM 2787 O O . GLY A 1 352 ? 31.596 -29.014 -24.916 1.00 57.28 352 GLY A O 1
ATOM 2788 N N . ASN A 1 353 ? 31.880 -28.602 -22.743 1.00 60.97 353 ASN A N 1
ATOM 2789 C CA . ASN A 1 353 ? 31.060 -29.706 -22.245 1.00 60.97 353 ASN A CA 1
ATOM 2790 C C . ASN A 1 353 ? 29.588 -29.280 -22.081 1.00 60.97 353 ASN A C 1
ATOM 2792 O O . ASN A 1 353 ? 29.036 -29.169 -20.981 1.00 60.97 353 ASN A O 1
ATOM 2796 N N . TRP A 1 354 ? 28.940 -29.040 -23.220 1.00 53.28 354 TRP A N 1
ATOM 2797 C CA . TRP A 1 354 ? 27.585 -28.487 -23.316 1.00 53.28 354 TRP A CA 1
ATOM 2798 C C . TRP A 1 354 ? 26.503 -29.351 -22.650 1.00 53.28 354 TRP A C 1
ATOM 2800 O O . TRP A 1 354 ? 25.546 -28.822 -22.080 1.00 53.28 354 TRP A O 1
ATOM 2810 N N . ARG A 1 355 ? 26.651 -30.683 -22.672 1.00 54.31 355 ARG A N 1
ATOM 2811 C CA . ARG A 1 355 ? 25.682 -31.620 -22.071 1.00 54.31 355 ARG A CA 1
ATOM 2812 C C . ARG A 1 355 ? 25.675 -31.521 -20.550 1.00 54.31 355 ARG A C 1
ATOM 2814 O O . ARG A 1 355 ? 24.613 -31.423 -19.939 1.00 54.31 355 ARG A O 1
ATOM 2821 N N . ALA A 1 356 ? 26.852 -31.516 -19.935 1.00 57.59 356 ALA A N 1
ATOM 2822 C CA . ALA A 1 356 ? 26.962 -31.417 -18.489 1.00 57.59 356 ALA A CA 1
ATOM 2823 C C . ALA A 1 356 ? 26.578 -30.003 -17.996 1.00 57.59 356 ALA A C 1
ATOM 2825 O O . ALA A 1 356 ? 25.901 -29.882 -16.975 1.00 57.59 356 ALA A O 1
ATOM 2826 N N . ALA A 1 357 ? 26.885 -28.953 -18.773 1.00 55.66 357 ALA A N 1
ATOM 2827 C CA . ALA A 1 357 ? 26.399 -27.597 -18.503 1.00 55.66 357 ALA A CA 1
ATOM 2828 C C . ALA A 1 357 ? 24.860 -27.502 -18.545 1.00 55.66 357 ALA A C 1
ATOM 2830 O O . ALA A 1 357 ? 24.240 -26.896 -17.669 1.00 55.66 357 ALA A O 1
ATOM 2831 N N . THR A 1 358 ? 24.233 -28.165 -19.521 1.00 56.41 358 THR A N 1
ATOM 2832 C CA . THR A 1 358 ? 22.769 -28.251 -19.640 1.00 56.41 358 THR A CA 1
ATOM 2833 C C . THR A 1 358 ? 22.149 -28.992 -18.453 1.00 56.41 358 THR A C 1
ATOM 2835 O O . THR A 1 358 ? 21.179 -28.512 -17.869 1.00 56.41 358 THR A O 1
ATOM 2838 N N . ASN A 1 359 ? 22.736 -30.114 -18.027 1.00 59.91 359 ASN A N 1
ATOM 2839 C CA . ASN A 1 359 ? 22.266 -30.862 -16.857 1.00 59.91 359 ASN A CA 1
ATOM 2840 C C . ASN A 1 359 ? 22.371 -30.046 -15.558 1.00 59.91 359 ASN A C 1
ATOM 2842 O O . ASN A 1 359 ? 21.459 -30.086 -14.734 1.00 59.91 359 ASN A O 1
ATOM 2846 N N . ALA A 1 360 ? 23.444 -29.269 -15.384 1.00 59.12 360 ALA A N 1
ATOM 2847 C CA . ALA A 1 360 ? 23.585 -28.354 -14.253 1.00 59.12 360 ALA A CA 1
ATOM 2848 C C . ALA A 1 360 ? 22.494 -27.265 -14.255 1.00 59.12 360 ALA A C 1
ATOM 2850 O O . ALA A 1 360 ? 21.863 -27.032 -13.226 1.00 59.12 360 ALA A O 1
ATOM 2851 N N . LYS A 1 361 ? 22.180 -26.673 -15.420 1.00 57.66 361 LYS A N 1
ATOM 2852 C CA . LYS A 1 361 ? 21.045 -25.742 -15.579 1.00 57.66 361 LYS A CA 1
ATOM 2853 C C . LYS A 1 361 ? 19.706 -26.390 -15.207 1.00 57.66 361 LYS A C 1
ATOM 2855 O O . LYS A 1 361 ? 18.908 -25.778 -14.499 1.00 57.66 361 LYS A O 1
ATOM 2860 N N . ILE A 1 362 ? 19.452 -27.613 -15.673 1.00 61.09 362 ILE A N 1
ATOM 2861 C CA . ILE A 1 362 ? 18.216 -28.355 -15.379 1.00 61.09 362 ILE A CA 1
ATOM 2862 C C . ILE A 1 362 ? 18.058 -28.582 -13.866 1.00 61.09 362 ILE A C 1
ATOM 2864 O O . ILE A 1 362 ? 16.965 -28.391 -13.339 1.00 61.09 362 ILE A O 1
ATOM 2868 N N . ARG A 1 363 ? 19.142 -28.899 -13.144 1.00 63.91 363 ARG A N 1
ATOM 2869 C CA . ARG A 1 363 ? 19.117 -29.038 -11.677 1.00 63.91 363 ARG A CA 1
ATOM 2870 C C . ARG A 1 363 ? 18.687 -27.751 -10.973 1.00 63.91 363 ARG A C 1
ATOM 2872 O O . ARG A 1 363 ? 17.806 -27.807 -10.122 1.00 63.91 363 ARG A O 1
ATOM 2879 N N . VAL A 1 364 ? 19.230 -26.597 -11.368 1.00 58.94 364 VAL A N 1
ATOM 2880 C CA . VAL A 1 364 ? 18.834 -25.303 -10.780 1.00 58.94 364 VAL A CA 1
ATOM 2881 C C . VAL A 1 364 ? 17.372 -24.969 -11.092 1.00 58.94 364 VAL A C 1
ATOM 2883 O O . VAL A 1 364 ? 16.653 -24.472 -10.228 1.00 58.94 364 VAL A O 1
ATOM 2886 N N . LEU A 1 365 ? 16.889 -25.294 -12.297 1.00 59.22 365 LEU A N 1
ATOM 2887 C CA . LEU A 1 365 ? 15.473 -25.135 -12.641 1.00 59.22 365 LEU A CA 1
ATOM 2888 C C . LEU A 1 365 ? 14.566 -26.026 -11.780 1.00 59.22 365 LEU A C 1
ATOM 2890 O O . LEU A 1 365 ? 13.529 -25.548 -11.325 1.00 59.22 365 LEU A O 1
ATOM 2894 N N . TYR A 1 366 ? 14.958 -27.273 -11.504 1.00 63.75 366 TYR A N 1
ATOM 2895 C CA . TYR A 1 366 ? 14.223 -28.145 -10.583 1.00 63.75 366 TYR A CA 1
ATOM 2896 C C . TYR A 1 366 ? 14.251 -27.631 -9.142 1.00 63.75 366 TYR A C 1
ATOM 2898 O O . TYR A 1 366 ? 13.216 -27.658 -8.481 1.00 63.75 366 TYR A O 1
ATOM 2906 N N . MET A 1 367 ? 15.382 -27.094 -8.673 1.00 64.75 367 MET A N 1
ATOM 2907 C CA . MET A 1 367 ? 15.467 -26.446 -7.357 1.00 64.75 367 MET A CA 1
ATOM 2908 C C . MET A 1 367 ? 14.536 -25.232 -7.272 1.00 64.75 367 MET A C 1
ATOM 2910 O O . MET A 1 367 ? 13.795 -25.073 -6.303 1.00 64.75 367 MET A O 1
ATOM 2914 N N . LEU A 1 368 ? 14.502 -24.398 -8.314 1.00 60.38 368 LEU A N 1
ATOM 2915 C CA . LEU A 1 368 ? 13.583 -23.267 -8.381 1.00 60.38 368 LEU A CA 1
ATOM 2916 C C . LEU A 1 368 ? 12.119 -23.734 -8.405 1.00 60.38 368 LEU A C 1
ATOM 2918 O O . LEU A 1 368 ? 11.282 -23.154 -7.714 1.00 60.38 368 LEU A O 1
ATOM 2922 N N . GLN A 1 369 ? 11.791 -24.793 -9.151 1.00 63.81 369 GLN A N 1
ATOM 2923 C CA . GLN A 1 369 ? 10.451 -25.392 -9.160 1.00 63.81 369 GLN A CA 1
ATOM 2924 C C . GLN A 1 369 ? 10.065 -25.945 -7.786 1.00 63.81 369 GLN A C 1
ATOM 2926 O O . GLN A 1 369 ? 8.953 -25.687 -7.330 1.00 63.81 369 GLN A O 1
ATOM 2931 N N . SER A 1 370 ? 10.973 -26.630 -7.085 1.00 66.94 370 SER A N 1
ATOM 2932 C CA . SER A 1 370 ? 10.706 -27.129 -5.733 1.00 66.94 370 SER A CA 1
ATOM 2933 C C . SER A 1 370 ? 10.533 -25.994 -4.722 1.00 66.94 370 SER A C 1
ATOM 2935 O O . SER A 1 370 ? 9.670 -26.081 -3.853 1.00 66.94 370 SER A O 1
ATOM 2937 N N . MET A 1 371 ? 11.299 -24.904 -4.855 1.00 65.44 371 MET A N 1
ATOM 2938 C CA . MET A 1 371 ? 11.195 -23.729 -3.979 1.00 65.44 371 MET A CA 1
ATOM 2939 C C . MET A 1 371 ? 9.921 -22.909 -4.234 1.00 65.44 371 MET A C 1
ATOM 2941 O O . MET A 1 371 ? 9.323 -22.389 -3.295 1.00 65.44 371 MET A O 1
ATOM 2945 N N . THR A 1 372 ? 9.495 -22.780 -5.495 1.00 53.56 372 THR A N 1
ATOM 2946 C CA . THR A 1 372 ? 8.385 -21.891 -5.900 1.00 53.56 372 THR A CA 1
ATOM 2947 C C . THR A 1 372 ? 7.055 -22.608 -6.136 1.00 53.56 372 THR A C 1
ATOM 2949 O O . THR A 1 372 ? 6.015 -21.954 -6.222 1.00 53.56 372 THR A O 1
ATOM 2952 N N . GLY A 1 373 ? 7.054 -23.938 -6.268 1.00 53.47 373 GLY A N 1
ATOM 2953 C CA . GLY A 1 373 ? 5.876 -24.748 -6.602 1.00 53.47 373 GLY A CA 1
ATOM 2954 C C . GLY A 1 373 ? 5.270 -24.459 -7.977 1.00 53.47 373 GLY A C 1
ATOM 2955 O O . GLY A 1 373 ? 4.119 -24.834 -8.230 1.00 53.47 373 GLY A O 1
ATOM 2956 N N . LEU A 1 374 ? 6.002 -23.772 -8.856 1.00 52.91 374 LEU A N 1
ATOM 2957 C CA . LEU A 1 374 ? 5.615 -23.570 -10.247 1.00 52.91 374 LEU A CA 1
ATOM 2958 C C . LEU A 1 374 ? 5.776 -24.893 -11.007 1.00 52.91 374 LEU A C 1
ATOM 2960 O O . LEU A 1 374 ? 6.837 -25.506 -10.962 1.00 52.91 374 LEU A O 1
ATOM 2964 N N . ALA A 1 375 ? 4.717 -25.333 -11.696 1.00 43.16 375 ALA A N 1
ATOM 2965 C CA . ALA A 1 375 ? 4.670 -26.646 -12.342 1.00 43.16 375 ALA A CA 1
ATOM 2966 C C . ALA A 1 375 ? 5.657 -26.780 -13.515 1.00 43.16 375 ALA A C 1
ATOM 2968 O O . ALA A 1 375 ? 6.170 -27.867 -13.756 1.00 43.16 375 ALA A O 1
ATOM 2969 N N . THR A 1 376 ? 5.947 -25.689 -14.238 1.00 43.91 376 THR A N 1
ATOM 2970 C CA . THR A 1 376 ? 6.948 -25.659 -15.317 1.00 43.91 376 THR A CA 1
ATOM 2971 C C . THR A 1 376 ? 7.585 -24.271 -15.464 1.00 43.91 376 THR A C 1
ATOM 2973 O O . THR A 1 376 ? 6.954 -23.259 -15.160 1.00 43.91 376 THR A O 1
ATOM 2976 N N . SER A 1 377 ? 8.806 -24.194 -16.017 1.00 38.72 377 SER A N 1
ATOM 2977 C CA . SER A 1 377 ? 9.418 -22.926 -16.477 1.00 38.72 377 SER A CA 1
ATOM 2978 C C . SER A 1 377 ? 8.574 -22.218 -17.553 1.00 38.72 377 SER A C 1
ATOM 2980 O O . SER A 1 377 ? 8.655 -21.003 -17.715 1.00 38.72 377 SER A O 1
ATOM 2982 N N . ASN A 1 378 ? 7.714 -22.968 -18.251 1.00 39.16 378 ASN A N 1
ATOM 2983 C CA . ASN A 1 378 ? 6.812 -22.470 -19.288 1.00 39.16 378 ASN A CA 1
ATOM 2984 C C . ASN A 1 378 ? 5.582 -21.717 -18.744 1.00 39.16 378 ASN A C 1
ATOM 2986 O O . ASN A 1 378 ? 4.950 -20.978 -19.493 1.00 39.16 378 ASN A O 1
ATOM 2990 N N . ASP A 1 379 ? 5.207 -21.856 -17.469 1.00 38.69 379 ASP A N 1
ATOM 2991 C CA . ASP A 1 379 ? 3.980 -21.216 -16.954 1.00 38.69 379 ASP A CA 1
ATOM 2992 C C . ASP A 1 379 ? 4.132 -19.714 -16.658 1.00 38.69 379 ASP A C 1
ATOM 2994 O O . ASP A 1 379 ? 3.133 -19.026 -16.441 1.00 38.69 379 ASP A O 1
ATOM 2998 N N . ILE A 1 380 ? 5.355 -19.181 -16.727 1.00 36.50 380 ILE A N 1
ATOM 2999 C CA . ILE A 1 380 ? 5.632 -17.739 -16.630 1.00 36.50 380 ILE A CA 1
ATOM 3000 C C . ILE A 1 380 ? 5.231 -17.010 -17.935 1.00 36.50 380 ILE A C 1
ATOM 3002 O O . ILE A 1 380 ? 4.883 -15.832 -17.895 1.00 36.50 380 ILE A O 1
ATOM 3006 N N . SER A 1 381 ? 5.175 -17.703 -19.085 1.00 33.00 381 SER A N 1
ATOM 3007 C CA . SER A 1 381 ? 4.912 -17.106 -20.411 1.00 33.00 381 SER A CA 1
ATOM 3008 C C . SER A 1 381 ? 3.602 -17.543 -21.094 1.00 33.00 381 SER A C 1
ATOM 3010 O O . SER A 1 381 ? 3.207 -16.954 -22.102 1.00 33.00 381 SER A O 1
ATOM 3012 N N . LYS A 1 382 ? 2.862 -18.519 -20.551 1.00 31.72 382 LYS A N 1
ATOM 3013 C CA . LYS A 1 382 ? 1.684 -19.147 -21.199 1.00 31.72 382 LYS A CA 1
ATOM 3014 C C . LYS A 1 382 ? 0.414 -18.286 -21.368 1.00 31.72 382 LYS A C 1
ATOM 3016 O O . LYS A 1 382 ? -0.657 -18.823 -21.635 1.00 31.72 382 LYS A O 1
ATOM 3021 N N . LYS A 1 383 ? 0.484 -16.953 -21.275 1.00 26.84 383 LYS A N 1
ATOM 3022 C CA . LYS A 1 383 ? -0.645 -16.060 -21.635 1.00 26.84 383 LYS A CA 1
ATOM 3023 C C . LYS A 1 383 ? -0.470 -15.301 -22.953 1.00 26.84 383 LYS A C 1
ATOM 3025 O O . LYS A 1 383 ? -1.302 -14.452 -23.277 1.00 26.84 383 LYS A O 1
ATOM 3030 N N . VAL A 1 384 ? 0.543 -15.643 -23.748 1.00 25.39 384 VAL A N 1
ATOM 3031 C CA . VAL A 1 384 ? 0.679 -15.181 -25.138 1.00 25.39 384 VAL A CA 1
ATOM 3032 C C . VAL A 1 384 ? 0.663 -16.410 -26.055 1.00 25.39 384 VAL A C 1
ATOM 3034 O O . VAL A 1 384 ? 1.444 -17.329 -25.812 1.00 25.39 384 VAL A O 1
ATOM 3037 N N . PRO A 1 385 ? -0.216 -16.490 -27.075 1.00 29.06 385 PRO A N 1
ATOM 3038 C CA . PRO A 1 385 ? -0.219 -17.626 -27.986 1.00 29.06 385 PRO A CA 1
ATOM 3039 C C . PRO A 1 385 ? 1.084 -17.627 -28.794 1.00 29.06 385 PRO A C 1
ATOM 3041 O O . PRO A 1 385 ? 1.299 -16.753 -29.631 1.00 29.06 385 PRO A O 1
ATOM 3044 N N . TYR A 1 386 ? 1.956 -18.601 -28.540 1.00 34.69 386 TYR A N 1
ATOM 3045 C CA . TYR A 1 386 ? 3.086 -18.910 -29.411 1.00 34.69 386 TYR A CA 1
ATOM 3046 C C . TYR A 1 386 ? 2.554 -19.687 -30.617 1.00 34.69 386 TYR A C 1
ATOM 3048 O O . TYR A 1 386 ? 2.240 -20.869 -30.507 1.00 34.69 386 TYR A O 1
ATOM 3056 N N . SER A 1 387 ? 2.437 -19.043 -31.777 1.00 36.75 387 SER A N 1
ATOM 3057 C CA . SER A 1 387 ? 2.200 -19.767 -33.027 1.00 36.75 387 SER A CA 1
ATOM 3058 C C . SER A 1 387 ? 3.533 -20.325 -33.539 1.00 36.75 387 SER A C 1
ATOM 3060 O O . SER A 1 387 ? 4.324 -19.610 -34.162 1.00 36.75 387 SER A O 1
ATOM 3062 N N . THR A 1 388 ? 3.784 -21.605 -33.285 1.00 38.66 388 THR A N 1
ATOM 3063 C CA . THR A 1 388 ? 4.918 -22.387 -33.818 1.00 38.66 388 THR A CA 1
ATOM 3064 C C . THR A 1 388 ? 5.025 -22.321 -35.351 1.00 38.66 388 THR A C 1
ATOM 3066 O O . THR A 1 388 ? 6.115 -22.416 -35.916 1.00 38.66 388 THR A O 1
ATOM 3069 N N . GLU A 1 389 ? 3.914 -22.054 -36.036 1.00 40.16 389 GLU A N 1
ATOM 3070 C CA . GLU A 1 389 ? 3.828 -21.956 -37.494 1.00 40.16 389 GLU A CA 1
ATOM 3071 C C . GLU A 1 389 ? 4.571 -20.740 -38.088 1.00 40.16 389 GLU A C 1
ATOM 3073 O O . GLU A 1 389 ? 5.205 -20.842 -39.140 1.00 40.16 389 GLU A O 1
ATOM 3078 N N . LEU A 1 390 ? 4.552 -19.591 -37.403 1.00 41.00 390 LEU A N 1
ATOM 3079 C CA . LEU A 1 390 ? 5.205 -18.358 -37.869 1.00 41.00 390 LEU A CA 1
ATOM 3080 C C . LEU A 1 390 ? 6.730 -18.427 -37.739 1.00 41.00 390 LEU A C 1
ATOM 3082 O O . LEU A 1 390 ? 7.445 -17.986 -38.640 1.00 41.00 390 LEU A O 1
ATOM 3086 N N . LEU A 1 391 ? 7.229 -19.036 -36.658 1.00 41.88 391 LEU A N 1
ATOM 3087 C CA . LEU A 1 391 ? 8.660 -19.270 -36.461 1.00 41.88 391 LEU A CA 1
ATOM 3088 C C . LEU A 1 391 ? 9.202 -20.275 -37.488 1.00 41.88 391 LEU A C 1
ATOM 3090 O O . LEU A 1 391 ? 10.266 -20.053 -38.062 1.00 41.88 391 LEU A O 1
ATOM 3094 N N . SER A 1 392 ? 8.434 -21.329 -37.787 1.00 44.62 392 SER A N 1
ATOM 3095 C CA . SER A 1 392 ? 8.766 -22.292 -38.844 1.00 44.62 392 SER A CA 1
ATOM 3096 C C . SER A 1 392 ? 8.866 -21.615 -40.217 1.00 44.62 392 SER A C 1
ATOM 3098 O O . SER A 1 392 ? 9.891 -21.731 -40.891 1.00 44.62 392 SER A O 1
ATOM 3100 N N . LYS A 1 393 ? 7.869 -20.804 -40.602 1.00 47.06 393 LYS A N 1
ATOM 3101 C CA . LYS A 1 393 ? 7.896 -20.042 -41.866 1.00 47.06 393 LYS A CA 1
ATOM 3102 C C . LYS A 1 393 ? 9.052 -19.035 -41.925 1.00 47.06 393 LYS A C 1
ATOM 3104 O O . LYS A 1 393 ? 9.631 -18.836 -42.990 1.00 47.06 393 LYS A O 1
ATOM 3109 N N . PHE A 1 394 ? 9.419 -18.422 -40.798 1.00 46.62 394 PHE A N 1
ATOM 3110 C CA . PHE A 1 394 ? 10.541 -17.484 -40.712 1.00 46.62 394 PHE A CA 1
ATOM 3111 C C . PHE A 1 394 ? 11.905 -18.168 -40.903 1.00 46.62 394 PHE A C 1
ATOM 3113 O O . PHE A 1 394 ? 12.703 -17.721 -41.726 1.00 46.62 394 PHE A O 1
ATOM 3120 N N . LEU A 1 395 ? 12.153 -19.282 -40.209 1.00 46.78 395 LEU A N 1
ATOM 3121 C CA . LEU A 1 395 ? 13.402 -20.053 -40.313 1.00 46.78 395 LEU A CA 1
ATOM 3122 C C . LEU A 1 395 ? 13.573 -20.733 -41.678 1.00 46.78 395 LEU A C 1
ATOM 3124 O O . LEU A 1 395 ? 14.685 -21.088 -42.071 1.00 46.78 395 LEU A O 1
ATOM 3128 N N . GLN A 1 396 ? 12.483 -20.901 -42.429 1.00 52.19 396 GLN A N 1
ATOM 3129 C CA . GLN A 1 396 ? 12.535 -21.448 -43.778 1.00 52.19 396 GLN A CA 1
ATOM 3130 C C . GLN A 1 396 ? 12.981 -20.442 -44.851 1.00 52.19 396 GLN A C 1
ATOM 3132 O O . GLN A 1 396 ? 13.358 -20.886 -45.942 1.00 52.19 396 GLN A O 1
ATOM 3137 N N . LYS A 1 397 ? 13.008 -19.135 -44.548 1.00 53.75 397 LYS A N 1
ATOM 3138 C CA . LYS A 1 397 ? 13.433 -18.085 -45.486 1.00 53.75 397 LYS A CA 1
ATOM 3139 C C . LYS A 1 397 ? 14.898 -18.245 -45.891 1.00 53.75 397 LYS A C 1
ATOM 3141 O O . LYS A 1 397 ? 15.770 -18.522 -45.064 1.00 53.75 397 LYS A O 1
ATOM 3146 N N . LYS A 1 398 ? 15.174 -18.064 -47.185 1.00 53.09 398 LYS A N 1
ATOM 3147 C CA . LYS A 1 398 ? 16.488 -18.317 -47.795 1.00 53.09 398 LYS A CA 1
ATOM 3148 C C . LYS A 1 398 ? 17.573 -17.410 -47.203 1.00 53.09 398 LYS A C 1
ATOM 3150 O O . LYS A 1 398 ? 18.693 -17.868 -46.989 1.00 53.09 398 LYS A O 1
ATOM 3155 N N . GLU A 1 399 ? 17.232 -16.165 -46.871 1.00 47.50 399 GLU A N 1
ATOM 3156 C CA . GLU A 1 399 ? 18.146 -15.192 -46.263 1.00 47.50 399 GLU A CA 1
ATOM 3157 C C . GLU A 1 399 ? 18.521 -15.586 -44.827 1.00 47.50 399 GLU A C 1
ATOM 3159 O O . GLU A 1 399 ? 19.684 -15.502 -44.440 1.00 47.50 399 GLU A O 1
ATOM 3164 N N . VAL A 1 400 ? 17.550 -16.093 -44.060 1.00 44.12 400 VAL A N 1
ATOM 3165 C CA . VAL A 1 400 ? 17.737 -16.536 -42.668 1.00 44.12 400 VAL A CA 1
ATOM 3166 C C . VAL A 1 400 ? 18.608 -17.791 -42.613 1.00 44.12 400 VAL A C 1
ATOM 3168 O O . VAL A 1 400 ? 19.541 -17.866 -41.817 1.00 44.12 400 VAL A O 1
ATOM 3171 N N . LYS A 1 401 ? 18.378 -18.748 -43.519 1.00 50.94 401 LYS A N 1
ATOM 3172 C CA . LYS A 1 401 ? 19.212 -19.954 -43.653 1.00 50.94 401 LYS A CA 1
ATOM 3173 C C . LYS A 1 401 ? 20.662 -19.623 -44.000 1.00 50.94 401 LYS A C 1
ATOM 3175 O O . LYS A 1 401 ? 21.578 -20.204 -43.425 1.00 50.94 401 LYS A O 1
ATOM 3180 N N . LYS A 1 402 ? 20.870 -18.663 -44.908 1.00 48.34 402 LYS A N 1
ATOM 3181 C CA . LYS A 1 402 ? 22.206 -18.210 -45.317 1.00 48.34 402 LYS A CA 1
ATOM 3182 C C . LYS A 1 402 ? 22.942 -17.489 -44.181 1.00 48.34 402 LYS A C 1
ATOM 3184 O O . LYS A 1 402 ? 24.144 -17.672 -44.043 1.00 48.34 402 LYS A O 1
ATOM 3189 N N . ALA A 1 403 ? 22.226 -16.717 -43.360 1.00 39.84 403 ALA A N 1
ATOM 3190 C CA . ALA A 1 403 ? 22.798 -15.987 -42.227 1.00 39.84 403 ALA A CA 1
ATOM 3191 C C . ALA A 1 403 ? 23.154 -16.886 -41.029 1.00 39.84 403 ALA A C 1
ATOM 3193 O O . ALA A 1 403 ? 24.083 -16.576 -40.289 1.00 39.84 403 ALA A O 1
ATOM 3194 N N . LEU A 1 404 ? 22.420 -17.986 -40.825 1.00 42.69 404 LEU A N 1
ATOM 3195 C CA . LEU A 1 404 ? 22.621 -18.885 -39.682 1.00 42.69 404 LEU A CA 1
ATOM 3196 C C . LEU A 1 404 ? 23.599 -20.040 -39.962 1.00 42.69 404 LEU A C 1
ATOM 3198 O O . LEU A 1 404 ? 24.024 -20.699 -39.019 1.00 42.69 404 LEU A O 1
ATOM 3202 N N . GLY A 1 405 ? 23.955 -20.305 -41.225 1.00 44.88 405 GLY A N 1
ATOM 3203 C CA . GLY A 1 405 ? 24.969 -21.306 -41.591 1.00 44.88 405 GLY A CA 1
ATOM 3204 C C . GLY A 1 405 ? 24.615 -22.763 -41.251 1.00 44.88 405 GLY A C 1
ATOM 3205 O O . GLY A 1 405 ? 25.504 -23.608 -41.204 1.00 44.88 405 GLY A O 1
ATOM 3206 N N . VAL A 1 406 ? 23.340 -23.079 -40.993 1.00 49.41 406 VAL A N 1
ATOM 3207 C CA . VAL A 1 406 ? 22.917 -24.397 -40.480 1.00 49.41 406 VAL A CA 1
ATOM 3208 C C . VAL A 1 406 ? 22.463 -25.326 -41.612 1.00 49.41 406 VAL A C 1
ATOM 3210 O O . VAL A 1 406 ? 21.663 -24.938 -42.465 1.00 49.41 406 VAL A O 1
ATOM 3213 N N . ASN A 1 407 ? 22.935 -26.577 -41.601 1.00 51.62 407 ASN A N 1
ATOM 3214 C CA . ASN A 1 407 ? 22.526 -27.627 -42.541 1.00 51.62 407 ASN A CA 1
ATOM 3215 C C . ASN A 1 407 ? 21.062 -28.058 -42.288 1.00 51.62 407 ASN A C 1
ATOM 3217 O O . ASN A 1 407 ? 20.660 -28.279 -41.145 1.00 51.62 407 ASN A O 1
ATOM 3221 N N . VAL A 1 408 ? 20.266 -28.203 -43.354 1.00 48.44 408 VAL A N 1
ATOM 3222 C CA . VAL A 1 408 ? 18.819 -28.516 -43.315 1.00 48.44 408 VAL A CA 1
ATOM 3223 C C . VAL A 1 408 ? 18.512 -29.813 -42.551 1.00 48.44 408 VAL A C 1
ATOM 3225 O O . VAL A 1 408 ? 17.498 -29.893 -41.859 1.00 48.44 408 VAL A O 1
ATOM 3228 N N . SER A 1 409 ? 19.414 -30.796 -42.598 1.00 48.28 409 SER A N 1
ATOM 3229 C CA . SER A 1 409 ? 19.292 -32.051 -41.837 1.00 48.28 409 SER A CA 1
ATOM 3230 C C . SER A 1 409 ? 19.311 -31.847 -40.313 1.00 48.28 409 SER A C 1
ATOM 3232 O O . SER A 1 409 ? 18.661 -32.585 -39.575 1.00 48.28 409 SER A O 1
ATOM 3234 N N . MET A 1 410 ? 19.990 -30.802 -39.833 1.00 43.59 410 MET A N 1
ATOM 3235 C CA . MET A 1 410 ? 20.108 -30.469 -38.411 1.00 43.59 410 MET A CA 1
ATOM 3236 C C . MET A 1 410 ? 18.818 -29.838 -37.865 1.00 43.59 410 MET A C 1
ATOM 3238 O O . MET A 1 410 ? 18.455 -30.063 -36.713 1.00 43.59 410 MET A O 1
ATOM 3242 N N . ILE A 1 411 ? 18.083 -29.111 -38.716 1.00 44.19 411 ILE A N 1
ATOM 3243 C CA . ILE A 1 411 ? 16.781 -28.511 -38.385 1.00 44.19 411 ILE A CA 1
ATOM 3244 C C . ILE A 1 411 ? 15.720 -29.600 -38.189 1.00 44.19 411 ILE A C 1
ATOM 3246 O O . ILE A 1 411 ? 14.935 -29.519 -37.252 1.00 44.19 411 ILE A O 1
ATOM 3250 N N . HIS A 1 412 ? 15.718 -30.644 -39.023 1.00 41.03 412 HIS A N 1
ATOM 3251 C CA . HIS A 1 412 ? 14.775 -31.760 -38.879 1.00 41.03 412 HIS A CA 1
ATOM 3252 C C . HIS A 1 412 ? 15.027 -32.592 -37.613 1.00 41.03 412 HIS A C 1
ATOM 3254 O O . HIS A 1 412 ? 14.073 -33.010 -36.959 1.00 41.03 412 HIS A O 1
ATOM 3260 N N . LYS A 1 413 ? 16.295 -32.769 -37.223 1.00 37.16 413 LYS A N 1
ATOM 3261 C CA . LYS A 1 413 ? 16.684 -33.506 -36.009 1.00 37.16 413 LYS A CA 1
ATOM 3262 C C . LYS A 1 413 ? 16.288 -32.782 -34.711 1.00 37.16 413 LYS A C 1
ATOM 3264 O O . LYS A 1 413 ? 15.945 -33.420 -33.724 1.00 37.16 413 LYS A O 1
ATOM 3269 N N . LEU A 1 414 ? 16.243 -31.445 -34.733 1.00 35.47 414 LEU A N 1
ATOM 3270 C CA . LEU A 1 414 ? 15.716 -30.624 -33.630 1.00 35.47 414 LEU A CA 1
ATOM 3271 C C . LEU A 1 414 ? 14.197 -30.791 -33.425 1.00 35.47 414 LEU A C 1
ATOM 3273 O O . LEU A 1 414 ? 13.699 -30.554 -32.330 1.00 35.47 414 LEU A O 1
ATOM 3277 N N . TYR A 1 415 ? 13.454 -31.208 -34.455 1.00 36.81 415 TYR A N 1
ATOM 3278 C CA . TYR A 1 415 ? 12.010 -31.449 -34.355 1.00 36.81 415 TYR A CA 1
ATOM 3279 C C . TYR A 1 415 ? 11.657 -32.879 -33.910 1.00 36.81 415 TYR A C 1
ATOM 3281 O O . TYR A 1 415 ? 10.616 -33.056 -33.281 1.00 36.81 415 TYR A O 1
ATOM 3289 N N . SER A 1 416 ? 12.481 -33.890 -34.221 1.00 33.84 416 SER A N 1
ATOM 3290 C CA . SER A 1 416 ? 12.162 -35.304 -33.943 1.00 33.84 416 SER A CA 1
ATOM 3291 C C . SER A 1 416 ? 12.447 -35.749 -32.509 1.00 33.84 416 SER A C 1
ATOM 3293 O O . SER A 1 416 ? 11.742 -36.610 -31.995 1.00 33.84 416 SER A O 1
ATOM 3295 N N . ASP A 1 417 ? 13.441 -35.154 -31.845 1.00 29.42 417 ASP A N 1
ATOM 3296 C CA . ASP A 1 417 ? 13.953 -35.672 -30.566 1.00 29.42 417 ASP A CA 1
ATOM 3297 C C . ASP A 1 417 ? 13.294 -35.023 -29.334 1.00 29.42 417 ASP A C 1
ATOM 3299 O O . ASP A 1 417 ? 13.812 -35.108 -28.224 1.00 29.42 417 ASP A O 1
ATOM 3303 N N . GLY A 1 418 ? 12.180 -34.297 -29.499 1.00 32.00 418 GLY A N 1
ATOM 3304 C CA . GLY A 1 418 ? 11.545 -33.544 -28.404 1.00 32.00 418 GLY A CA 1
ATOM 3305 C C . GLY A 1 418 ? 12.403 -32.395 -27.844 1.00 32.00 418 GLY A C 1
ATOM 3306 O O . GLY A 1 418 ? 11.921 -31.595 -27.043 1.00 32.00 418 GLY A O 1
ATOM 3307 N N . CYS A 1 419 ? 13.645 -32.249 -28.311 1.00 27.89 419 CYS A N 1
ATOM 3308 C CA . CYS A 1 419 ? 14.509 -31.092 -28.123 1.00 27.89 419 CYS A CA 1
ATOM 3309 C C . CYS A 1 419 ? 14.065 -29.936 -29.027 1.00 27.89 419 CYS A C 1
ATOM 3311 O O . CYS A 1 419 ? 14.832 -29.435 -29.849 1.00 27.89 419 CYS A O 1
ATOM 3313 N N . ILE A 1 420 ? 12.839 -29.447 -28.827 1.00 29.75 420 ILE A N 1
ATOM 3314 C CA . ILE A 1 420 ? 12.550 -28.069 -29.208 1.00 29.75 420 ILE A CA 1
ATOM 3315 C C . ILE A 1 420 ? 13.521 -27.222 -28.393 1.00 29.75 420 ILE A C 1
ATOM 3317 O O . ILE A 1 420 ? 13.466 -27.220 -27.163 1.00 29.75 420 ILE A O 1
ATOM 3321 N N . ALA A 1 421 ? 14.435 -26.552 -29.092 1.00 29.14 421 ALA A N 1
ATOM 3322 C CA . ALA A 1 421 ? 15.197 -25.438 -28.564 1.00 29.14 421 ALA A CA 1
ATOM 3323 C C . ALA A 1 421 ? 14.200 -24.442 -27.949 1.00 29.14 421 ALA A C 1
ATOM 3325 O O . ALA A 1 421 ? 13.570 -23.663 -28.666 1.00 29.14 421 ALA A O 1
ATOM 3326 N N . GLN A 1 422 ? 13.995 -24.577 -26.637 1.00 27.27 422 GLN A N 1
ATOM 3327 C CA . GLN A 1 422 ? 13.301 -23.622 -25.790 1.00 27.27 422 GLN A CA 1
ATOM 3328 C C . GLN A 1 422 ? 14.258 -22.493 -25.476 1.00 27.27 422 GLN A C 1
ATOM 3330 O O . GLN A 1 422 ? 15.317 -22.765 -24.861 1.00 27.27 422 GLN A O 1
#

Radius of gyration: 25.87 Å; chains: 1; bounding box: 69×59×78 Å

Foldseek 3Di:
DPLVQQDQAQLSLLVVVVVVVLVVCVVPVPPAQPDADEAEDEEQCLRNFLNNLLVLVVVQVVDDPSSHRRHAEYEYELYLAAQLLLLCDACVLVVQADPVLVVVLNVLSVQLNVCLVVLVQLVSLVSLVVSLVSSCVSRVAQDLQASVDPHDDPCVVVLVVCQDQVNCVVVVHDNVDRDDPDDPSNCVSHSSHSNPHNLVSVLVQLVPHAYEYEYELRHRSSHPLSVVRVLCVRPDPCSVVQLPFAWDFDDDPNHGFWIWGPLQDDDVPDDDPDDDDRSYIYTHGDDDDDDDDDDDDDDPDDDPPPAPPALLVVQLSVLVSCVSSVLTGPVLSVVLVVLSVVCFLPVCVVVVVNVRNVVSSVVSQVSSCVRRVDPHPCVVPPPHDDDPPVVVVVCPDPVNCVVVVDDPVVVVVCVPPPNPPD

pLDDT: mean 71.81, std 23.16, range [21.84, 98.69]

Secondary structure (DSSP, 8-state):
--TTSS--SHHHHHHHHHHHHHHHHHH-HHHHTTSPEEEEEETTHHHHHHHHHHHHHHHHTTS-GGG---EEEEEEES----HHHHHT--GGGGTSS-HHHHHHHHHHHHHHHHHHHTT-HHHHHHHHHHHHHHHHHHHT-S-SS-TT-SS----HHHHHHHH-HHHHHHTT--TT----SS-HHHHHHTTTTTTS--HHHHHHHTTTS-EEEEEETT-SSS-HHHHHHHHTT---TTHHHHHHSPEEEEEETTEEEEEEEGGG---TT---SSS---SEEEEEE---------------S----S--S-HHHHHHHHHHHHHHTTSS-HHHHHHHHHHHHSSHHHHHHHTT-HHHHHHHHHHHHHHHHHHH--S-GGGGTTTS---HHHHHHHHTSHHHHHHHT--HHHHHHHHHSS----

Organism: Quercus suber (NCBI:txid58331)

Sequence (422 aa):
MTPKEIPRDQLSVAKHLFAAITSFIELDPLLFKSRPLYFAGESYAGKYVPAIGYYILKANNNLPVSQQVNLGGVAIGNGLTDPITQVATHAYYSGLINERQKSVLEKAQWEAIKLTKMRKWRLATNARSEVLRMLQGMTGLATLHDFSKKAHYKTEMVFAFLRKKEVRKALGLNTSKIYDLCSNDVATALHDDFMKSVKFMVEFLVKKSKVLLYQGHFDLRDSVLSTEAWVKTIKWEGLNQFLMANRKVWRVNGELAGSKPLALEQNPGESYAGKDVPAIGYYILKKNPYLTVSKPLNLVGFAIGNGLKDSVIQVATHAMNAYYSGLINERQKSELEEAQSQWDAVKLTKMGNWRAATNAKIRVLYMLQSMTGLATSNDISKKVPYSTELLSKFLQKKEVKKALGVNVSMIHKLYSDGCIAQ